Protein AF-A0A497AD49-F1 (afdb_monomer_lite)

pLDDT: mean 82.99, std 18.21, range [31.16, 98.62]

Structure (mmCIF, N/CA/C/O backbone):
data_AF-A0A497AD49-F1
#
_entry.id   AF-A0A497AD49-F1
#
loop_
_atom_site.group_PDB
_atom_site.id
_atom_site.type_symbol
_atom_site.label_atom_id
_atom_site.label_alt_id
_atom_site.label_comp_id
_atom_site.label_asym_id
_atom_site.label_entity_id
_atom_site.label_seq_id
_atom_site.pdbx_PDB_ins_code
_atom_site.Cartn_x
_atom_site.Cartn_y
_atom_site.Cartn_z
_atom_site.occupancy
_atom_site.B_iso_or_equiv
_atom_site.auth_seq_id
_atom_site.auth_comp_id
_atom_site.auth_asym_id
_atom_site.auth_atom_id
_atom_site.pdbx_PDB_model_num
ATOM 1 N N . MET A 1 1 ? 6.099 -42.516 8.772 1.00 52.72 1 MET A N 1
ATOM 2 C CA . MET A 1 1 ? 4.777 -43.048 9.152 1.00 52.72 1 MET A CA 1
ATOM 3 C C . MET A 1 1 ? 3.964 -41.864 9.626 1.00 52.72 1 MET A C 1
ATOM 5 O O . MET A 1 1 ? 4.409 -41.208 10.561 1.00 52.72 1 MET A O 1
ATOM 9 N N . GLU A 1 2 ? 2.880 -41.533 8.925 1.00 66.44 2 GLU A N 1
ATOM 10 C CA . GLU A 1 2 ? 1.899 -40.548 9.405 1.00 66.44 2 GLU A CA 1
ATOM 11 C C . GLU A 1 2 ? 1.293 -41.042 10.723 1.00 66.44 2 GLU A C 1
ATOM 13 O O . GLU A 1 2 ? 1.191 -42.255 10.942 1.00 66.44 2 GLU A O 1
ATOM 18 N N . LYS A 1 3 ? 0.963 -40.120 11.631 1.00 85.94 3 LYS A N 1
ATOM 19 C CA . LYS A 1 3 ? 0.328 -40.481 12.899 1.00 85.94 3 LYS A CA 1
ATOM 20 C C . LYS A 1 3 ? -1.145 -40.805 12.657 1.00 85.94 3 LYS A C 1
ATOM 22 O O . LYS A 1 3 ? -1.763 -40.257 11.749 1.00 85.94 3 LYS A O 1
ATOM 27 N N . PHE A 1 4 ? -1.708 -41.696 13.470 1.00 87.12 4 PHE A N 1
ATOM 28 C CA . PHE A 1 4 ? -3.099 -42.138 13.329 1.00 87.12 4 PHE A CA 1
ATOM 29 C C . PHE A 1 4 ? -4.093 -40.970 13.426 1.00 87.12 4 PHE A C 1
ATOM 31 O O . PHE A 1 4 ? -5.078 -40.939 12.695 1.00 87.12 4 PHE A O 1
ATOM 38 N N . GLU A 1 5 ? -3.810 -39.989 14.285 1.00 86.81 5 GLU A N 1
ATOM 39 C CA . GLU A 1 5 ? -4.638 -38.796 14.463 1.00 86.81 5 GLU A CA 1
ATOM 40 C C . GLU A 1 5 ? -4.696 -37.937 13.192 1.00 86.81 5 GLU A C 1
ATOM 42 O O . GLU A 1 5 ? -5.771 -37.468 12.826 1.00 86.81 5 GLU A O 1
ATOM 47 N N . ASP A 1 6 ? -3.568 -37.789 12.490 1.00 87.31 6 ASP A N 1
ATOM 48 C CA . ASP A 1 6 ? -3.489 -37.011 11.248 1.00 87.31 6 ASP A CA 1
ATOM 49 C C . ASP A 1 6 ? -4.282 -37.705 10.126 1.00 87.31 6 ASP A C 1
ATOM 51 O O . ASP A 1 6 ? -5.016 -37.056 9.384 1.00 87.31 6 ASP A O 1
ATOM 55 N N . ILE A 1 7 ? -4.211 -39.042 10.064 1.00 89.50 7 ILE A N 1
ATOM 56 C CA . ILE A 1 7 ? -4.980 -39.867 9.118 1.00 89.50 7 ILE A CA 1
ATOM 57 C C . ILE A 1 7 ? -6.488 -39.740 9.377 1.00 89.50 7 ILE A C 1
ATOM 59 O O . ILE A 1 7 ? -7.271 -39.610 8.434 1.00 89.50 7 ILE A O 1
ATOM 63 N N . LEU A 1 8 ? -6.906 -39.763 10.647 1.00 89.12 8 LEU A N 1
ATOM 64 C CA . LEU A 1 8 ? -8.312 -39.625 11.031 1.00 89.12 8 LEU A CA 1
ATOM 65 C C . LEU A 1 8 ? -8.868 -38.245 10.656 1.00 89.12 8 LEU A C 1
ATOM 67 O O . LEU A 1 8 ? -9.938 -38.176 10.056 1.00 89.12 8 LEU A O 1
ATOM 71 N N . VAL A 1 9 ? -8.150 -37.163 10.980 1.00 88.56 9 VAL A N 1
ATOM 72 C CA . VAL A 1 9 ? -8.574 -35.789 10.654 1.00 88.56 9 VAL A CA 1
ATOM 73 C C . VAL A 1 9 ? -8.663 -35.597 9.143 1.00 88.56 9 VAL A C 1
ATOM 75 O O . VAL A 1 9 ? -9.689 -35.132 8.653 1.00 88.56 9 VAL A O 1
ATOM 78 N N . GLN A 1 10 ? -7.648 -36.048 8.402 1.00 89.75 10 GLN A N 1
ATOM 79 C CA . GLN A 1 10 ? -7.632 -35.957 6.945 1.00 89.75 10 GLN A CA 1
ATOM 80 C C . GLN A 1 10 ? -8.836 -36.677 6.319 1.00 89.75 10 GLN A C 1
ATOM 82 O O . GLN A 1 10 ? -9.519 -36.103 5.477 1.00 89.75 10 GLN A O 1
ATOM 87 N N . CYS A 1 11 ? -9.153 -37.898 6.769 1.00 91.25 11 CYS A N 1
ATOM 88 C CA . CYS A 1 11 ? -10.316 -38.634 6.267 1.00 91.25 11 CYS A CA 1
ATOM 89 C C . CYS A 1 11 ? -11.648 -37.947 6.617 1.00 91.25 11 CYS A C 1
ATOM 91 O O . CYS A 1 11 ? -12.572 -37.971 5.808 1.00 91.25 11 CYS A O 1
ATOM 93 N N . ILE A 1 12 ? -11.770 -37.329 7.799 1.00 89.00 12 ILE A N 1
ATOM 94 C CA . ILE A 1 12 ? -12.982 -36.586 8.185 1.00 89.00 12 ILE A CA 1
ATOM 95 C C . ILE A 1 12 ? -13.191 -35.384 7.260 1.00 89.00 12 ILE A C 1
ATOM 97 O O . ILE A 1 12 ? -14.302 -35.191 6.763 1.00 89.00 12 ILE A O 1
ATOM 101 N N . ASP A 1 13 ? -12.143 -34.597 7.022 1.00 89.06 13 ASP A N 1
ATOM 102 C CA . ASP A 1 13 ? -12.217 -33.391 6.195 1.00 89.06 13 ASP A CA 1
ATOM 103 C C . ASP A 1 13 ? -12.491 -33.736 4.727 1.00 89.06 13 ASP A C 1
ATOM 105 O O . ASP A 1 13 ? -13.356 -33.126 4.097 1.00 89.06 13 ASP A O 1
ATOM 109 N N . ASP A 1 14 ? -11.833 -34.771 4.208 1.00 90.19 14 ASP A N 1
ATOM 110 C CA . ASP A 1 14 ? -12.009 -35.260 2.842 1.00 90.19 14 ASP A CA 1
ATOM 111 C C . ASP A 1 14 ? -13.429 -35.792 2.583 1.00 90.19 14 ASP A C 1
ATOM 113 O O . ASP A 1 14 ? -14.013 -35.507 1.530 1.00 90.19 14 ASP A O 1
ATOM 117 N N . VAL A 1 15 ? -14.021 -36.510 3.549 1.00 88.69 15 VAL A N 1
ATOM 118 C CA . VAL A 1 15 ? -15.410 -36.986 3.442 1.00 88.69 15 VAL A CA 1
ATOM 119 C C . VAL A 1 15 ? -16.413 -35.843 3.627 1.00 88.69 15 VAL A C 1
ATOM 121 O O . VAL A 1 15 ? -17.387 -35.764 2.876 1.00 88.69 15 VAL A O 1
ATOM 124 N N . LYS A 1 16 ? -16.180 -34.906 4.559 1.00 82.44 16 LYS A N 1
ATOM 125 C CA . LYS A 1 16 ? -17.035 -33.714 4.734 1.00 82.44 16 LYS A CA 1
ATOM 126 C C . LYS A 1 16 ? -17.014 -32.788 3.514 1.00 82.44 16 LYS A C 1
ATOM 128 O O . LYS A 1 16 ? -18.043 -32.203 3.184 1.00 82.44 16 LYS A O 1
ATOM 133 N N . ALA A 1 17 ? -15.869 -32.668 2.844 1.00 84.38 17 ALA A N 1
ATOM 134 C CA . ALA A 1 17 ? -15.712 -31.899 1.611 1.00 84.38 17 ALA A CA 1
ATOM 135 C C . ALA A 1 17 ? -16.310 -32.599 0.375 1.00 84.38 17 ALA A C 1
ATOM 137 O O . ALA A 1 17 ? -16.408 -31.982 -0.685 1.00 84.38 17 ALA A O 1
ATOM 138 N N . GLY A 1 18 ? -16.717 -33.870 0.498 1.00 84.69 18 GLY A N 1
ATOM 139 C CA . GLY A 1 18 ? -17.241 -34.680 -0.605 1.00 84.69 18 GLY A CA 1
ATOM 140 C C . GLY A 1 18 ? -16.171 -35.162 -1.590 1.00 84.69 18 GLY A C 1
ATOM 141 O O . GLY A 1 18 ? -16.514 -35.612 -2.681 1.00 84.69 18 GLY A O 1
ATOM 142 N N . SER A 1 19 ? -14.890 -35.057 -1.224 1.00 87.06 19 SER A N 1
ATOM 143 C CA . SER A 1 19 ? -13.748 -35.449 -2.057 1.00 87.06 19 SER A CA 1
ATOM 144 C C . SER A 1 19 ? -13.521 -36.963 -2.077 1.00 87.06 19 SER A C 1
ATOM 146 O O . SER A 1 19 ? -12.987 -37.475 -3.057 1.00 87.06 19 SER A O 1
ATOM 148 N N . TYR A 1 20 ? -13.919 -37.669 -1.012 1.00 89.06 20 TYR A N 1
ATOM 149 C CA . TYR A 1 20 ? -13.824 -39.126 -0.880 1.00 89.06 20 TYR A CA 1
ATOM 150 C C . TYR A 1 20 ? -15.018 -39.690 -0.098 1.00 89.06 20 TYR A C 1
ATOM 152 O O . TYR A 1 20 ? -15.615 -39.013 0.740 1.00 89.06 20 TYR A O 1
ATOM 160 N N . SER A 1 21 ? -15.360 -40.950 -0.350 1.00 91.06 21 SER A N 1
ATOM 161 C CA . SER A 1 21 ? -16.282 -41.741 0.472 1.00 91.06 21 SER A CA 1
ATOM 162 C C . SER A 1 21 ? -15.573 -42.384 1.671 1.00 91.06 21 SER A C 1
ATOM 164 O O . SER A 1 21 ? -14.348 -42.517 1.700 1.00 91.06 21 SER A O 1
ATOM 166 N N . ILE A 1 22 ? -16.351 -42.813 2.672 1.00 88.56 22 ILE A N 1
ATOM 167 C CA . ILE A 1 22 ? -15.826 -43.490 3.871 1.00 88.56 22 ILE A CA 1
ATOM 168 C C . ILE A 1 22 ? -15.013 -44.726 3.464 1.00 88.56 22 ILE A C 1
ATOM 170 O O . ILE A 1 22 ? -13.897 -44.921 3.938 1.00 88.56 22 ILE A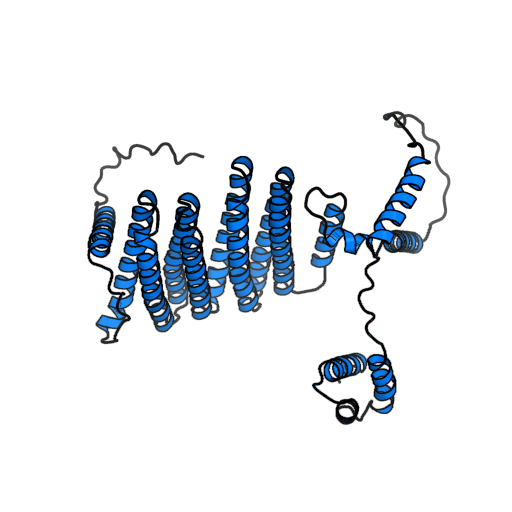 O 1
ATOM 174 N N . GLU A 1 23 ? -15.543 -45.537 2.551 1.00 92.00 23 GLU A N 1
ATOM 175 C CA . GLU A 1 23 ? -14.889 -46.745 2.058 1.00 92.00 23 GLU A CA 1
ATOM 176 C C . GLU A 1 23 ? -13.584 -46.442 1.295 1.00 92.00 23 GLU A C 1
ATOM 178 O O . GLU A 1 23 ? -12.590 -47.135 1.511 1.00 92.00 23 GLU A O 1
ATOM 183 N N . GLU A 1 24 ? -13.527 -45.367 0.499 1.00 92.56 24 GLU A N 1
ATOM 184 C CA . GLU A 1 24 ? -12.297 -44.941 -0.194 1.00 92.56 24 GLU A CA 1
ATOM 185 C C . GLU A 1 24 ? -11.202 -44.483 0.783 1.00 92.56 24 GLU A C 1
ATOM 187 O O . GLU A 1 24 ? -10.024 -44.802 0.596 1.00 92.56 24 GLU A O 1
ATOM 192 N N . CYS A 1 25 ? -11.571 -43.794 1.866 1.00 90.06 25 CYS A N 1
ATOM 193 C CA . CYS A 1 25 ? -10.642 -43.450 2.944 1.00 90.06 25 CYS A CA 1
ATOM 194 C C . CYS A 1 25 ? -10.102 -44.701 3.660 1.00 90.06 25 CYS A C 1
ATOM 196 O O . CYS A 1 25 ? -8.908 -44.786 3.956 1.00 90.06 25 CYS A O 1
ATOM 198 N N . LEU A 1 26 ? -10.950 -45.705 3.901 1.00 91.06 26 LEU A N 1
ATOM 199 C CA . LEU A 1 26 ? -10.554 -46.955 4.556 1.00 91.06 26 LEU A CA 1
ATOM 200 C C . LEU A 1 26 ? -9.668 -47.845 3.672 1.00 91.06 26 LEU A C 1
ATOM 202 O O . LEU A 1 26 ? -8.813 -48.569 4.192 1.00 91.06 26 LEU A O 1
ATOM 206 N N . ASP A 1 27 ? -9.857 -47.809 2.354 1.00 93.19 27 ASP A N 1
ATOM 207 C CA . ASP A 1 27 ? -9.027 -48.539 1.386 1.00 93.19 27 ASP A CA 1
ATOM 208 C C . ASP A 1 27 ? -7.638 -47.905 1.230 1.00 93.19 27 ASP A C 1
ATOM 210 O O . ASP A 1 27 ? -6.654 -48.606 0.986 1.00 93.19 27 ASP A O 1
ATOM 214 N N . ARG A 1 28 ? -7.531 -46.587 1.443 1.00 91.06 28 ARG A N 1
ATOM 215 C CA . ARG A 1 28 ? -6.262 -45.847 1.414 1.00 91.06 28 ARG A CA 1
ATOM 216 C C . ARG A 1 28 ? -5.346 -46.176 2.595 1.00 91.06 28 ARG A C 1
ATOM 218 O O . ARG A 1 28 ? -4.125 -46.106 2.457 1.00 91.06 28 ARG A O 1
ATOM 225 N N . TYR A 1 29 ? -5.921 -46.570 3.732 1.00 91.06 29 TYR A N 1
ATOM 226 C CA . TYR A 1 29 ? -5.195 -46.842 4.975 1.00 91.06 29 TYR A CA 1
ATOM 227 C C . TYR A 1 29 ? -5.509 -48.241 5.553 1.00 91.06 29 TYR A C 1
ATOM 229 O O . TYR A 1 29 ? -6.028 -48.362 6.668 1.00 91.06 29 TYR A O 1
ATOM 237 N N . PRO A 1 30 ? -5.151 -49.333 4.844 1.00 88.06 30 PRO A N 1
ATOM 238 C CA . PRO A 1 30 ? -5.543 -50.695 5.218 1.00 88.06 30 PRO A CA 1
ATOM 239 C C . PRO A 1 30 ? -4.922 -51.175 6.539 1.00 88.06 30 PRO A C 1
ATOM 241 O O . PRO A 1 30 ? -5.503 -52.016 7.219 1.00 88.06 30 PRO A O 1
ATOM 244 N N . SER A 1 31 ? -3.767 -50.631 6.940 1.00 89.25 31 SER A N 1
ATOM 245 C CA . SER A 1 31 ? -3.067 -51.005 8.178 1.00 89.25 31 SER A CA 1
ATOM 246 C C . SER A 1 31 ? -3.758 -50.530 9.459 1.00 89.25 31 SER A C 1
ATOM 248 O O . SER A 1 31 ? -3.501 -51.087 10.523 1.00 89.25 31 SER A O 1
ATOM 250 N N . VAL A 1 32 ? -4.617 -49.509 9.372 1.00 91.12 32 VAL A N 1
ATOM 251 C CA . VAL A 1 32 ? -5.330 -48.917 10.519 1.00 91.12 32 VAL A CA 1
ATOM 252 C C . VAL A 1 32 ? -6.850 -48.992 10.371 1.00 91.12 32 VAL A C 1
ATOM 254 O O . VAL A 1 32 ? -7.574 -48.450 11.202 1.00 91.12 32 VAL A O 1
ATOM 257 N N . ARG A 1 33 ? -7.340 -49.696 9.344 1.00 91.88 33 ARG A N 1
ATOM 258 C CA . ARG A 1 33 ? -8.756 -49.773 8.963 1.00 91.88 33 ARG A CA 1
ATOM 259 C C . ARG A 1 33 ? -9.687 -50.103 10.129 1.00 91.88 33 ARG A C 1
ATOM 261 O O . ARG A 1 33 ? -10.660 -49.387 10.340 1.00 91.88 33 ARG A O 1
ATOM 268 N N . GLU A 1 34 ? -9.365 -51.143 10.900 1.00 90.06 34 GLU A N 1
ATOM 269 C CA . GLU A 1 34 ? -10.199 -51.599 12.025 1.00 90.06 34 GLU A CA 1
ATOM 270 C C . GLU A 1 34 ? -10.348 -50.543 13.132 1.00 90.06 34 GLU A C 1
ATOM 272 O O . GLU A 1 34 ? -11.375 -50.495 13.804 1.00 90.06 34 GLU A O 1
ATOM 277 N N . GLN A 1 35 ? -9.343 -49.681 13.317 1.00 89.25 35 GLN A N 1
ATOM 278 C CA . GLN A 1 35 ? -9.387 -48.592 14.301 1.00 89.25 35 GLN A CA 1
ATOM 279 C C . GLN A 1 35 ? -9.994 -47.311 13.714 1.00 89.25 35 GLN A C 1
ATOM 281 O O . GLN A 1 35 ? -10.651 -46.554 14.428 1.00 89.25 35 GLN A O 1
ATOM 286 N N . LEU A 1 36 ? -9.787 -47.069 12.418 1.00 90.50 36 LEU A N 1
ATOM 287 C CA . LEU A 1 36 ? -10.219 -45.864 11.715 1.00 90.50 36 LEU A CA 1
ATOM 288 C C . LEU A 1 36 ? -11.732 -45.854 11.451 1.00 90.50 36 LEU A C 1
ATOM 290 O O . LEU A 1 36 ? -12.379 -44.831 11.664 1.00 90.50 36 LEU A O 1
ATOM 294 N N . GLU A 1 37 ? -12.307 -46.986 11.038 1.00 92.81 37 GLU A N 1
ATOM 295 C CA . GLU A 1 37 ? -13.723 -47.087 10.660 1.00 92.81 37 GLU A CA 1
ATOM 296 C C . GLU A 1 37 ? -14.713 -46.616 11.746 1.00 92.81 37 GLU A C 1
ATOM 298 O O . GLU A 1 37 ? -15.540 -45.748 11.444 1.00 92.81 37 GLU A O 1
ATOM 303 N N . PRO A 1 38 ? -14.666 -47.112 13.000 1.00 91.06 38 PRO A N 1
ATOM 304 C CA . PRO A 1 38 ? -15.642 -46.707 14.009 1.00 91.06 38 PRO A CA 1
ATOM 305 C C . PRO A 1 38 ? -15.523 -45.222 14.378 1.00 91.06 38 PRO A C 1
ATOM 307 O O . PRO A 1 38 ? -16.539 -44.559 14.583 1.00 91.06 38 PRO A O 1
ATOM 310 N N . LEU A 1 39 ? -14.303 -44.677 14.427 1.00 90.00 39 LEU A N 1
ATOM 311 C CA . LEU A 1 39 ? -14.075 -43.270 14.764 1.00 90.00 39 LEU A CA 1
ATOM 312 C C . LEU A 1 39 ? -14.522 -42.332 13.642 1.00 90.00 39 LEU A C 1
ATOM 314 O O . LEU A 1 39 ? -15.138 -41.305 13.921 1.00 90.00 39 LEU A O 1
ATOM 318 N N . LEU A 1 40 ? -14.266 -42.705 12.385 1.00 88.38 40 LEU A N 1
ATOM 319 C CA . LEU A 1 40 ? -14.682 -41.934 11.217 1.00 88.38 40 LEU A CA 1
ATOM 320 C C . LEU A 1 40 ? -16.213 -41.879 11.107 1.00 88.38 40 LEU A C 1
ATOM 322 O O . LEU A 1 40 ? -16.771 -40.802 10.905 1.00 88.38 40 LEU A O 1
ATOM 326 N N . ARG A 1 41 ? -16.909 -43.005 11.325 1.00 90.44 41 ARG A N 1
ATOM 327 C CA . ARG A 1 41 ? -18.384 -43.048 11.325 1.00 90.44 41 ARG A CA 1
ATOM 328 C C . ARG A 1 41 ? -18.983 -42.167 12.427 1.00 90.44 41 ARG A C 1
ATOM 330 O O . ARG A 1 41 ? -19.863 -41.363 12.137 1.00 90.44 41 ARG A O 1
ATOM 337 N N . ILE A 1 42 ? -18.464 -42.243 13.657 1.00 87.00 42 ILE A N 1
ATOM 338 C CA . ILE A 1 42 ? -18.927 -41.393 14.770 1.00 87.00 42 ILE A CA 1
ATOM 339 C C . ILE A 1 42 ? -18.684 -39.912 14.461 1.00 87.00 42 ILE A C 1
ATOM 341 O O . ILE A 1 42 ? -19.579 -39.091 14.645 1.00 87.00 42 ILE A O 1
ATOM 345 N N . ALA A 1 43 ? -17.492 -39.559 13.977 1.00 84.62 43 ALA A N 1
ATOM 346 C CA . ALA A 1 43 ? -17.140 -38.172 13.689 1.00 84.62 43 ALA A CA 1
ATOM 347 C C . ALA A 1 43 ? -18.032 -37.541 12.606 1.00 84.62 43 ALA A C 1
ATOM 349 O O . ALA A 1 43 ? -18.361 -36.359 12.700 1.00 84.62 43 ALA A O 1
ATOM 350 N N . LEU A 1 44 ? -18.455 -38.327 11.611 1.00 84.00 44 LEU A N 1
ATOM 351 C CA . LEU A 1 44 ? -19.358 -37.881 10.547 1.00 84.00 44 LEU A CA 1
ATOM 352 C C . LEU A 1 44 ? -20.834 -37.833 10.982 1.00 84.00 44 LEU A C 1
ATOM 354 O O . LEU A 1 44 ? -21.616 -37.080 10.406 1.00 84.00 44 LEU A O 1
ATOM 358 N N . GLU A 1 45 ? -21.221 -38.585 12.015 1.00 84.44 45 GLU A N 1
ATOM 359 C CA . GLU A 1 45 ? -22.564 -38.520 12.613 1.00 84.44 45 GLU A CA 1
ATOM 360 C C . GLU A 1 45 ? -22.754 -37.325 13.561 1.00 84.44 45 GLU A C 1
ATOM 362 O O . GLU A 1 45 ? -23.892 -36.913 13.823 1.00 84.44 45 GLU A O 1
ATOM 367 N N . ILE A 1 46 ? -21.667 -36.724 14.060 1.00 79.31 46 ILE A N 1
ATOM 368 C CA . ILE A 1 46 ? -21.738 -35.510 14.878 1.00 79.31 46 ILE A CA 1
ATOM 369 C C . ILE A 1 46 ? -22.197 -34.349 13.989 1.00 79.31 46 ILE A C 1
ATOM 371 O O . ILE A 1 46 ? -21.422 -33.736 13.257 1.00 79.31 46 ILE A O 1
ATOM 375 N N . ARG A 1 47 ? -23.489 -34.014 14.083 1.00 57.72 47 ARG A N 1
ATOM 376 C CA . ARG A 1 47 ? -24.039 -32.789 13.497 1.00 57.72 47 ARG A CA 1
ATOM 377 C C . ARG A 1 47 ? -23.342 -31.580 14.114 1.00 57.72 47 ARG A C 1
ATOM 379 O O . ARG A 1 47 ? -23.447 -31.359 15.320 1.00 57.72 47 ARG A O 1
ATOM 386 N N . GLU A 1 48 ? -22.708 -30.762 13.277 1.00 58.91 48 GLU A N 1
ATOM 387 C CA . GLU A 1 48 ? -22.379 -29.384 13.636 1.00 58.91 48 GLU A CA 1
ATOM 388 C C . GLU A 1 48 ? -23.679 -28.685 14.034 1.00 58.91 48 GLU A C 1
ATOM 390 O O . GLU A 1 48 ? -24.605 -28.510 13.238 1.00 58.91 48 GLU A O 1
ATOM 395 N N . THR A 1 49 ? -23.800 -28.367 15.320 1.00 50.03 49 THR A N 1
ATOM 396 C CA . THR A 1 49 ? -24.946 -27.624 15.830 1.00 50.03 49 THR A CA 1
ATOM 397 C C . THR A 1 49 ? -24.974 -26.260 15.154 1.00 50.03 49 THR A C 1
ATOM 399 O O . THR A 1 49 ? -23.976 -25.540 15.187 1.00 50.03 49 THR A O 1
ATOM 402 N N . SER A 1 50 ? -26.121 -25.887 14.582 1.00 46.56 50 SER A N 1
ATOM 403 C CA . SER A 1 50 ? -26.389 -24.516 14.144 1.00 46.56 50 SER A CA 1
ATOM 404 C C . SER A 1 50 ? -26.037 -23.538 15.266 1.00 46.56 50 SER A C 1
ATOM 406 O O . SER A 1 50 ? -26.462 -23.766 16.396 1.00 46.56 50 SER A O 1
ATOM 408 N N . ASP A 1 51 ? -25.314 -22.466 14.959 1.00 49.88 51 ASP A N 1
ATOM 409 C CA . ASP A 1 51 ? -24.968 -21.373 15.875 1.00 49.88 51 ASP A CA 1
ATOM 410 C C . ASP A 1 51 ? -26.234 -20.821 16.578 1.00 49.88 51 ASP A C 1
ATOM 412 O O . ASP A 1 51 ? -26.978 -20.004 16.025 1.00 49.88 51 ASP A O 1
ATOM 416 N N . ILE A 1 52 ? -26.557 -21.336 17.777 1.00 54.84 52 ILE A N 1
ATOM 417 C CA . ILE A 1 52 ? -27.773 -20.978 18.525 1.00 54.84 52 ILE A CA 1
ATOM 418 C C . ILE A 1 52 ? -27.562 -19.593 19.139 1.00 54.84 52 ILE A C 1
ATOM 420 O O . ILE A 1 52 ? -27.158 -19.443 20.293 1.00 54.84 52 ILE A O 1
ATOM 424 N N . LYS A 1 53 ? -27.875 -18.548 18.372 1.00 64.00 53 LYS A N 1
ATOM 425 C CA . LYS A 1 53 ? -27.918 -17.178 18.889 1.00 64.00 53 LYS A CA 1
ATOM 426 C C . LYS A 1 53 ? -29.197 -16.985 19.716 1.00 64.00 53 LYS A C 1
ATOM 428 O O . LYS A 1 53 ? -30.294 -17.212 19.201 1.00 64.00 53 LYS A O 1
ATOM 433 N N . PRO A 1 54 ? -29.113 -16.534 20.983 1.00 65.00 54 PRO A N 1
ATOM 434 C CA . PRO A 1 54 ? -30.305 -16.290 21.787 1.00 65.00 54 PRO A CA 1
ATOM 435 C C . PRO A 1 54 ? -31.173 -15.191 21.160 1.00 65.00 54 PRO A C 1
ATOM 437 O O . PRO A 1 54 ? -30.656 -14.173 20.687 1.00 65.00 54 PRO A O 1
ATOM 440 N N . SER A 1 55 ? -32.496 -15.386 21.189 1.00 79.06 55 SER A N 1
ATOM 441 C CA . SER A 1 55 ? -33.468 -14.428 20.646 1.00 79.06 55 SER A CA 1
ATOM 442 C C . SER A 1 55 ? -33.335 -13.046 21.296 1.00 79.06 55 SER A C 1
ATOM 444 O O . SER A 1 55 ? -32.960 -12.913 22.465 1.00 79.06 55 SER A O 1
ATOM 446 N N . LEU A 1 56 ? -33.684 -11.991 20.553 1.00 66.31 56 LEU A N 1
ATOM 447 C CA . LEU A 1 56 ? -33.617 -10.609 21.040 1.00 66.31 56 LEU A CA 1
ATOM 448 C C . LEU A 1 56 ? -34.435 -10.410 22.330 1.00 66.31 56 LEU A C 1
ATOM 450 O O . LEU A 1 56 ? -33.977 -9.771 23.274 1.00 66.31 56 LEU A O 1
ATOM 454 N N . SER A 1 57 ? -35.603 -11.048 22.420 1.00 76.44 57 SER A N 1
ATOM 455 C CA . SER A 1 57 ? -36.454 -11.060 23.614 1.00 76.44 57 SER A CA 1
ATOM 456 C C . SER A 1 57 ? -35.791 -11.713 24.828 1.00 76.44 57 SER A C 1
ATOM 458 O O . SER A 1 57 ? -35.979 -11.247 25.953 1.00 76.44 57 SER A O 1
ATOM 460 N N . PHE A 1 58 ? -34.997 -12.768 24.620 1.00 80.31 58 PHE A N 1
ATOM 461 C CA . PHE A 1 58 ? -34.229 -13.391 25.695 1.00 80.31 58 PHE A CA 1
ATOM 462 C C . PHE A 1 58 ? -33.102 -12.468 26.166 1.00 80.31 58 PHE A C 1
ATOM 464 O O . PHE A 1 58 ? -32.953 -12.263 27.367 1.00 80.31 58 PHE A O 1
ATOM 471 N N . LYS A 1 59 ? -32.368 -11.835 25.239 1.00 81.00 59 LYS A N 1
ATOM 472 C CA . LYS A 1 59 ? -31.297 -10.875 25.566 1.00 81.00 59 LYS A CA 1
ATOM 473 C C . LYS A 1 59 ? -31.813 -9.692 26.388 1.00 81.00 59 LYS A C 1
ATOM 475 O O . LYS A 1 59 ? -31.183 -9.315 27.372 1.00 81.00 59 LYS A O 1
ATOM 480 N N . ILE A 1 60 ? -32.972 -9.142 26.020 1.00 78.88 60 ILE A N 1
ATOM 481 C CA . ILE A 1 60 ? -33.597 -8.022 26.739 1.00 78.88 60 ILE A CA 1
ATOM 482 C C . ILE A 1 60 ? -34.005 -8.448 28.157 1.00 78.88 60 ILE A C 1
ATOM 484 O O . ILE A 1 60 ? -33.664 -7.760 29.118 1.00 78.88 60 ILE A O 1
ATOM 488 N N . LYS A 1 61 ? -34.671 -9.603 28.310 1.00 82.75 61 LYS A N 1
ATOM 489 C CA . LYS A 1 61 ? -35.074 -10.119 29.631 1.00 82.75 61 LYS A CA 1
ATOM 490 C C . LYS A 1 61 ? -33.877 -10.458 30.518 1.00 82.75 61 LYS A C 1
ATOM 492 O O . LYS A 1 61 ? -33.873 -10.087 31.686 1.00 82.75 61 LYS A O 1
ATOM 497 N N . ALA A 1 62 ? -32.854 -11.108 29.966 1.00 76.00 62 ALA A N 1
ATOM 498 C CA . ALA A 1 62 ? -31.637 -11.453 30.695 1.00 76.00 62 ALA A CA 1
ATOM 499 C C . ALA A 1 62 ? -30.878 -10.199 31.154 1.00 76.00 62 ALA A C 1
ATOM 501 O O . ALA A 1 62 ? -30.405 -10.145 32.286 1.00 76.00 62 ALA A O 1
ATOM 502 N N . ARG A 1 63 ? -30.818 -9.160 30.307 1.00 83.56 63 ARG A N 1
ATOM 503 C CA . ARG A 1 63 ? -30.212 -7.870 30.659 1.00 83.56 63 ARG A CA 1
ATOM 504 C C . ARG A 1 63 ? -30.980 -7.169 31.775 1.00 83.56 63 ARG A C 1
ATOM 506 O O . ARG A 1 63 ? -30.352 -6.672 32.701 1.00 83.56 63 ARG A O 1
ATOM 513 N N . ALA A 1 64 ? -32.310 -7.136 31.700 1.00 79.19 64 ALA A N 1
ATOM 514 C CA . ALA A 1 64 ? -33.138 -6.531 32.741 1.00 79.19 64 ALA A CA 1
ATOM 515 C C . ALA A 1 64 ? -32.971 -7.260 34.085 1.00 79.19 64 ALA A C 1
ATOM 517 O O . ALA A 1 64 ? -32.703 -6.617 35.094 1.00 79.19 64 ALA A O 1
ATOM 518 N N . TRP A 1 65 ? -33.029 -8.596 34.074 1.00 85.69 65 TRP A N 1
ATOM 519 C CA . TRP A 1 65 ? -32.817 -9.428 35.262 1.00 85.69 65 TRP A CA 1
ATOM 520 C C . TRP A 1 65 ? -31.425 -9.230 35.884 1.00 85.69 65 TRP A C 1
ATOM 522 O O . TRP A 1 65 ? -31.293 -9.099 37.098 1.00 85.69 65 TRP A O 1
ATOM 532 N N . LEU A 1 66 ? -30.382 -9.147 35.054 1.00 80.44 66 LEU A N 1
ATOM 533 C CA . LEU A 1 66 ? -29.017 -8.898 35.517 1.00 80.44 66 LEU A CA 1
ATOM 534 C C . LEU A 1 66 ? -28.864 -7.504 36.141 1.00 80.44 66 LEU A C 1
ATOM 536 O O . LEU A 1 66 ? -28.195 -7.355 37.159 1.00 80.44 66 LEU A O 1
ATOM 540 N N . MET A 1 67 ? -29.467 -6.478 35.539 1.00 77.94 67 MET A N 1
ATOM 541 C CA . MET A 1 67 ? -29.378 -5.108 36.052 1.00 77.94 67 MET A CA 1
ATOM 542 C C . MET A 1 67 ? -30.125 -4.932 37.375 1.00 77.94 67 MET A C 1
ATOM 544 O O . MET A 1 67 ? -29.652 -4.180 38.225 1.00 77.94 67 MET A O 1
ATOM 548 N N . ASP A 1 68 ? -31.227 -5.654 37.571 1.00 76.69 68 ASP A N 1
ATOM 549 C CA . ASP A 1 68 ? -31.965 -5.711 38.838 1.00 76.69 68 ASP A CA 1
ATOM 550 C C . ASP A 1 68 ? -31.092 -6.302 39.965 1.00 76.69 68 ASP A C 1
ATOM 552 O O . ASP A 1 68 ? -30.910 -5.690 41.016 1.00 76.69 68 ASP A O 1
ATOM 556 N N . GLN A 1 69 ? -30.393 -7.409 39.682 1.00 74.06 69 GLN A N 1
ATOM 557 C CA . GLN A 1 69 ? -29.424 -8.036 40.598 1.00 74.06 69 GLN A CA 1
ATOM 558 C C . GLN A 1 69 ? -28.216 -7.140 40.937 1.00 74.06 69 GLN A C 1
ATOM 560 O O . GLN A 1 69 ? -27.614 -7.278 42.005 1.00 74.06 69 GLN A O 1
ATOM 565 N N . ILE A 1 70 ? -27.828 -6.234 40.032 1.00 69.81 70 ILE A N 1
ATOM 566 C CA . ILE A 1 70 ? -26.720 -5.292 40.248 1.00 69.81 70 ILE A CA 1
ATOM 567 C C . ILE A 1 70 ? -27.161 -4.115 41.134 1.00 69.81 70 ILE A C 1
ATOM 569 O O . ILE A 1 70 ? -26.369 -3.660 41.960 1.00 69.81 70 ILE A O 1
ATOM 573 N N . HIS A 1 71 ? -28.410 -3.648 41.020 1.00 58.38 71 HIS A N 1
ATOM 574 C CA . HIS A 1 71 ? -28.901 -2.483 41.769 1.00 58.38 71 HIS A CA 1
ATOM 575 C C . HIS A 1 71 ? -29.216 -2.767 43.247 1.00 58.38 71 HIS A C 1
ATOM 577 O O . HIS A 1 71 ? -29.196 -1.835 44.050 1.00 58.38 71 HIS A O 1
ATOM 583 N N . GLU A 1 72 ? -29.424 -4.026 43.647 1.00 46.88 72 GLU A N 1
ATOM 584 C CA . GLU A 1 72 ? -29.568 -4.386 45.070 1.00 46.88 72 GLU A CA 1
ATOM 585 C C . GLU A 1 72 ? -28.242 -4.355 45.853 1.00 46.88 72 GLU A C 1
ATOM 587 O O . GLU A 1 72 ? -28.240 -4.351 47.087 1.00 46.88 72 GLU A O 1
ATOM 592 N N . ARG A 1 73 ? -27.088 -4.288 45.177 1.00 46.91 73 ARG A N 1
ATOM 593 C CA . ARG A 1 73 ? -25.784 -4.212 45.847 1.00 46.91 73 ARG A CA 1
ATOM 594 C C . ARG A 1 73 ? -25.344 -2.761 45.984 1.00 46.91 73 ARG A C 1
ATOM 596 O O . ARG A 1 73 ? -24.805 -2.167 45.055 1.00 46.91 73 ARG A O 1
ATOM 603 N N . GLN A 1 74 ? -25.533 -2.196 47.179 1.00 42.12 74 GLN A N 1
ATOM 604 C CA . GLN A 1 74 ? -24.924 -0.909 47.515 1.00 42.12 74 GLN A CA 1
ATOM 605 C C . GLN A 1 74 ? -23.398 -0.953 47.301 1.00 42.12 74 GLN A C 1
ATOM 607 O O . GLN A 1 74 ? -22.756 -1.952 47.644 1.00 42.12 74 GLN A O 1
ATOM 612 N N . PRO A 1 75 ? -22.792 0.128 46.779 1.00 43.44 75 PRO A N 1
ATOM 613 C CA . PRO A 1 75 ? -21.354 0.194 46.571 1.00 43.44 75 PRO A CA 1
ATOM 614 C C . PRO A 1 75 ? -20.621 0.129 47.915 1.00 43.44 75 PRO A C 1
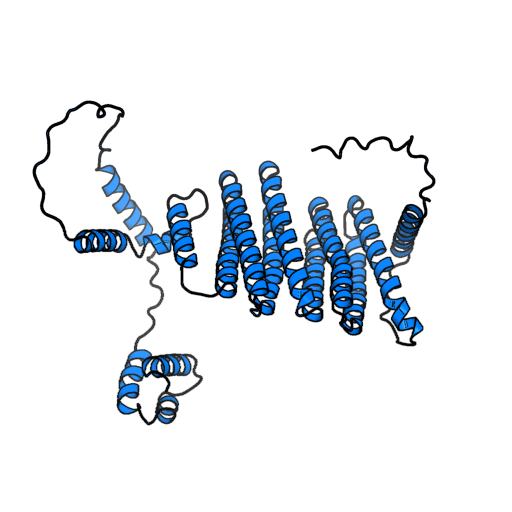ATOM 616 O O . PRO A 1 75 ? -20.749 1.016 48.763 1.00 43.44 75 PRO A O 1
ATOM 619 N N . VAL A 1 76 ? -19.809 -0.912 48.103 1.00 40.31 76 VAL A N 1
ATOM 620 C CA . VAL A 1 76 ? -18.872 -0.985 49.224 1.00 40.31 76 VAL A CA 1
ATOM 621 C C . VAL A 1 76 ? -17.720 -0.014 48.979 1.00 40.31 76 VAL A C 1
ATOM 623 O O . VAL A 1 76 ? -16.788 -0.287 48.230 1.00 40.31 76 VAL A O 1
ATOM 626 N N . THR A 1 77 ? -17.801 1.091 49.720 1.00 37.34 77 THR A N 1
ATOM 627 C CA . THR A 1 77 ? -16.757 2.049 50.117 1.00 37.34 77 THR A CA 1
ATOM 628 C C . THR A 1 77 ? -16.545 3.295 49.252 1.00 37.34 77 THR A C 1
ATOM 630 O O . THR A 1 77 ? -16.165 3.262 48.087 1.00 37.34 77 THR A O 1
ATOM 633 N N . LYS A 1 78 ? -16.754 4.437 49.918 1.00 39.78 78 LYS A N 1
ATOM 634 C CA . LYS A 1 78 ? -16.231 5.757 49.583 1.00 39.78 78 LYS A CA 1
ATOM 635 C C . LYS A 1 78 ? -15.029 6.000 50.506 1.00 39.78 78 LYS A C 1
ATOM 637 O O . LYS A 1 78 ? -15.164 5.813 51.712 1.00 39.78 78 LYS A O 1
ATOM 642 N N . TRP A 1 79 ? -13.937 6.498 49.929 1.00 31.16 79 TRP A N 1
ATOM 643 C CA . TRP A 1 79 ? -12.856 7.291 50.541 1.00 31.16 79 TRP A CA 1
ATOM 644 C C . TRP A 1 79 ? -11.469 6.654 50.819 1.00 31.16 79 TRP A C 1
ATOM 646 O O . TRP A 1 79 ? -11.399 5.520 51.292 1.00 31.16 79 TRP A O 1
ATOM 656 N N . PRO A 1 80 ? -10.359 7.384 50.532 1.00 48.66 80 PRO A N 1
ATOM 657 C CA . PRO A 1 80 ? -9.006 6.834 50.412 1.00 48.66 80 PRO A CA 1
ATOM 658 C C . PRO A 1 80 ? -8.035 7.382 51.505 1.00 48.66 80 PRO A C 1
ATOM 660 O O . PRO A 1 80 ? -8.372 8.296 52.248 1.00 48.66 80 PRO A O 1
ATOM 663 N N . TRP A 1 81 ? -6.818 6.818 51.597 1.00 39.41 81 TRP A N 1
ATOM 664 C CA . TRP A 1 81 ? -5.625 7.273 52.374 1.00 39.41 81 TRP A CA 1
ATOM 665 C C . TRP A 1 81 ? -5.383 6.834 53.840 1.00 39.41 81 TRP A C 1
ATOM 667 O O . TRP A 1 81 ? -4.395 7.278 54.423 1.00 39.41 81 TRP A O 1
ATOM 677 N N . SER A 1 82 ? -6.136 5.915 54.453 1.00 39.78 82 SER A N 1
ATOM 678 C CA . SER A 1 82 ? -5.858 5.478 55.843 1.00 39.78 82 SER A CA 1
ATOM 679 C C . SER A 1 82 ? -5.342 4.040 55.972 1.00 39.78 82 SER A C 1
ATOM 681 O O . SER A 1 82 ? -5.991 3.192 56.580 1.00 39.78 82 SER A O 1
ATOM 683 N N . ARG A 1 83 ? -4.139 3.736 55.452 1.00 42.78 83 ARG A N 1
ATOM 684 C CA . ARG A 1 83 ? -3.398 2.550 55.944 1.00 42.78 83 ARG A CA 1
ATOM 685 C C . ARG A 1 83 ? -1.886 2.486 55.674 1.00 42.78 83 ARG A C 1
ATOM 687 O O . ARG A 1 83 ? -1.359 1.402 55.460 1.00 42.78 83 ARG A O 1
ATOM 694 N N . TYR A 1 84 ? -1.164 3.607 55.756 1.00 43.75 84 TYR A N 1
ATOM 695 C CA . TYR A 1 84 ? 0.311 3.565 55.857 1.00 43.75 84 TYR A CA 1
ATOM 696 C C . TYR A 1 84 ? 0.833 3.546 57.310 1.00 43.75 84 TYR A C 1
ATOM 698 O O . TYR A 1 84 ? 2.027 3.428 57.549 1.00 43.75 84 TYR A O 1
ATOM 706 N N . TYR A 1 85 ? -0.045 3.598 58.311 1.00 40.34 85 TYR A N 1
ATOM 707 C CA . TYR A 1 85 ? 0.347 3.582 59.721 1.00 40.34 85 TYR A CA 1
ATOM 708 C C . TYR A 1 85 ? -0.523 2.588 60.489 1.00 40.34 85 TYR A C 1
ATOM 710 O O . TYR A 1 85 ? -1.610 2.924 60.939 1.00 40.34 85 TYR A O 1
ATOM 718 N N . ASN A 1 86 ? -0.077 1.332 60.525 1.00 37.09 86 ASN A N 1
ATOM 719 C CA . ASN A 1 86 ? -0.221 0.394 61.644 1.00 37.09 86 ASN A CA 1
ATOM 720 C C . ASN A 1 86 ? 0.555 -0.877 61.260 1.00 37.09 86 ASN A C 1
ATOM 722 O O . ASN A 1 86 ? 0.078 -1.717 60.507 1.00 37.09 86 ASN A O 1
ATOM 726 N N . GLN A 1 87 ? 1.861 -0.898 61.509 1.00 38.97 87 GLN A N 1
ATOM 727 C CA . GLN A 1 87 ? 2.460 -1.289 62.790 1.00 38.97 87 GLN A CA 1
ATOM 728 C C . GLN A 1 87 ? 2.699 -2.801 62.865 1.00 38.97 87 GLN A C 1
ATOM 730 O O . GLN A 1 87 ? 1.894 -3.584 63.356 1.00 38.97 87 GLN A O 1
ATOM 735 N N . VAL A 1 88 ? 3.866 -3.165 62.335 1.00 46.78 88 VAL A N 1
ATOM 736 C CA . VAL A 1 88 ? 4.872 -4.048 62.936 1.00 46.78 88 VAL A CA 1
ATOM 737 C C . VAL A 1 88 ? 4.364 -4.928 64.092 1.00 46.78 88 VAL A C 1
ATOM 739 O O . VAL A 1 88 ? 4.400 -4.546 65.261 1.00 46.78 88 VAL A O 1
ATOM 742 N N . ARG A 1 89 ? 3.987 -6.163 63.754 1.00 35.91 89 ARG A N 1
ATOM 743 C CA . ARG A 1 89 ? 4.243 -7.361 64.565 1.00 35.91 89 ARG A CA 1
ATOM 744 C C . ARG A 1 89 ? 4.697 -8.490 63.634 1.00 35.91 89 ARG A C 1
ATOM 746 O O . ARG A 1 89 ? 4.196 -8.570 62.513 1.00 35.91 89 ARG A O 1
ATOM 753 N N . PRO A 1 90 ? 5.648 -9.338 64.057 1.00 43.19 90 PRO A N 1
ATOM 754 C CA . PRO A 1 90 ? 6.208 -10.372 63.202 1.00 43.19 90 PRO A CA 1
ATOM 755 C C . PRO A 1 90 ? 5.198 -11.515 63.067 1.00 43.19 90 PRO A C 1
ATOM 757 O O . PRO A 1 90 ? 4.741 -12.077 64.062 1.00 43.19 90 PRO A O 1
ATOM 760 N N . THR A 1 91 ? 4.826 -11.859 61.838 1.00 40.22 91 THR A N 1
ATOM 761 C CA . THR A 1 91 ? 4.017 -13.051 61.560 1.00 40.22 91 THR A CA 1
ATOM 762 C C . THR A 1 91 ? 4.865 -14.312 61.755 1.00 40.22 91 THR A C 1
ATOM 764 O O . THR A 1 91 ? 5.954 -14.388 61.178 1.00 40.22 91 THR A O 1
ATOM 767 N N . PRO A 1 92 ? 4.401 -15.321 62.514 1.00 40.81 92 PRO A N 1
ATOM 768 C CA . PRO A 1 92 ? 5.095 -16.593 62.620 1.00 40.81 92 PRO A CA 1
ATOM 769 C C . PRO A 1 92 ? 4.870 -17.428 61.351 1.00 40.81 92 PRO A C 1
ATOM 771 O O . PRO A 1 92 ? 3.790 -17.414 60.770 1.00 40.81 92 PRO A O 1
ATOM 774 N N . SER A 1 93 ? 5.920 -18.150 60.949 1.00 51.41 93 SER A N 1
ATOM 775 C CA . SER A 1 93 ? 5.952 -19.314 60.048 1.00 51.41 93 SER A CA 1
ATOM 776 C C . SER A 1 93 ? 4.577 -19.831 59.574 1.00 51.41 93 SER A C 1
ATOM 778 O O . SER A 1 93 ? 3.956 -20.670 60.234 1.00 51.41 93 SER A O 1
ATOM 780 N N . ILE A 1 94 ? 4.152 -19.414 58.376 1.00 39.84 94 ILE A N 1
ATOM 781 C CA . ILE A 1 94 ? 3.063 -20.064 57.637 1.00 39.84 94 ILE A CA 1
ATOM 782 C C . ILE A 1 94 ? 3.693 -21.009 56.613 1.00 39.84 94 ILE A C 1
ATOM 784 O O . ILE A 1 94 ? 4.584 -20.643 55.847 1.00 39.84 94 ILE A O 1
ATOM 788 N N . ARG A 1 95 ? 3.242 -22.261 56.679 1.00 42.91 95 ARG A N 1
ATOM 789 C CA . ARG A 1 95 ? 3.656 -23.412 55.875 1.00 42.91 95 ARG A CA 1
ATOM 790 C C . ARG A 1 95 ? 3.802 -23.056 54.392 1.00 42.91 95 ARG A C 1
ATOM 792 O O . ARG A 1 95 ? 2.920 -22.426 53.817 1.00 42.91 95 ARG A O 1
ATOM 799 N N . ARG A 1 96 ? 4.895 -23.532 53.781 1.00 39.22 96 ARG A N 1
ATOM 800 C CA . ARG A 1 96 ? 5.129 -23.526 52.330 1.00 39.22 96 ARG A CA 1
ATOM 801 C C . ARG A 1 96 ? 3.913 -24.129 51.620 1.00 39.22 96 ARG A C 1
ATOM 803 O O . ARG A 1 96 ? 3.783 -25.349 51.554 1.00 39.22 96 ARG A O 1
ATOM 810 N N . PHE A 1 97 ? 3.033 -23.292 51.079 1.00 45.66 97 PHE A N 1
ATOM 811 C CA . PHE A 1 97 ? 2.181 -23.729 49.985 1.00 45.66 97 PHE A CA 1
ATOM 812 C C . PHE A 1 97 ? 3.122 -24.066 48.828 1.00 45.66 97 PHE A C 1
ATOM 814 O O . PHE A 1 97 ? 3.948 -23.242 48.439 1.00 45.66 97 PHE A O 1
ATOM 821 N N . SER A 1 98 ? 3.063 -25.307 48.342 1.00 52.94 98 SER A N 1
ATOM 822 C CA . SER A 1 98 ? 3.778 -25.700 47.127 1.00 52.94 98 SER A CA 1
ATOM 823 C C . SER A 1 98 ? 3.435 -24.693 46.029 1.00 52.94 98 SER A C 1
ATOM 825 O O . SER A 1 98 ? 2.253 -24.428 45.809 1.00 52.94 98 SER A O 1
ATOM 827 N N . MET A 1 99 ? 4.441 -24.138 45.346 1.00 52.84 99 MET A N 1
ATOM 828 C CA . MET A 1 99 ? 4.263 -23.222 44.206 1.00 52.84 99 MET A CA 1
ATOM 829 C C . MET A 1 99 ? 3.249 -23.759 43.180 1.00 52.84 99 MET A C 1
ATOM 831 O O . MET A 1 99 ? 2.541 -22.981 42.548 1.00 52.84 99 MET A O 1
ATOM 835 N N . ALA A 1 100 ? 3.107 -25.086 43.085 1.00 55.25 100 ALA A N 1
ATOM 836 C CA . ALA A 1 100 ? 2.110 -25.754 42.255 1.00 55.25 100 ALA A CA 1
ATOM 837 C C . ALA A 1 100 ? 0.661 -25.362 42.602 1.00 55.25 100 ALA A C 1
ATOM 839 O O . ALA A 1 100 ? -0.141 -25.142 41.702 1.00 55.25 100 ALA A O 1
ATOM 840 N N . ASN A 1 101 ? 0.323 -25.197 43.883 1.00 55.38 101 ASN A N 1
ATOM 841 C CA . ASN A 1 101 ? -1.040 -24.851 44.298 1.00 55.38 101 ASN A CA 1
ATOM 842 C C . ASN A 1 101 ? -1.386 -23.390 43.979 1.00 55.38 101 ASN A C 1
ATOM 844 O O . ASN A 1 101 ? -2.540 -23.083 43.703 1.00 55.38 101 ASN A O 1
ATOM 848 N N . ILE A 1 102 ? -0.392 -22.497 43.966 1.00 66.75 102 ILE A N 1
ATOM 849 C CA . ILE A 1 102 ? -0.576 -21.095 43.561 1.00 66.75 102 ILE A CA 1
ATOM 850 C C . ILE A 1 102 ? -0.815 -21.017 42.049 1.00 66.75 102 ILE A C 1
ATOM 852 O O . ILE A 1 102 ? -1.733 -20.332 41.606 1.00 66.75 102 ILE A O 1
ATOM 856 N N . VAL A 1 103 ? -0.046 -21.776 41.263 1.00 68.94 103 VAL A N 1
ATOM 857 C CA . VAL A 1 103 ? -0.216 -21.866 39.804 1.00 68.94 103 VAL A CA 1
ATOM 858 C C . VAL A 1 103 ? -1.577 -22.466 39.441 1.00 68.94 103 VAL A C 1
ATOM 860 O O . VAL A 1 103 ? -2.264 -21.926 38.581 1.00 68.94 103 VAL A O 1
ATOM 863 N N . ILE A 1 104 ? -2.020 -23.515 40.140 1.00 72.56 104 ILE A N 1
ATOM 864 C CA . ILE A 1 104 ? -3.340 -24.129 39.925 1.00 72.56 104 ILE A CA 1
ATOM 865 C C . ILE A 1 104 ? -4.469 -23.144 40.241 1.00 72.56 104 ILE A C 1
ATOM 867 O O . ILE A 1 104 ? -5.429 -23.071 39.485 1.00 72.56 104 ILE A O 1
ATOM 871 N N . VAL A 1 105 ? -4.355 -22.346 41.305 1.00 68.94 105 VAL A N 1
ATOM 872 C CA . VAL A 1 105 ? -5.369 -21.334 41.636 1.00 68.94 105 VAL A CA 1
ATOM 873 C C . VAL A 1 105 ? -5.388 -20.202 40.608 1.00 68.94 105 VAL A C 1
ATOM 875 O O . VAL A 1 105 ? -6.473 -19.791 40.228 1.00 68.94 105 VAL A O 1
ATOM 878 N N . ILE A 1 106 ? -4.237 -19.745 40.103 1.00 70.12 106 ILE A N 1
ATOM 879 C CA . ILE A 1 106 ? -4.162 -18.727 39.035 1.00 70.12 106 ILE A CA 1
ATOM 880 C C . ILE A 1 106 ? -4.760 -19.251 37.724 1.00 70.12 106 ILE A C 1
ATOM 882 O O . ILE A 1 106 ? -5.494 -18.537 37.048 1.00 70.12 106 ILE A O 1
ATOM 886 N N . ILE A 1 107 ? -4.486 -20.510 37.376 1.00 67.94 107 ILE A N 1
ATOM 887 C CA . ILE A 1 107 ? -5.077 -21.159 36.203 1.00 67.94 107 ILE A CA 1
ATOM 888 C C . ILE A 1 107 ? -6.584 -21.326 36.403 1.00 67.94 107 ILE A C 1
ATOM 890 O O . ILE A 1 107 ? -7.346 -21.007 35.506 1.00 67.94 107 ILE A O 1
ATOM 894 N N . LEU A 1 108 ? -7.044 -21.762 37.577 1.00 63.34 108 LEU A N 1
ATOM 895 C CA . LEU A 1 108 ? -8.471 -21.922 37.863 1.00 63.34 108 LEU A CA 1
ATOM 896 C C . LEU A 1 108 ? -9.215 -20.584 37.919 1.00 63.34 108 LEU A C 1
ATOM 898 O O . LEU A 1 108 ? -10.359 -20.531 37.482 1.00 63.34 108 LEU A O 1
ATOM 902 N N . THR A 1 109 ? -8.597 -19.501 38.398 1.00 57.75 109 THR A N 1
ATOM 903 C CA . THR A 1 109 ? -9.208 -18.163 38.368 1.00 57.75 109 THR A CA 1
ATOM 904 C C . THR A 1 109 ? -9.221 -17.578 36.957 1.00 57.75 109 THR A C 1
ATOM 906 O O . THR A 1 109 ? -10.233 -17.001 36.566 1.00 57.75 109 THR A O 1
ATOM 909 N N . LEU A 1 110 ? -8.169 -17.786 36.158 1.00 55.19 110 LEU A N 1
ATOM 910 C CA . LEU A 1 110 ? -8.149 -17.423 34.735 1.00 55.19 110 LEU A CA 1
ATOM 911 C C . LEU A 1 110 ? -9.153 -18.242 33.917 1.00 55.19 110 LEU A C 1
ATOM 913 O O . LEU A 1 110 ? -9.798 -17.677 33.044 1.00 55.19 110 LEU A O 1
ATOM 917 N N . SER A 1 111 ? -9.345 -19.527 34.226 1.00 53.00 111 SER A N 1
ATOM 918 C CA . SER A 1 111 ? -10.298 -20.420 33.550 1.00 53.00 111 SER A CA 1
ATOM 919 C C . SER A 1 111 ? -11.745 -20.217 34.005 1.00 53.00 111 SER A C 1
ATOM 921 O O . SER A 1 111 ? -12.656 -20.323 33.195 1.00 53.00 111 SER A O 1
ATOM 923 N N . ALA A 1 112 ? -11.990 -19.858 35.270 1.00 49.19 112 ALA A N 1
ATOM 924 C CA . ALA A 1 112 ? -13.332 -19.518 35.759 1.00 49.19 112 ALA A CA 1
ATOM 925 C C . ALA A 1 112 ? -13.848 -18.176 35.197 1.00 49.19 112 ALA A C 1
ATOM 927 O O . ALA A 1 112 ? -15.051 -17.931 35.182 1.00 49.19 112 ALA A O 1
ATOM 928 N N . ILE A 1 113 ? -12.940 -17.326 34.704 1.00 50.62 113 ILE A N 1
ATOM 929 C CA . ILE A 1 113 ? -13.232 -16.105 33.934 1.00 50.62 113 ILE A CA 1
ATOM 930 C C . ILE A 1 113 ? -13.115 -16.373 32.410 1.00 50.62 113 ILE A C 1
ATOM 932 O O . ILE A 1 113 ? -13.604 -15.596 31.585 1.00 50.62 113 ILE A O 1
ATOM 936 N N . GLY A 1 114 ? -12.467 -17.477 32.025 1.00 52.56 114 GLY A N 1
ATOM 937 C CA . GLY A 1 114 ? -11.799 -17.686 30.742 1.00 52.56 114 GLY A CA 1
ATOM 938 C C . GLY A 1 114 ? -12.569 -18.573 29.778 1.00 52.56 114 GLY A C 1
ATOM 939 O O . GLY A 1 114 ? -12.579 -19.794 29.875 1.00 52.56 114 GLY A O 1
ATOM 940 N N . GLY A 1 115 ? -13.173 -17.912 28.803 1.00 46.47 115 GLY A N 1
ATOM 941 C CA . GLY A 1 115 ? -13.785 -18.493 27.614 1.00 46.47 115 GLY A CA 1
ATOM 942 C C . GLY A 1 115 ? -14.606 -17.407 26.933 1.00 46.47 115 GLY A C 1
ATOM 943 O O . GLY A 1 115 ? -14.243 -16.912 25.870 1.00 46.47 115 GLY A O 1
ATOM 944 N N . GLY A 1 116 ? -15.630 -16.918 27.637 1.00 51.09 116 GLY A N 1
ATOM 945 C CA . GLY A 1 116 ? -16.474 -15.814 27.169 1.00 51.09 116 GLY A CA 1
ATOM 946 C C . GLY A 1 116 ? -15.785 -14.444 27.161 1.00 51.09 116 GLY A C 1
ATOM 947 O O . GLY A 1 116 ? -16.051 -13.647 26.271 1.00 51.09 116 GLY A O 1
ATOM 948 N N . THR A 1 117 ? -14.877 -14.161 28.103 1.00 53.34 117 THR A N 1
ATOM 949 C CA . THR A 1 117 ? -14.189 -12.854 28.186 1.00 53.34 117 THR A CA 1
ATOM 950 C C . THR A 1 117 ? -13.104 -12.672 27.129 1.00 53.34 117 THR A C 1
ATOM 952 O O . THR A 1 117 ? -12.976 -11.580 26.594 1.00 53.34 117 THR A O 1
ATOM 955 N N . VAL A 1 118 ? -12.357 -13.729 26.785 1.00 56.59 118 VAL A N 1
ATOM 956 C CA . VAL A 1 118 ? -11.357 -13.695 25.701 1.00 56.59 118 VAL A CA 1
ATOM 957 C C . VAL A 1 118 ? -12.043 -13.524 24.351 1.00 56.59 118 VAL A C 1
ATOM 959 O O . VAL A 1 118 ? -11.578 -12.732 23.537 1.00 56.59 118 VAL A O 1
ATOM 962 N N . TYR A 1 119 ? -13.165 -14.222 24.142 1.00 59.84 119 TYR A N 1
ATOM 963 C CA . TYR A 1 119 ? -13.981 -14.069 22.940 1.00 59.84 119 TYR A CA 1
ATOM 964 C C . TYR A 1 119 ? -14.586 -12.660 22.856 1.00 59.84 119 TYR A C 1
ATOM 966 O O . TYR A 1 119 ? -14.400 -11.978 21.857 1.00 59.84 119 TYR A O 1
ATOM 974 N N . ALA A 1 120 ? -15.195 -12.164 23.940 1.00 64.31 120 ALA A N 1
ATOM 975 C CA . ALA A 1 120 ? -15.728 -10.800 23.997 1.00 64.31 120 ALA A CA 1
ATOM 976 C C . ALA A 1 120 ? -14.644 -9.709 23.891 1.00 64.31 120 ALA A C 1
ATOM 978 O O . ALA A 1 120 ? -14.931 -8.600 23.453 1.00 64.31 120 ALA A O 1
ATOM 979 N N . ALA A 1 121 ? -13.398 -10.001 24.278 1.00 74.19 121 ALA A N 1
ATOM 980 C CA . ALA A 1 121 ? -12.280 -9.078 24.116 1.00 74.19 121 ALA A CA 1
ATOM 981 C C . ALA A 1 121 ? -11.804 -8.973 22.658 1.00 74.19 121 ALA A C 1
ATOM 983 O O . ALA A 1 121 ? -11.210 -7.956 22.309 1.00 74.19 121 ALA A O 1
ATOM 984 N N . GLN A 1 122 ? -12.056 -9.961 21.788 1.00 76.62 122 GLN A N 1
ATOM 985 C CA . GLN A 1 122 ? -11.653 -9.855 20.377 1.00 76.62 122 GLN A CA 1
ATOM 986 C C . GLN A 1 122 ? -12.388 -8.725 19.649 1.00 76.62 122 GLN A C 1
ATOM 988 O O . GLN A 1 122 ? -11.770 -8.043 18.835 1.00 76.62 122 GLN A O 1
ATOM 993 N N . ASP A 1 123 ? -13.642 -8.465 20.018 1.00 85.50 123 ASP A N 1
ATOM 994 C CA . ASP A 1 123 ? -14.456 -7.383 19.448 1.00 85.50 123 ASP A CA 1
ATOM 995 C C . ASP A 1 123 ? -14.231 -6.031 20.149 1.00 85.50 123 ASP A C 1
ATOM 997 O O . ASP A 1 123 ? -14.833 -5.029 19.773 1.00 85.50 123 ASP A O 1
ATOM 1001 N N . SER A 1 124 ? -13.375 -5.980 21.179 1.00 91.31 124 SER A N 1
ATOM 1002 C CA . SER A 1 124 ? -13.089 -4.726 21.884 1.00 91.31 124 SER A CA 1
ATOM 1003 C C . SER A 1 124 ? -12.230 -3.784 21.035 1.00 91.31 124 SER A C 1
ATOM 1005 O O . SER A 1 124 ? -11.260 -4.214 20.394 1.00 91.31 124 SER A O 1
ATOM 1007 N N . LEU A 1 125 ? -12.596 -2.503 21.056 1.00 95.69 125 LEU A N 1
ATOM 1008 C CA . LEU A 1 125 ? -11.922 -1.394 20.384 1.00 95.69 125 LEU A CA 1
ATOM 1009 C C . LEU A 1 125 ? -11.011 -0.630 21.358 1.00 95.69 125 LEU A C 1
ATOM 1011 O O . LEU A 1 125 ? -11.209 -0.713 22.576 1.00 95.69 125 LEU A O 1
ATOM 1015 N N . PRO A 1 126 ? -10.035 0.150 20.857 1.00 94.62 126 PRO A N 1
ATOM 1016 C CA . PRO A 1 126 ? -9.292 1.087 21.691 1.00 94.62 126 PRO A CA 1
ATOM 1017 C C . PRO A 1 126 ? -10.240 1.940 22.549 1.00 94.62 126 PRO A C 1
ATOM 1019 O O . PRO A 1 126 ? -11.269 2.407 22.072 1.00 94.62 126 PRO A O 1
ATOM 1022 N N . GLY A 1 127 ? -9.923 2.077 23.838 1.00 91.44 127 GLY A N 1
ATOM 1023 C CA . GLY A 1 127 ? -10.777 2.740 24.835 1.00 91.44 127 GLY A CA 1
ATOM 1024 C C . GLY A 1 127 ? -11.775 1.819 25.558 1.00 91.44 127 GLY A C 1
ATOM 1025 O O . GLY A 1 127 ? -12.275 2.183 26.623 1.00 91.44 127 GLY A O 1
ATOM 1026 N N . ASP A 1 128 ? -12.028 0.603 25.062 1.00 91.31 128 ASP A N 1
ATOM 1027 C CA . ASP A 1 128 ? -12.920 -0.351 25.731 1.00 91.31 128 ASP A CA 1
ATOM 1028 C C . ASP A 1 128 ? -12.270 -1.018 26.949 1.00 91.31 128 ASP A C 1
ATOM 1030 O O . ASP A 1 128 ? -11.069 -1.294 26.991 1.00 91.31 128 ASP A O 1
ATOM 1034 N N . THR A 1 129 ? -13.093 -1.397 27.932 1.00 89.81 129 THR A N 1
ATOM 1035 C CA . THR A 1 129 ? -12.629 -2.014 29.188 1.00 89.81 129 THR A CA 1
ATOM 1036 C C . THR A 1 129 ? -11.855 -3.319 28.988 1.00 89.81 129 THR A C 1
ATOM 1038 O O . THR A 1 129 ? -10.988 -3.644 29.795 1.00 89.81 129 THR A O 1
ATOM 1041 N N . LEU A 1 130 ? -12.178 -4.088 27.940 1.00 90.31 130 LEU A N 1
ATOM 1042 C CA . LEU A 1 130 ? -11.529 -5.370 27.631 1.00 90.31 130 LEU A CA 1
ATOM 1043 C C . LEU A 1 130 ? -10.382 -5.248 26.613 1.00 90.31 130 LEU A C 1
ATOM 1045 O O . LEU A 1 130 ? -9.704 -6.241 26.352 1.00 90.31 130 LEU A O 1
ATOM 1049 N N . TYR A 1 131 ? -10.098 -4.050 26.099 1.00 89.88 131 TYR A N 1
ATOM 1050 C CA . TYR A 1 131 ? -9.028 -3.839 25.122 1.00 89.88 131 TYR A CA 1
ATOM 1051 C C . TYR A 1 131 ? -7.626 -4.208 25.641 1.00 89.88 131 TYR A C 1
ATOM 1053 O O . TYR A 1 131 ? -6.883 -4.884 24.927 1.00 89.88 131 TYR A O 1
ATOM 1061 N N . PRO A 1 132 ? -7.251 -3.918 26.905 1.00 91.00 132 PRO A N 1
ATOM 1062 C CA . PRO A 1 132 ? -5.982 -4.404 27.451 1.00 91.00 132 PRO A CA 1
ATOM 1063 C C . PRO A 1 132 ? -5.885 -5.936 27.488 1.00 91.00 132 PRO A C 1
ATOM 1065 O O . PRO A 1 132 ? -4.798 -6.490 27.329 1.00 91.00 132 PRO A O 1
ATOM 1068 N N . VAL A 1 133 ? -7.015 -6.633 27.662 1.00 87.00 133 VAL A N 1
ATOM 1069 C CA . VAL A 1 133 ? -7.060 -8.102 27.606 1.00 87.00 133 VAL A CA 1
ATOM 1070 C C . VAL A 1 133 ? -6.787 -8.574 26.179 1.00 87.00 133 VAL A C 1
ATOM 1072 O O . VAL A 1 133 ? -5.978 -9.484 26.005 1.00 87.00 133 VAL A O 1
ATOM 1075 N N . LYS A 1 134 ? -7.376 -7.922 25.164 1.00 90.12 134 LYS A N 1
ATOM 1076 C CA . LYS A 1 134 ? -7.081 -8.177 23.744 1.00 90.12 134 LYS A CA 1
ATOM 1077 C C . LYS A 1 134 ? -5.582 -8.078 23.483 1.00 90.12 134 LYS A C 1
ATOM 1079 O O . LYS A 1 134 ? -4.986 -9.081 23.096 1.00 90.12 134 LYS A O 1
ATOM 1084 N N . LEU A 1 135 ? -4.963 -6.941 23.806 1.00 91.81 135 LEU A N 1
ATOM 1085 C CA . LEU A 1 135 ? -3.520 -6.730 23.631 1.00 91.81 135 LEU A CA 1
ATOM 1086 C C . LEU A 1 135 ? -2.683 -7.783 24.378 1.00 91.81 135 LEU A C 1
ATOM 1088 O O . LEU A 1 135 ? -1.733 -8.326 23.821 1.00 91.81 135 LEU A O 1
ATOM 1092 N N . GLY A 1 136 ? -3.073 -8.154 25.603 1.00 88.56 136 GLY A N 1
ATOM 1093 C CA . GLY A 1 136 ? -2.417 -9.228 26.354 1.00 88.56 136 GLY A CA 1
ATOM 1094 C C . GLY A 1 136 ? -2.480 -10.592 25.652 1.00 88.56 136 GLY A C 1
ATOM 1095 O O . GLY A 1 136 ? -1.492 -11.326 25.636 1.00 88.56 136 GLY A O 1
ATOM 1096 N N . THR A 1 137 ? -3.611 -10.934 25.022 1.00 87.31 137 THR A N 1
ATOM 1097 C CA . THR A 1 137 ? -3.718 -12.175 24.232 1.00 87.31 137 THR A CA 1
ATOM 1098 C C . THR A 1 137 ? -2.869 -12.145 22.961 1.00 87.31 137 THR A C 1
ATOM 1100 O O . THR A 1 137 ? -2.330 -13.177 22.556 1.00 87.31 137 THR A O 1
ATOM 1103 N N . GLU A 1 138 ? -2.705 -10.972 22.349 1.00 92.38 138 GLU A N 1
ATOM 1104 C CA . GLU A 1 138 ? -1.852 -10.773 21.175 1.00 92.38 138 GLU A CA 1
ATOM 1105 C C . GLU A 1 138 ? -0.367 -10.917 21.525 1.00 92.38 138 GLU A C 1
ATOM 1107 O O . GLU A 1 138 ? 0.371 -11.594 20.806 1.00 92.38 138 GLU A O 1
ATOM 1112 N N . GLU A 1 139 ? 0.047 -10.386 22.675 1.00 91.19 139 GLU A N 1
ATOM 1113 C CA . GLU A 1 139 ? 1.408 -10.524 23.195 1.00 91.19 139 GLU A CA 1
ATOM 1114 C C . GLU A 1 139 ? 1.759 -11.999 23.464 1.00 91.19 139 GLU A C 1
ATOM 1116 O O . GLU A 1 139 ? 2.794 -12.498 23.017 1.00 91.19 139 GLU A O 1
ATOM 1121 N N . ILE A 1 140 ? 0.850 -12.758 24.090 1.00 89.88 140 ILE A N 1
ATOM 1122 C CA . ILE A 1 140 ? 1.017 -14.213 24.264 1.00 89.88 140 ILE A CA 1
ATOM 1123 C C . ILE A 1 140 ? 1.103 -14.909 22.899 1.00 89.88 140 ILE A C 1
ATOM 1125 O O . ILE A 1 140 ? 1.958 -15.776 22.690 1.00 89.88 140 ILE A O 1
ATOM 1129 N N . ARG A 1 141 ? 0.262 -14.510 21.933 1.00 89.44 141 ARG A N 1
ATOM 1130 C CA . ARG A 1 141 ? 0.312 -15.046 20.567 1.00 89.44 141 ARG A CA 1
ATOM 1131 C C . ARG A 1 141 ? 1.650 -14.741 19.889 1.00 89.44 141 ARG A C 1
ATOM 1133 O O . ARG A 1 141 ? 2.096 -15.571 19.101 1.00 89.44 141 ARG A O 1
ATOM 1140 N N . MET A 1 142 ? 2.334 -13.637 20.200 1.00 92.62 142 MET A N 1
ATOM 1141 C CA . MET A 1 142 ? 3.695 -13.355 19.711 1.00 92.62 142 MET A CA 1
ATOM 1142 C C . MET A 1 142 ? 4.779 -14.237 20.332 1.00 92.62 142 MET A C 1
ATOM 1144 O O . MET A 1 142 ? 5.786 -14.520 19.674 1.00 92.62 142 MET A O 1
ATOM 1148 N N . MET A 1 143 ? 4.572 -14.725 21.554 1.00 90.75 143 MET A N 1
ATOM 1149 C CA . MET A 1 143 ? 5.511 -15.620 22.238 1.00 90.75 143 MET A CA 1
ATOM 1150 C C . MET A 1 143 ? 5.469 -17.060 21.718 1.00 90.75 143 MET A C 1
ATOM 1152 O O . MET A 1 143 ? 6.406 -17.819 21.971 1.00 90.75 143 MET A O 1
ATOM 1156 N N . LEU A 1 144 ? 4.430 -17.439 20.960 1.00 91.31 144 LEU A N 1
ATOM 1157 C CA . LEU A 1 144 ? 4.340 -18.782 20.385 1.00 91.31 144 LEU A CA 1
ATOM 1158 C C . LEU A 1 144 ? 5.582 -19.115 19.532 1.00 91.31 144 LEU A C 1
ATOM 1160 O O . LEU A 1 144 ? 6.074 -18.233 18.802 1.00 91.31 144 LEU A O 1
ATOM 1164 N N . PRO A 1 145 ? 6.079 -20.371 19.596 1.00 88.75 145 PRO A N 1
ATOM 1165 C CA . PRO A 1 145 ? 7.209 -20.827 18.795 1.00 88.75 145 PRO A CA 1
ATOM 1166 C C . PRO A 1 145 ? 7.024 -20.530 17.304 1.00 88.75 145 PRO A C 1
ATOM 1168 O O . PRO A 1 145 ? 5.908 -20.486 16.792 1.00 88.75 145 PRO A O 1
ATOM 1171 N N . GLY A 1 146 ? 8.131 -20.287 16.612 1.00 93.19 146 GLY A N 1
ATOM 1172 C CA . GLY A 1 146 ? 8.143 -19.952 15.192 1.00 93.19 146 GLY A CA 1
ATOM 1173 C C . GLY A 1 146 ? 9.382 -19.149 14.822 1.00 93.19 146 GLY A C 1
ATOM 1174 O O . GLY A 1 146 ? 10.003 -18.508 15.684 1.00 93.19 146 GLY A O 1
ATOM 1175 N N . ASP A 1 147 ? 9.735 -19.201 13.544 1.00 95.44 147 ASP A N 1
ATOM 1176 C CA . ASP A 1 147 ? 10.816 -18.408 12.973 1.00 95.44 147 ASP A CA 1
ATOM 1177 C C . ASP A 1 147 ? 10.420 -16.924 12.829 1.00 95.44 147 ASP A C 1
ATOM 1179 O O . ASP A 1 147 ? 9.346 -16.487 13.261 1.00 95.44 147 ASP A O 1
ATOM 1183 N N . ASP A 1 148 ? 11.327 -16.105 12.293 1.00 96.88 148 ASP A N 1
ATOM 1184 C CA . ASP A 1 148 ? 11.057 -14.675 12.131 1.00 96.88 148 ASP A CA 1
ATOM 1185 C C . ASP A 1 148 ? 10.020 -14.393 11.027 1.00 96.88 148 ASP A C 1
ATOM 1187 O O . ASP A 1 148 ? 9.297 -13.407 11.146 1.00 96.88 148 ASP A O 1
ATOM 1191 N N . VAL A 1 149 ? 9.845 -15.284 10.041 1.00 96.88 149 VAL A N 1
ATOM 1192 C CA . VAL A 1 149 ? 8.780 -15.175 9.025 1.00 96.88 149 VAL A CA 1
ATOM 1193 C C . VAL A 1 149 ? 7.408 -15.358 9.675 1.00 96.88 149 VAL A C 1
ATOM 1195 O O . VAL A 1 149 ? 6.561 -14.472 9.584 1.00 96.88 149 VAL A O 1
ATOM 1198 N N . ALA A 1 150 ? 7.209 -16.429 10.447 1.00 97.31 150 ALA A N 1
ATOM 1199 C CA . ALA A 1 150 ? 5.963 -16.674 11.172 1.00 97.31 150 ALA A CA 1
ATOM 1200 C C . ALA A 1 150 ? 5.644 -15.569 12.198 1.00 97.31 150 ALA A C 1
ATOM 1202 O O . ALA A 1 150 ? 4.484 -15.330 12.543 1.00 97.31 150 ALA A O 1
ATOM 1203 N N . LYS A 1 151 ? 6.667 -14.894 12.737 1.00 97.19 151 LYS A N 1
ATOM 1204 C CA . LYS A 1 151 ? 6.486 -13.729 13.621 1.00 97.19 151 LYS A CA 1
ATOM 1205 C C . LYS A 1 151 ? 6.127 -12.464 12.847 1.00 97.19 151 LYS A C 1
ATOM 1207 O O . LYS A 1 151 ? 5.296 -11.705 13.338 1.00 97.19 151 LYS A O 1
ATOM 1212 N N . ALA A 1 152 ? 6.703 -12.251 11.665 1.00 97.88 152 ALA A N 1
ATOM 1213 C CA . ALA A 1 152 ? 6.309 -11.165 10.772 1.00 97.88 152 ALA A CA 1
ATOM 1214 C C . ALA A 1 152 ? 4.841 -11.305 10.351 1.00 97.88 152 ALA A C 1
ATOM 1216 O O . ALA A 1 152 ? 4.085 -10.348 10.453 1.00 97.88 152 ALA A O 1
ATOM 1217 N N . GLU A 1 153 ? 4.401 -12.505 9.970 1.00 97.94 153 GLU A N 1
ATOM 1218 C CA . GLU A 1 153 ? 3.008 -12.748 9.575 1.00 97.94 153 GLU A CA 1
ATOM 1219 C C . GLU A 1 153 ? 2.017 -12.508 10.721 1.00 97.94 153 GLU A C 1
ATOM 1221 O O . GLU A 1 153 ? 0.962 -11.900 10.524 1.00 97.94 153 GLU A O 1
ATOM 1226 N N . ARG A 1 154 ? 2.367 -12.928 11.945 1.00 98.00 154 ARG A N 1
ATOM 1227 C CA . ARG A 1 154 ? 1.568 -12.620 13.139 1.00 98.00 154 ARG A CA 1
ATOM 1228 C C . ARG A 1 154 ? 1.484 -11.116 13.383 1.00 98.00 154 ARG A C 1
ATOM 1230 O O . ARG A 1 154 ? 0.380 -10.616 13.590 1.00 98.00 154 ARG A O 1
ATOM 1237 N N . ALA A 1 155 ? 2.607 -10.403 13.312 1.00 98.06 155 ALA A N 1
ATOM 1238 C CA . ALA A 1 155 ? 2.639 -8.951 13.465 1.00 98.06 155 ALA A CA 1
ATOM 1239 C C . ALA A 1 155 ? 1.803 -8.236 12.387 1.00 98.06 155 ALA A C 1
ATOM 1241 O O . ALA A 1 155 ? 0.997 -7.366 12.722 1.00 98.06 155 ALA A O 1
ATOM 1242 N N . LEU A 1 156 ? 1.881 -8.683 11.130 1.00 98.62 156 LEU A N 1
ATOM 1243 C CA . LEU A 1 156 ? 1.076 -8.153 10.029 1.00 98.62 156 LEU A CA 1
ATOM 1244 C C . LEU A 1 156 ? -0.424 -8.351 10.287 1.00 98.62 156 LEU A C 1
ATOM 1246 O O . LEU A 1 156 ? -1.222 -7.457 10.021 1.00 98.62 156 LEU A O 1
ATOM 1250 N N . SER A 1 157 ? -0.813 -9.488 10.877 1.00 98.00 157 SER A N 1
ATOM 1251 C CA . SER A 1 157 ? -2.208 -9.738 11.266 1.00 98.00 157 SER A CA 1
ATOM 1252 C C . SER A 1 157 ? -2.711 -8.807 12.376 1.00 98.00 157 SER A C 1
ATOM 1254 O O . SER A 1 157 ? -3.911 -8.551 12.460 1.00 98.00 157 SER A O 1
ATOM 1256 N N . PHE A 1 158 ? -1.828 -8.322 13.258 1.00 97.62 158 PHE A N 1
ATOM 1257 C CA . PHE A 1 158 ? -2.203 -7.310 14.247 1.00 97.62 158 PHE A CA 1
ATOM 1258 C C . PHE A 1 158 ? -2.363 -5.950 13.586 1.00 97.62 158 PHE A C 1
ATOM 1260 O O . PHE A 1 158 ? -3.326 -5.260 13.898 1.00 97.62 158 PHE A O 1
ATOM 1267 N N . ALA A 1 159 ? -1.481 -5.599 12.644 1.00 98.19 159 ALA A N 1
ATOM 1268 C CA . ALA A 1 159 ? -1.602 -4.370 11.867 1.00 98.19 159 ALA A CA 1
ATOM 1269 C C . ALA A 1 159 ? -2.945 -4.323 11.114 1.00 98.19 159 ALA A C 1
ATOM 1271 O O . ALA A 1 159 ? -3.651 -3.326 11.218 1.00 98.19 159 ALA A O 1
ATOM 1272 N N . GLY A 1 160 ? -3.348 -5.422 10.464 1.00 98.00 160 GLY A N 1
ATOM 1273 C CA . GLY A 1 160 ? -4.672 -5.533 9.833 1.00 98.00 160 GLY A CA 1
ATOM 1274 C C . GLY A 1 160 ? -5.828 -5.326 10.809 1.00 98.00 160 GLY A C 1
ATOM 1275 O O . GLY A 1 160 ? -6.693 -4.491 10.568 1.00 98.00 160 GLY A O 1
ATOM 1276 N N . ARG A 1 161 ? -5.780 -5.982 11.975 1.00 97.19 161 ARG A N 1
ATOM 1277 C CA . ARG A 1 161 ? -6.785 -5.779 13.030 1.00 97.19 161 ARG A CA 1
ATOM 1278 C C . ARG A 1 161 ? -6.855 -4.342 13.532 1.00 97.19 161 ARG A C 1
ATOM 1280 O O . ARG A 1 161 ? -7.944 -3.863 13.814 1.00 97.19 161 ARG A O 1
ATOM 1287 N N . ARG A 1 162 ? -5.724 -3.635 13.642 1.00 97.88 162 ARG A N 1
ATOM 1288 C CA . ARG A 1 162 ? -5.762 -2.218 14.023 1.00 97.88 162 ARG A CA 1
ATOM 1289 C C . ARG A 1 162 ? -6.496 -1.393 12.974 1.00 97.88 162 ARG A C 1
ATOM 1291 O O . ARG A 1 162 ? -7.299 -0.557 13.358 1.00 97.88 162 ARG A O 1
ATOM 1298 N N . ILE A 1 163 ? -6.270 -1.638 11.680 1.00 98.25 163 ILE A N 1
ATOM 1299 C CA . ILE A 1 163 ? -6.976 -0.929 10.598 1.00 98.25 163 ILE A CA 1
ATOM 1300 C C . ILE A 1 163 ? -8.491 -1.154 10.663 1.00 98.25 163 ILE A C 1
ATOM 1302 O O . ILE A 1 163 ? -9.237 -0.185 10.560 1.00 98.25 163 ILE A O 1
ATOM 1306 N N . GLU A 1 164 ? -8.936 -2.385 10.918 1.00 97.12 164 GLU A N 1
ATOM 1307 C CA . GLU A 1 164 ? -10.360 -2.701 11.126 1.00 97.12 164 GLU A CA 1
ATOM 1308 C C . GLU A 1 164 ? -10.942 -1.954 12.340 1.00 97.12 164 GLU A C 1
ATOM 1310 O O . GLU A 1 164 ? -12.051 -1.428 12.296 1.00 97.12 164 GLU A O 1
ATOM 1315 N N . GLU A 1 165 ? -10.184 -1.852 13.433 1.00 96.81 165 GLU A N 1
ATOM 1316 C CA . GLU A 1 165 ? -10.613 -1.086 14.606 1.00 96.81 165 GLU A CA 1
ATOM 1317 C C . GLU A 1 165 ? -10.678 0.413 14.341 1.00 96.81 165 GLU A C 1
ATOM 1319 O O . GLU A 1 165 ? -11.588 1.074 14.825 1.00 96.81 165 GLU A O 1
ATOM 1324 N N . ILE A 1 166 ? -9.722 0.959 13.592 1.00 97.00 166 ILE A N 1
ATOM 1325 C CA . ILE A 1 166 ? -9.690 2.372 13.207 1.00 97.00 166 ILE A CA 1
ATOM 1326 C C . ILE A 1 166 ? -10.925 2.713 12.371 1.00 97.00 166 ILE A C 1
ATOM 1328 O O . ILE A 1 166 ? -11.564 3.737 12.615 1.00 97.00 166 ILE A O 1
ATOM 1332 N N . GLU A 1 167 ? -11.273 1.849 11.419 1.00 96.44 167 GLU A N 1
ATOM 1333 C CA . GLU A 1 167 ? -12.489 1.974 10.619 1.00 96.44 167 GLU A CA 1
ATOM 1334 C C . GLU A 1 167 ? -13.734 1.946 11.513 1.00 96.44 167 GLU A C 1
ATOM 1336 O O . GLU A 1 167 ? -14.515 2.898 11.505 1.00 96.44 167 GLU A O 1
ATOM 1341 N N . ALA A 1 168 ? -13.856 0.944 12.388 1.00 95.75 168 ALA A N 1
ATOM 1342 C CA . ALA A 1 168 ? -14.969 0.847 13.330 1.00 95.75 168 ALA A CA 1
ATOM 1343 C C . ALA A 1 168 ? -15.055 2.051 14.288 1.00 95.75 168 ALA A C 1
ATOM 1345 O O . ALA A 1 168 ? -16.148 2.500 14.638 1.00 95.75 168 ALA A O 1
ATOM 1346 N N . LEU A 1 169 ? -13.927 2.602 14.743 1.00 94.81 169 LEU A N 1
ATOM 1347 C CA . LEU A 1 169 ? -13.905 3.801 15.585 1.00 94.81 169 LEU A CA 1
ATOM 1348 C C . LEU A 1 169 ? -14.402 5.034 14.826 1.00 94.81 169 LEU A C 1
ATOM 1350 O O . LEU A 1 169 ? -15.164 5.822 15.393 1.00 94.81 169 LEU A O 1
ATOM 1354 N N . ALA A 1 170 ? -14.010 5.186 13.560 1.00 94.12 170 ALA A N 1
ATOM 1355 C CA . ALA A 1 170 ? -14.474 6.269 12.702 1.00 94.12 170 ALA A CA 1
ATOM 1356 C C . ALA A 1 170 ? -15.982 6.166 12.424 1.00 94.12 170 ALA A C 1
ATOM 1358 O O . ALA A 1 170 ? -16.697 7.152 12.598 1.00 94.12 170 ALA A O 1
ATOM 1359 N N . GLU A 1 171 ? -16.481 4.972 12.094 1.00 94.56 171 GLU A N 1
ATOM 1360 C CA . GLU A 1 171 ? -17.912 4.714 11.873 1.00 94.56 171 GLU A CA 1
ATOM 1361 C C . GLU A 1 171 ? -18.761 4.998 13.120 1.00 94.56 171 GLU A C 1
ATOM 1363 O O . GLU A 1 171 ? -19.858 5.549 13.028 1.00 94.56 171 GLU A O 1
ATOM 1368 N N . ASN A 1 172 ? -18.239 4.668 14.305 1.00 93.06 172 ASN A N 1
ATOM 1369 C CA . ASN A 1 172 ? -18.918 4.904 15.579 1.00 93.06 172 ASN A CA 1
ATOM 1370 C C . ASN A 1 172 ? -18.716 6.327 16.133 1.00 93.06 172 ASN A C 1
ATOM 1372 O O . ASN A 1 172 ? -19.191 6.625 17.232 1.00 93.06 172 ASN A O 1
ATOM 1376 N N . GLY A 1 173 ? -17.992 7.202 15.425 1.00 91.69 173 GLY A N 1
ATOM 1377 C CA . GLY A 1 173 ? -17.706 8.572 15.864 1.00 91.69 173 GLY A CA 1
ATOM 1378 C C . GLY A 1 173 ? -16.835 8.668 17.125 1.00 91.69 173 GLY A C 1
ATOM 1379 O O . GLY A 1 173 ? -16.844 9.693 17.806 1.00 91.69 173 GLY A O 1
ATOM 1380 N N . ARG A 1 174 ? -16.081 7.615 17.463 1.00 93.44 174 ARG A N 1
ATOM 1381 C CA . ARG A 1 174 ? -15.201 7.541 18.644 1.00 93.44 174 ARG A CA 1
ATOM 1382 C C . ARG A 1 174 ? -13.812 8.101 18.342 1.00 93.44 174 ARG A C 1
ATOM 1384 O O . ARG A 1 174 ? -12.797 7.418 18.457 1.00 93.44 174 ARG A O 1
ATOM 1391 N N . LEU A 1 175 ? -13.774 9.367 17.941 1.00 91.38 175 LEU A N 1
ATOM 1392 C CA . LEU A 1 175 ? -12.567 10.005 17.412 1.00 91.38 175 LEU A CA 1
ATOM 1393 C C . LEU A 1 175 ? -11.424 10.076 18.433 1.00 91.38 175 LEU A C 1
ATOM 1395 O O . LEU A 1 175 ? -10.265 9.948 18.057 1.00 91.38 175 LEU A O 1
ATOM 1399 N N . GLN A 1 176 ? -11.743 10.209 19.723 1.00 91.12 176 GLN A N 1
ATOM 1400 C CA . GLN A 1 176 ? -10.753 10.259 20.804 1.00 91.12 176 GLN A CA 1
ATOM 1401 C C . GLN A 1 176 ? -9.924 8.973 20.962 1.00 91.12 176 GLN A C 1
ATOM 1403 O O . GLN A 1 176 ? -8.865 9.003 21.583 1.00 91.12 176 GLN A O 1
ATOM 1408 N N . ASP A 1 177 ? -10.406 7.851 20.422 1.00 93.25 177 ASP A N 1
ATOM 1409 C CA . ASP A 1 177 ? -9.759 6.544 20.543 1.00 93.25 177 ASP A CA 1
ATOM 1410 C C . ASP A 1 177 ? -8.916 6.193 19.294 1.00 93.25 177 ASP A C 1
ATOM 1412 O O . ASP A 1 177 ? -8.122 5.247 19.329 1.00 93.25 177 ASP A O 1
ATOM 1416 N N . ILE A 1 178 ? -9.050 6.960 18.197 1.00 90.94 178 ILE A N 1
ATOM 1417 C CA . ILE A 1 178 ? -8.380 6.697 16.909 1.00 90.94 178 ILE A CA 1
ATOM 1418 C C . ILE A 1 178 ? -6.859 6.695 17.070 1.00 90.94 178 ILE A C 1
ATOM 1420 O O . ILE A 1 178 ? -6.208 5.762 16.602 1.00 90.94 178 ILE A O 1
ATOM 1424 N N . ASP A 1 179 ? -6.291 7.667 17.788 1.00 90.38 179 ASP A N 1
ATOM 1425 C CA . ASP A 1 179 ? -4.839 7.784 17.989 1.00 90.38 179 ASP A CA 1
ATOM 1426 C C . ASP A 1 179 ? -4.222 6.532 18.623 1.00 90.38 179 ASP A C 1
ATOM 1428 O O . ASP A 1 179 ? -3.120 6.115 18.261 1.00 90.38 179 ASP A O 1
ATOM 1432 N N . SER A 1 180 ? -4.938 5.883 19.547 1.00 91.25 180 SER A N 1
ATOM 1433 C CA . SER A 1 180 ? -4.467 4.636 20.154 1.00 91.25 180 SER A CA 1
ATOM 1434 C C . SER A 1 180 ? -4.444 3.490 19.137 1.00 91.25 180 SER A C 1
ATOM 1436 O O . SER A 1 180 ? -3.483 2.715 19.105 1.00 91.25 180 SER A O 1
ATOM 1438 N N . GLY A 1 181 ? -5.456 3.416 18.264 1.00 92.19 181 GLY A N 1
ATOM 1439 C CA . GLY A 1 181 ? -5.474 2.498 17.124 1.00 92.19 181 GLY A CA 1
ATOM 1440 C C . GLY A 1 181 ? -4.315 2.755 16.153 1.00 92.19 181 GLY A C 1
ATOM 1441 O O . GLY A 1 181 ? -3.624 1.811 15.766 1.00 92.19 181 GLY A O 1
ATOM 1442 N N . MET A 1 182 ? -4.038 4.027 15.831 1.00 92.69 182 MET A N 1
ATOM 1443 C CA . MET A 1 182 ? -2.923 4.452 14.965 1.00 92.69 182 MET A CA 1
ATOM 1444 C C . MET A 1 182 ? -1.565 4.005 15.514 1.00 92.69 182 MET A C 1
ATOM 1446 O O . MET A 1 182 ? -0.771 3.397 14.798 1.00 92.69 182 MET A O 1
ATOM 1450 N N . GLN A 1 183 ? -1.303 4.261 16.798 1.00 92.06 183 GLN A N 1
ATOM 1451 C CA . GLN A 1 183 ? -0.049 3.861 17.443 1.00 92.06 183 GLN A CA 1
ATOM 1452 C C . GLN A 1 183 ? 0.112 2.339 17.450 1.00 92.06 183 GLN A C 1
ATOM 1454 O O . GLN A 1 183 ? 1.198 1.816 17.199 1.00 92.06 183 GLN A O 1
ATOM 1459 N N . GLY A 1 184 ? -0.976 1.606 17.707 1.00 94.31 184 GLY A N 1
ATOM 1460 C CA . GLY A 1 184 ? -0.987 0.151 17.590 1.00 94.31 184 GLY A CA 1
ATOM 1461 C C . GLY A 1 184 ? -0.639 -0.316 16.175 1.00 94.31 184 GLY A C 1
ATOM 1462 O O . GLY A 1 184 ? 0.138 -1.260 16.020 1.00 94.31 184 GLY A O 1
ATOM 1463 N N . TYR A 1 185 ? -1.195 0.344 15.152 1.00 97.56 185 TYR A N 1
ATOM 1464 C CA . TYR A 1 185 ? -0.955 0.015 13.748 1.00 97.56 185 TYR A CA 1
ATOM 1465 C C . TYR A 1 185 ? 0.519 0.197 13.382 1.00 97.56 185 TYR A C 1
ATOM 1467 O O . TYR A 1 185 ? 1.148 -0.729 12.866 1.00 97.56 185 TYR A O 1
ATOM 1475 N N . GLU A 1 186 ? 1.085 1.355 13.724 1.00 96.12 186 GLU A N 1
ATOM 1476 C CA . GLU A 1 186 ? 2.491 1.675 13.487 1.00 96.12 186 GLU A CA 1
ATOM 1477 C C . GLU A 1 186 ? 3.426 0.683 14.190 1.00 96.12 186 GLU A C 1
ATOM 1479 O O . GLU A 1 186 ? 4.326 0.123 13.562 1.00 96.12 186 GLU A O 1
ATOM 1484 N N . ASN A 1 187 ? 3.172 0.379 15.465 1.00 96.31 187 ASN A N 1
ATOM 1485 C CA . ASN A 1 187 ? 3.962 -0.593 16.219 1.00 96.31 187 ASN A CA 1
ATOM 1486 C C . ASN A 1 187 ? 3.927 -1.991 15.584 1.00 96.31 187 ASN A C 1
ATOM 1488 O O . ASN A 1 187 ? 4.966 -2.647 15.453 1.00 96.31 187 ASN A O 1
ATOM 1492 N N . ALA A 1 188 ? 2.746 -2.452 15.169 1.00 97.50 188 ALA A N 1
ATOM 1493 C CA . ALA A 1 188 ? 2.581 -3.757 14.542 1.00 97.50 188 ALA A CA 1
ATOM 1494 C C . ALA A 1 188 ? 3.265 -3.831 13.165 1.00 97.50 188 ALA A C 1
ATOM 1496 O O . ALA A 1 188 ? 3.915 -4.836 12.849 1.00 97.50 188 ALA A O 1
ATOM 1497 N N . LEU A 1 189 ? 3.182 -2.769 12.359 1.00 97.81 189 LEU A N 1
ATOM 1498 C CA . LEU A 1 189 ? 3.842 -2.717 11.055 1.00 97.81 189 LEU A CA 1
ATOM 1499 C C . LEU A 1 189 ? 5.368 -2.634 11.200 1.00 97.81 189 LEU A C 1
ATOM 1501 O O . LEU A 1 189 ? 6.080 -3.404 10.556 1.00 97.81 189 LEU A O 1
ATOM 1505 N N . ASN A 1 190 ? 5.880 -1.809 12.114 1.00 96.75 190 ASN A N 1
ATOM 1506 C CA . ASN A 1 190 ? 7.313 -1.727 12.410 1.00 96.75 190 ASN A CA 1
ATOM 1507 C C . ASN A 1 190 ? 7.871 -3.069 12.904 1.00 96.75 190 ASN A C 1
ATOM 1509 O O . ASN A 1 190 ? 8.931 -3.512 12.458 1.00 96.75 190 ASN A O 1
ATOM 1513 N N . MET A 1 191 ? 7.130 -3.773 13.769 1.00 97.38 191 MET A N 1
ATOM 1514 C CA . MET A 1 191 ? 7.484 -5.132 14.186 1.00 97.38 191 MET A CA 1
ATOM 1515 C C . MET A 1 191 ? 7.511 -6.096 12.994 1.00 97.38 191 MET A C 1
ATOM 1517 O O . MET A 1 191 ? 8.418 -6.920 12.899 1.00 97.38 191 MET A O 1
ATOM 1521 N N . THR A 1 192 ? 6.547 -5.995 12.075 1.00 98.25 192 THR A N 1
ATOM 1522 C CA . THR A 1 192 ? 6.500 -6.819 10.857 1.00 98.25 192 THR A CA 1
ATOM 1523 C C . THR A 1 192 ? 7.761 -6.633 10.018 1.00 98.25 192 THR A C 1
ATOM 1525 O O . THR A 1 192 ? 8.438 -7.613 9.706 1.00 98.25 192 THR A O 1
ATOM 1528 N N . LEU A 1 193 ? 8.119 -5.384 9.708 1.00 95.69 193 LEU A N 1
ATOM 1529 C CA . LEU A 1 193 ? 9.283 -5.057 8.880 1.00 95.69 193 LEU A CA 1
ATOM 1530 C C . LEU A 1 193 ? 10.593 -5.502 9.545 1.00 95.69 193 LEU A C 1
ATOM 1532 O O . LEU A 1 193 ? 11.401 -6.182 8.915 1.00 95.69 193 LEU A O 1
ATOM 1536 N N . ALA A 1 194 ? 10.759 -5.244 10.846 1.00 96.38 194 ALA A N 1
ATOM 1537 C CA . ALA A 1 194 ? 11.942 -5.673 11.597 1.00 96.38 194 ALA A CA 1
ATOM 1538 C C . ALA A 1 194 ? 12.109 -7.205 11.627 1.00 96.38 194 ALA A C 1
ATOM 1540 O O . ALA A 1 194 ? 13.226 -7.732 11.655 1.00 96.38 194 ALA A O 1
ATOM 1541 N N . ARG A 1 195 ? 10.998 -7.954 11.637 1.00 97.31 195 ARG A N 1
ATOM 1542 C CA . ARG A 1 195 ? 11.018 -9.422 11.574 1.00 97.31 195 ARG A CA 1
ATOM 1543 C C . ARG A 1 195 ? 11.382 -9.929 10.182 1.00 97.31 195 ARG A C 1
ATOM 1545 O O . ARG A 1 195 ? 12.174 -10.865 10.098 1.00 97.31 195 ARG A O 1
ATOM 1552 N N . ILE A 1 196 ? 10.882 -9.296 9.121 1.00 95.88 196 ILE A N 1
ATOM 1553 C CA . ILE A 1 196 ? 11.275 -9.605 7.737 1.00 95.88 196 ILE A CA 1
ATOM 1554 C C . ILE A 1 196 ? 12.769 -9.352 7.531 1.00 95.88 196 ILE A C 1
ATOM 1556 O O . ILE A 1 196 ? 13.465 -10.228 7.024 1.00 95.88 196 ILE A O 1
ATOM 1560 N N . GLU A 1 197 ? 13.285 -8.209 7.987 1.00 93.75 197 GLU A N 1
ATOM 1561 C CA . GLU A 1 197 ? 14.712 -7.882 7.890 1.00 93.75 197 GLU A CA 1
ATOM 1562 C C . GLU A 1 197 ? 15.571 -8.930 8.611 1.00 93.75 197 GLU A C 1
ATOM 1564 O O . GLU A 1 197 ? 16.520 -9.482 8.051 1.00 93.75 197 GLU A O 1
ATOM 1569 N N . ARG A 1 198 ? 15.195 -9.290 9.844 1.00 95.75 198 ARG A N 1
ATOM 1570 C CA . ARG A 1 198 ? 15.892 -10.335 10.602 1.00 95.75 198 ARG A CA 1
ATOM 1571 C C . ARG A 1 198 ? 15.824 -11.701 9.917 1.00 95.75 198 ARG A C 1
ATOM 1573 O O . ARG A 1 198 ? 16.811 -12.434 9.959 1.00 95.75 198 ARG A O 1
ATOM 1580 N N . ALA A 1 199 ? 14.686 -12.055 9.322 1.00 95.25 199 ALA A N 1
ATOM 1581 C CA . ALA A 1 199 ? 14.532 -13.291 8.563 1.00 95.25 199 ALA A CA 1
ATOM 1582 C C . ALA A 1 199 ? 15.458 -13.308 7.335 1.00 95.25 199 ALA A C 1
ATOM 1584 O O . ALA A 1 199 ? 16.169 -14.292 7.129 1.00 95.25 199 ALA A O 1
ATOM 1585 N N . GLY A 1 200 ? 15.526 -12.198 6.593 1.00 91.88 200 GLY A N 1
ATOM 1586 C CA . GLY A 1 200 ? 16.441 -12.024 5.462 1.00 91.88 200 GLY A CA 1
ATOM 1587 C C . GLY A 1 200 ? 17.910 -12.152 5.872 1.00 91.88 200 GLY A C 1
ATOM 1588 O O . GLY A 1 200 ? 18.652 -12.917 5.263 1.00 91.88 200 GLY A O 1
ATOM 1589 N N . ASN A 1 201 ? 18.310 -11.519 6.979 1.00 93.94 201 ASN A N 1
ATOM 1590 C CA . ASN A 1 201 ? 19.673 -11.618 7.525 1.00 93.94 201 ASN A CA 1
ATOM 1591 C C . ASN A 1 201 ? 20.059 -13.043 7.961 1.00 93.94 201 ASN A C 1
ATOM 1593 O O . ASN A 1 201 ? 21.241 -13.368 8.051 1.00 93.94 201 ASN A O 1
ATOM 1597 N N . LYS A 1 202 ? 19.074 -13.905 8.235 1.00 95.94 202 LYS A N 1
ATOM 1598 C CA . LYS A 1 202 ? 19.272 -15.329 8.544 1.00 95.94 202 LYS A CA 1
ATOM 1599 C C . LYS A 1 202 ? 19.233 -16.231 7.307 1.00 95.94 202 LYS A C 1
ATOM 1601 O O . LYS A 1 202 ? 19.325 -17.446 7.458 1.00 95.94 202 LYS A O 1
ATOM 1606 N N . GLY A 1 203 ? 19.069 -15.666 6.110 1.00 92.75 203 GLY A N 1
ATOM 1607 C CA . GLY A 1 203 ? 18.945 -16.421 4.864 1.00 92.75 203 GLY A CA 1
ATOM 1608 C C . GLY A 1 203 ? 17.616 -17.168 4.718 1.00 92.75 203 GLY A C 1
ATOM 1609 O O . GLY A 1 203 ? 17.542 -18.124 3.950 1.00 92.75 203 GLY A O 1
ATOM 1610 N N . LEU A 1 204 ? 16.571 -16.778 5.459 1.00 93.69 204 LEU A N 1
ATOM 1611 C CA . LEU A 1 204 ? 15.237 -17.359 5.289 1.00 93.69 204 LEU A CA 1
ATOM 1612 C C . LEU A 1 204 ? 14.575 -16.820 4.015 1.00 93.69 204 LEU A C 1
ATOM 1614 O O . LEU A 1 204 ? 14.812 -15.683 3.605 1.00 93.69 204 LEU A O 1
ATOM 1618 N N . SER A 1 205 ? 13.689 -17.617 3.414 1.00 92.88 205 SER A N 1
ATOM 1619 C CA . SER A 1 205 ? 12.883 -17.160 2.280 1.00 92.88 205 SER A CA 1
ATOM 1620 C C . SER A 1 205 ? 11.839 -16.148 2.748 1.00 92.88 205 SER A C 1
ATOM 1622 O O . SER A 1 205 ? 10.890 -16.500 3.448 1.00 92.88 205 SER A O 1
ATOM 1624 N N . ILE A 1 206 ? 12.017 -14.886 2.358 1.00 93.88 206 ILE A N 1
ATOM 1625 C CA . ILE A 1 206 ? 11.116 -13.787 2.734 1.00 93.88 206 ILE A CA 1
ATOM 1626 C C . ILE A 1 206 ? 10.162 -13.357 1.614 1.00 93.88 206 ILE A C 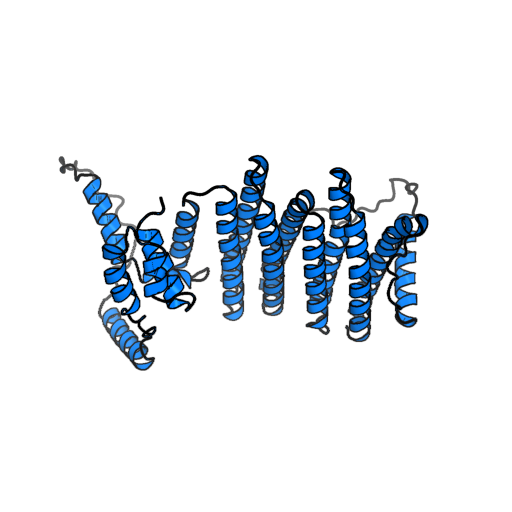1
ATOM 1628 O O . ILE A 1 206 ? 9.244 -12.589 1.871 1.00 93.88 206 ILE A O 1
ATOM 1632 N N . GLY A 1 207 ? 10.330 -13.854 0.383 1.00 90.88 207 GLY A N 1
ATOM 1633 C CA . GLY A 1 207 ? 9.597 -13.352 -0.791 1.00 90.88 207 GLY A CA 1
ATOM 1634 C C . GLY A 1 207 ? 8.075 -13.350 -0.613 1.00 90.88 207 GLY A C 1
ATOM 1635 O O . GLY A 1 207 ? 7.429 -12.332 -0.851 1.00 90.88 207 GLY A O 1
ATOM 1636 N N . ASN A 1 208 ? 7.513 -14.450 -0.099 1.00 93.38 208 ASN A N 1
ATOM 1637 C CA . ASN A 1 208 ? 6.069 -14.575 0.123 1.00 93.38 208 ASN A CA 1
ATOM 1638 C C . ASN A 1 208 ? 5.554 -13.612 1.199 1.00 93.38 208 ASN A C 1
ATOM 1640 O O . ASN A 1 208 ? 4.553 -12.932 0.984 1.00 93.38 208 ASN A O 1
ATOM 1644 N N . VAL A 1 209 ? 6.227 -13.531 2.354 1.00 94.94 209 VAL A N 1
ATOM 1645 C CA . VAL A 1 209 ? 5.789 -12.634 3.436 1.00 94.94 209 VAL A CA 1
ATOM 1646 C C . VAL A 1 209 ? 5.946 -11.172 3.031 1.00 94.94 209 VAL A C 1
ATOM 1648 O O . VAL A 1 209 ? 5.061 -10.368 3.304 1.00 94.94 209 VAL A O 1
ATOM 1651 N N . THR A 1 210 ? 7.005 -10.830 2.301 1.00 96.00 210 THR A N 1
ATOM 1652 C CA . THR A 1 210 ? 7.209 -9.481 1.782 1.00 96.00 210 THR A CA 1
ATOM 1653 C C . THR A 1 210 ? 6.125 -9.104 0.770 1.00 96.00 210 THR A C 1
ATOM 1655 O O . THR A 1 210 ? 5.525 -8.041 0.913 1.00 96.00 210 THR A O 1
ATOM 1658 N N . ALA A 1 211 ? 5.787 -9.983 -0.182 1.00 96.19 211 ALA A N 1
ATOM 1659 C CA . ALA A 1 211 ? 4.670 -9.757 -1.105 1.00 96.19 211 ALA A CA 1
ATOM 1660 C C . ALA A 1 211 ? 3.339 -9.559 -0.361 1.00 96.19 211 ALA A C 1
ATOM 1662 O O . ALA A 1 211 ? 2.602 -8.617 -0.652 1.00 96.19 211 ALA A O 1
ATOM 1663 N N . ARG A 1 212 ? 3.071 -10.370 0.674 1.00 97.31 212 ARG A N 1
ATOM 1664 C CA . ARG A 1 212 ? 1.892 -10.196 1.537 1.00 97.31 212 ARG A CA 1
ATOM 1665 C C . ARG A 1 212 ? 1.876 -8.836 2.233 1.00 97.31 212 ARG A C 1
ATOM 1667 O O . ARG A 1 212 ? 0.801 -8.252 2.334 1.00 97.31 212 ARG A O 1
ATOM 1674 N N . VAL A 1 213 ? 3.014 -8.320 2.709 1.00 98.12 213 VAL A N 1
ATOM 1675 C CA . VAL A 1 213 ? 3.081 -6.975 3.315 1.00 98.12 213 VAL A CA 1
ATOM 1676 C C . VAL A 1 213 ? 2.740 -5.899 2.293 1.00 98.12 213 VAL A C 1
ATOM 1678 O O . VAL A 1 213 ? 1.935 -5.026 2.612 1.00 98.12 213 VAL A O 1
ATOM 1681 N N . VAL A 1 214 ? 3.285 -5.974 1.075 1.00 98.00 214 VAL A N 1
ATOM 1682 C CA . VAL A 1 214 ? 2.974 -5.009 0.007 1.00 98.00 214 VAL A CA 1
ATOM 1683 C C . VAL A 1 214 ? 1.468 -5.002 -0.266 1.00 98.00 214 VAL A C 1
ATOM 1685 O O . VAL A 1 214 ? 0.818 -3.974 -0.116 1.00 98.00 214 VAL A O 1
ATOM 1688 N N . GLU A 1 215 ? 0.873 -6.165 -0.540 1.00 96.69 215 GLU A N 1
ATOM 1689 C CA . GLU A 1 215 ? -0.563 -6.265 -0.829 1.00 96.69 215 GLU A CA 1
ATOM 1690 C C . GLU A 1 215 ? -1.439 -5.816 0.355 1.00 96.69 215 GLU A C 1
ATOM 1692 O O . GLU A 1 215 ? -2.481 -5.181 0.179 1.00 96.69 215 GLU A O 1
ATOM 1697 N N . THR A 1 216 ? -1.038 -6.150 1.583 1.00 98.31 216 THR A N 1
ATOM 1698 C CA . THR A 1 216 ? -1.789 -5.810 2.799 1.00 98.31 216 THR A CA 1
ATOM 1699 C C . THR A 1 216 ? -1.729 -4.311 3.089 1.00 98.31 216 THR A C 1
ATOM 1701 O O . THR A 1 216 ? -2.762 -3.701 3.349 1.00 98.31 216 THR A O 1
ATOM 1704 N N . THR A 1 217 ? -0.561 -3.682 2.955 1.00 98.44 217 THR A N 1
ATOM 1705 C CA . THR A 1 217 ? -0.399 -2.229 3.144 1.00 98.44 217 THR A CA 1
ATOM 1706 C C . THR A 1 217 ? -1.092 -1.412 2.049 1.00 98.44 217 THR A C 1
ATOM 1708 O O . THR A 1 217 ? -1.596 -0.326 2.340 1.00 98.44 217 THR A O 1
ATOM 1711 N N . THR A 1 218 ? -1.235 -1.936 0.823 1.00 97.31 218 THR A N 1
ATOM 1712 C CA . THR A 1 218 ? -2.103 -1.328 -0.204 1.00 97.31 218 THR A CA 1
ATOM 1713 C C . THR A 1 218 ? -3.579 -1.370 0.198 1.00 97.31 218 THR A C 1
ATOM 1715 O O . THR A 1 218 ? -4.284 -0.373 0.037 1.00 97.31 218 THR A O 1
ATOM 1718 N N . ARG A 1 219 ? -4.062 -2.493 0.755 1.00 97.50 219 ARG A N 1
ATOM 1719 C CA . ARG A 1 219 ? -5.439 -2.590 1.277 1.00 97.50 219 ARG A CA 1
ATOM 1720 C C . ARG A 1 219 ? -5.655 -1.634 2.448 1.00 97.50 219 ARG A C 1
ATOM 1722 O O . ARG A 1 219 ? -6.642 -0.905 2.453 1.00 97.50 219 ARG A O 1
ATOM 1729 N N . HIS A 1 220 ? -4.708 -1.581 3.385 1.00 98.06 220 HIS A N 1
ATOM 1730 C CA . HIS A 1 220 ? -4.752 -0.649 4.510 1.00 98.06 220 HIS A CA 1
ATOM 1731 C C . HIS A 1 220 ? -4.812 0.804 4.045 1.00 98.06 220 HIS A C 1
ATOM 1733 O O . HIS A 1 220 ? -5.607 1.571 4.572 1.00 98.06 220 HIS A O 1
ATOM 1739 N N . LEU A 1 221 ? -4.027 1.176 3.027 1.00 97.44 221 LEU A N 1
ATOM 1740 C CA . LEU A 1 221 ? -4.057 2.523 2.464 1.00 97.44 221 LEU A CA 1
ATOM 1741 C C . LEU A 1 221 ? -5.454 2.883 1.931 1.00 97.44 221 LEU A C 1
ATOM 1743 O O . LEU A 1 221 ? -5.945 3.968 2.218 1.00 97.44 221 LEU A O 1
ATOM 1747 N N . SER A 1 222 ? -6.125 1.964 1.226 1.00 96.62 222 SER A N 1
ATOM 1748 C CA . SER A 1 222 ? -7.505 2.171 0.755 1.00 96.62 222 SER A CA 1
ATOM 1749 C C . SER A 1 222 ? -8.520 2.347 1.892 1.00 96.62 222 SER A C 1
ATOM 1751 O O . SER A 1 222 ? -9.396 3.208 1.794 1.00 96.62 222 SER A O 1
ATOM 1753 N N . VAL A 1 223 ? -8.412 1.559 2.969 1.00 97.56 223 VAL A N 1
ATOM 1754 C CA . VAL A 1 223 ? -9.273 1.725 4.155 1.00 97.56 223 VAL A CA 1
ATOM 1755 C C . VAL A 1 223 ? -8.997 3.075 4.812 1.00 97.56 223 VAL A C 1
ATOM 1757 O O . VAL A 1 223 ? -9.921 3.838 5.060 1.00 97.56 223 VAL A O 1
ATOM 1760 N N . LEU A 1 224 ? -7.726 3.430 5.008 1.00 97.75 224 LEU A N 1
ATOM 1761 C CA . LEU A 1 224 ? -7.338 4.704 5.610 1.00 97.75 224 LEU A CA 1
ATOM 1762 C C . LEU A 1 224 ? -7.765 5.914 4.770 1.00 97.75 224 LEU A C 1
ATOM 1764 O O . LEU A 1 224 ? -8.110 6.941 5.343 1.00 97.75 224 LEU A O 1
ATOM 1768 N N . ASP A 1 225 ? -7.794 5.818 3.438 1.00 97.31 225 ASP A N 1
ATOM 1769 C CA . ASP A 1 225 ? -8.377 6.869 2.595 1.00 97.31 225 ASP A CA 1
ATOM 1770 C C . ASP A 1 225 ? -9.883 7.006 2.822 1.00 97.31 225 ASP A C 1
ATOM 1772 O O . ASP A 1 225 ? -10.390 8.121 2.900 1.00 97.31 225 ASP A O 1
ATOM 1776 N N . THR A 1 226 ? -10.592 5.884 2.963 1.00 96.00 226 THR A N 1
ATOM 1777 C CA . THR A 1 226 ? -12.030 5.884 3.269 1.00 96.00 226 THR A CA 1
ATOM 1778 C C . THR A 1 226 ? -12.277 6.506 4.641 1.00 96.00 226 THR A C 1
ATOM 1780 O O . THR A 1 226 ? -13.115 7.391 4.777 1.00 96.00 226 THR A O 1
ATOM 1783 N N . VAL A 1 227 ? -11.492 6.125 5.650 1.00 96.81 227 VAL A N 1
ATOM 1784 C CA . VAL A 1 227 ? -11.564 6.713 6.991 1.00 96.81 227 VAL A CA 1
ATOM 1785 C C . VAL A 1 227 ? -11.254 8.209 6.954 1.00 96.81 227 VAL A C 1
ATOM 1787 O O . VAL A 1 227 ? -11.994 8.995 7.540 1.00 96.81 227 VAL A O 1
ATOM 1790 N N . TYR A 1 228 ? -10.223 8.629 6.216 1.00 96.19 228 TYR A N 1
ATOM 1791 C CA . TYR A 1 228 ? -9.853 10.039 6.067 1.00 96.19 228 TYR A CA 1
ATOM 1792 C C . TYR A 1 228 ? -10.995 10.890 5.499 1.00 96.19 228 TYR A C 1
ATOM 1794 O O . TYR A 1 228 ? -11.172 12.043 5.891 1.00 96.19 228 TYR A O 1
ATOM 1802 N N . ASP A 1 229 ? -11.773 10.315 4.583 1.00 94.12 229 ASP A N 1
ATOM 1803 C CA . ASP A 1 229 ? -12.922 10.975 3.977 1.00 94.12 229 ASP A CA 1
ATOM 1804 C C . ASP A 1 229 ? -14.113 11.137 4.937 1.00 94.12 229 ASP A C 1
ATOM 1806 O O . ASP A 1 229 ? -14.950 12.013 4.716 1.00 94.12 229 ASP A O 1
ATOM 1810 N N . MET A 1 230 ? -14.228 10.265 5.944 1.00 92.56 230 MET A N 1
ATOM 1811 C CA . MET A 1 230 ? -15.349 10.227 6.891 1.00 92.56 230 MET A CA 1
ATOM 1812 C C . MET A 1 230 ? -15.114 11.100 8.123 1.00 92.56 230 MET A C 1
ATOM 1814 O O . MET A 1 230 ? -16.059 11.672 8.668 1.00 92.56 230 MET A O 1
ATOM 1818 N N . VAL A 1 231 ? -13.868 11.175 8.592 1.00 93.25 231 VAL A N 1
ATOM 1819 C CA . VAL A 1 231 ? -13.537 11.856 9.846 1.00 93.25 231 VAL A CA 1
ATOM 1820 C C . VAL A 1 231 ? -13.510 13.384 9.687 1.00 93.25 231 VAL A C 1
ATOM 1822 O O . VAL A 1 231 ? -13.166 13.901 8.618 1.00 93.25 231 VAL A O 1
ATOM 1825 N N . PRO A 1 232 ? -13.849 14.146 10.744 1.00 94.19 232 PRO A N 1
ATOM 1826 C CA . PRO A 1 232 ? -13.756 15.599 10.708 1.00 94.19 232 PRO A CA 1
ATOM 1827 C C . PRO A 1 232 ? -12.293 16.066 10.754 1.00 94.19 232 PRO A C 1
ATOM 1829 O O . PRO A 1 232 ? -11.368 15.279 10.976 1.00 94.19 232 PRO A O 1
ATOM 1832 N N . LEU A 1 233 ? -12.082 17.366 10.524 1.00 90.12 233 LEU A N 1
ATOM 1833 C CA . LEU A 1 233 ? -10.756 17.960 10.332 1.00 90.12 233 LEU A CA 1
ATOM 1834 C C . LEU A 1 233 ? -9.794 17.668 11.493 1.00 90.12 233 LEU A C 1
ATOM 1836 O O . LEU A 1 233 ? -8.610 17.448 11.259 1.00 90.12 233 LEU A O 1
ATOM 1840 N N . GLU A 1 234 ? -10.306 17.604 12.719 1.00 88.19 234 GLU A N 1
ATOM 1841 C CA . GLU A 1 234 ? -9.537 17.358 13.940 1.00 88.19 234 GLU A CA 1
ATOM 1842 C C . GLU A 1 234 ? -8.883 15.968 13.959 1.00 88.19 234 GLU A C 1
ATOM 1844 O O . GLU A 1 234 ? -7.825 15.801 14.554 1.00 88.19 234 GLU A O 1
ATOM 1849 N N . ALA A 1 235 ? -9.486 14.977 13.295 1.00 89.38 235 ALA A N 1
ATOM 1850 C CA . ALA A 1 235 ? -8.981 13.603 13.239 1.00 89.38 235 ALA A CA 1
ATOM 1851 C C . ALA A 1 235 ? -8.236 13.288 11.928 1.00 89.38 235 ALA A C 1
ATOM 1853 O O . ALA A 1 235 ? -7.589 12.245 11.816 1.00 89.38 235 ALA A O 1
ATOM 1854 N N . LYS A 1 236 ? -8.278 14.185 10.932 1.00 91.62 236 LYS A N 1
ATOM 1855 C CA . LYS A 1 236 ? -7.617 13.982 9.633 1.00 91.62 236 LYS A CA 1
ATOM 1856 C C . LYS A 1 236 ? -6.099 13.834 9.753 1.00 91.62 236 LYS A C 1
ATOM 1858 O O . LYS A 1 236 ? -5.519 13.048 9.008 1.00 91.62 236 LYS A O 1
ATOM 1863 N N . GLU A 1 237 ? -5.453 14.552 10.670 1.00 91.50 237 GLU A N 1
ATOM 1864 C CA . GLU A 1 237 ? -3.994 14.491 10.850 1.00 91.50 237 GLU A CA 1
ATOM 1865 C C . GLU A 1 237 ? -3.527 13.094 11.283 1.00 91.50 237 GLU A C 1
ATOM 1867 O O . GLU A 1 237 ? -2.626 12.525 10.667 1.00 91.50 237 GLU A O 1
ATOM 1872 N N . ALA A 1 238 ? -4.205 12.494 12.265 1.00 89.25 238 ALA A N 1
ATOM 1873 C CA . ALA A 1 238 ? -3.910 11.145 12.742 1.00 89.25 238 ALA A CA 1
ATOM 1874 C C . ALA A 1 238 ? -4.024 10.106 11.615 1.00 89.25 238 ALA A C 1
ATOM 1876 O O . ALA A 1 238 ? -3.119 9.297 11.396 1.00 89.25 238 ALA A O 1
ATOM 1877 N N . ILE A 1 239 ? -5.100 10.182 10.825 1.00 94.44 239 ILE A N 1
ATOM 1878 C CA . ILE A 1 239 ? -5.299 9.285 9.683 1.00 94.44 239 ILE A CA 1
ATOM 1879 C C . ILE A 1 239 ? -4.261 9.545 8.581 1.00 94.44 239 ILE A C 1
ATOM 1881 O O . ILE A 1 239 ? -3.767 8.603 7.959 1.00 94.44 239 ILE A O 1
ATOM 1885 N N . ALA A 1 240 ? -3.876 10.803 8.345 1.00 93.62 240 ALA A N 1
ATOM 1886 C CA . ALA A 1 240 ? -2.805 11.137 7.409 1.00 93.62 240 ALA A CA 1
ATOM 1887 C C . ALA A 1 240 ? -1.463 10.519 7.828 1.00 93.62 240 ALA A C 1
ATOM 1889 O O . ALA A 1 240 ? -0.772 9.960 6.973 1.00 93.62 240 ALA A O 1
ATOM 1890 N N . HIS A 1 241 ? -1.138 10.532 9.124 1.00 91.31 241 HIS A N 1
ATOM 1891 C CA . HIS A 1 241 ? 0.045 9.854 9.657 1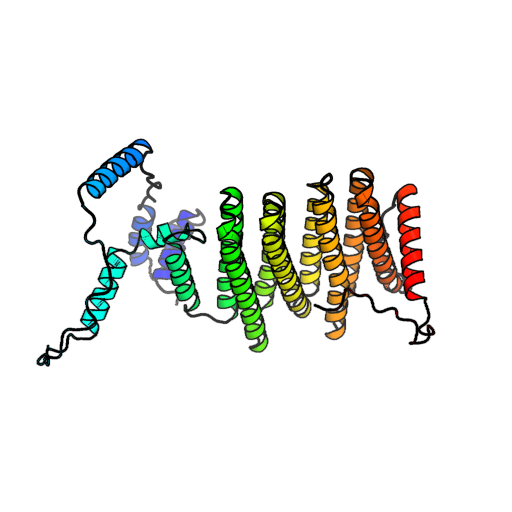.00 91.31 241 HIS A CA 1
ATOM 1892 C C . HIS A 1 241 ? 0.008 8.346 9.389 1.00 91.31 241 HIS A C 1
ATOM 1894 O O . HIS A 1 241 ? 0.955 7.806 8.817 1.00 91.31 241 HIS A O 1
ATOM 1900 N N . ALA A 1 242 ? -1.098 7.654 9.683 1.00 94.25 242 ALA A N 1
ATOM 1901 C CA . ALA A 1 242 ? -1.187 6.219 9.393 1.00 94.25 242 ALA A CA 1
ATOM 1902 C C . ALA A 1 242 ? -1.117 5.887 7.900 1.00 94.25 242 ALA A C 1
ATOM 1904 O O . ALA A 1 242 ? -0.546 4.855 7.537 1.00 94.25 242 ALA A O 1
ATOM 1905 N N . ARG A 1 243 ? -1.643 6.746 7.017 1.00 96.31 243 ARG A N 1
ATOM 1906 C CA . ARG A 1 243 ? -1.444 6.579 5.568 1.00 96.31 243 ARG A CA 1
ATOM 1907 C C . ARG A 1 243 ? 0.034 6.639 5.215 1.00 96.31 243 ARG A C 1
ATOM 1909 O O . ARG A 1 243 ? 0.510 5.745 4.521 1.00 96.31 243 ARG A O 1
ATOM 1916 N N . ASN A 1 244 ? 0.766 7.610 5.757 1.00 94.25 244 ASN A N 1
ATOM 1917 C CA . ASN A 1 244 ? 2.206 7.728 5.547 1.00 94.25 244 ASN A CA 1
ATOM 1918 C C . ASN A 1 244 ? 2.982 6.516 6.096 1.00 94.25 244 ASN A C 1
ATOM 1920 O O . ASN A 1 244 ? 3.865 5.988 5.420 1.00 94.25 244 ASN A O 1
ATOM 1924 N N . VAL A 1 245 ? 2.612 6.012 7.277 1.00 94.69 245 VAL A N 1
ATOM 1925 C CA . VAL A 1 245 ? 3.161 4.766 7.843 1.00 94.69 245 VAL A CA 1
ATOM 1926 C C . VAL A 1 245 ? 2.887 3.579 6.911 1.00 94.69 245 VAL A C 1
ATOM 1928 O O . VAL A 1 245 ? 3.799 2.812 6.601 1.00 94.69 245 VAL A O 1
ATOM 1931 N N . SER A 1 246 ? 1.659 3.456 6.396 1.00 97.06 246 SER A N 1
ATOM 1932 C CA . SER A 1 246 ? 1.279 2.400 5.451 1.00 97.06 246 SER A CA 1
ATOM 1933 C C . SER A 1 246 ? 2.065 2.487 4.142 1.00 97.06 246 SER A C 1
ATOM 1935 O O . SER A 1 246 ? 2.568 1.475 3.664 1.00 97.06 246 SER A O 1
ATOM 1937 N N . GLN A 1 247 ? 2.217 3.690 3.582 1.00 96.44 247 GLN A N 1
ATOM 1938 C CA . GLN A 1 247 ? 3.000 3.937 2.367 1.00 96.44 247 GLN A CA 1
ATOM 1939 C C . GLN A 1 247 ? 4.489 3.647 2.574 1.00 96.44 247 GLN A C 1
ATOM 1941 O O . GLN A 1 247 ? 5.125 3.030 1.724 1.00 96.44 247 GLN A O 1
ATOM 1946 N N . THR A 1 248 ? 5.047 4.035 3.718 1.00 94.00 248 THR A N 1
ATOM 1947 C CA . THR A 1 248 ? 6.447 3.747 4.052 1.00 94.00 248 THR A CA 1
ATOM 1948 C C . THR A 1 248 ? 6.679 2.241 4.164 1.00 94.00 248 THR A C 1
ATOM 1950 O O . THR A 1 248 ? 7.628 1.713 3.584 1.00 94.00 248 THR A O 1
ATOM 1953 N N . GLY A 1 249 ? 5.784 1.521 4.851 1.00 94.50 249 GLY A N 1
ATOM 1954 C CA . GLY A 1 249 ? 5.851 0.063 4.939 1.00 94.50 249 GLY A CA 1
ATOM 1955 C C . GLY A 1 249 ? 5.657 -0.630 3.590 1.00 94.50 249 GLY A C 1
ATOM 1956 O O . GLY A 1 249 ? 6.359 -1.601 3.304 1.00 94.50 249 GLY A O 1
ATOM 1957 N N . TYR A 1 250 ? 4.776 -0.095 2.741 1.00 98.19 250 TYR A N 1
ATOM 1958 C CA . TYR A 1 250 ? 4.591 -0.531 1.360 1.00 98.19 250 TYR A CA 1
ATOM 1959 C C . TYR A 1 250 ? 5.899 -0.443 0.564 1.00 98.19 250 TYR A C 1
ATOM 1961 O O . TYR A 1 250 ? 6.356 -1.462 0.049 1.00 98.19 250 TYR A O 1
ATOM 1969 N N . PHE A 1 251 ? 6.550 0.727 0.515 1.00 97.38 251 PHE A N 1
ATOM 1970 C CA . PHE A 1 251 ? 7.786 0.908 -0.256 1.00 97.38 251 PHE A CA 1
ATOM 1971 C C . PHE A 1 251 ? 8.964 0.114 0.315 1.00 97.38 251 PHE A C 1
ATOM 1973 O O . PHE A 1 251 ? 9.743 -0.458 -0.446 1.00 97.38 251 PHE A O 1
ATOM 1980 N N . HIS A 1 252 ? 9.071 -0.001 1.643 1.00 94.81 252 HIS A N 1
ATOM 1981 C CA . HIS A 1 252 ? 10.098 -0.832 2.273 1.00 94.81 252 HIS A CA 1
ATOM 1982 C C . HIS A 1 252 ? 9.945 -2.306 1.870 1.00 94.81 252 HIS A C 1
ATOM 1984 O O . HIS A 1 252 ? 10.913 -2.954 1.461 1.00 94.81 252 HIS A O 1
ATOM 1990 N N . ALA A 1 253 ? 8.728 -2.846 1.966 1.00 96.19 253 ALA A N 1
ATOM 1991 C CA . ALA A 1 253 ? 8.459 -4.217 1.560 1.00 96.19 253 ALA A CA 1
ATOM 1992 C C . ALA A 1 253 ? 8.658 -4.393 0.047 1.00 96.19 253 ALA A C 1
ATOM 1994 O O . ALA A 1 253 ? 9.274 -5.363 -0.382 1.00 96.19 253 ALA A O 1
ATOM 1995 N N . LEU A 1 254 ? 8.228 -3.434 -0.768 1.00 96.81 254 LEU A N 1
ATOM 1996 C CA . LEU A 1 254 ? 8.387 -3.495 -2.215 1.00 96.81 254 LEU A CA 1
ATOM 1997 C C . LEU A 1 254 ? 9.867 -3.498 -2.636 1.00 96.81 254 LEU A C 1
ATOM 1999 O O . LEU A 1 254 ? 10.246 -4.298 -3.488 1.00 96.81 254 LEU A O 1
ATOM 2003 N N . ALA A 1 255 ? 10.723 -2.706 -1.977 1.00 94.50 255 ALA A N 1
ATOM 2004 C CA . ALA A 1 255 ? 12.177 -2.737 -2.170 1.00 94.50 255 ALA A CA 1
ATOM 2005 C C . ALA A 1 255 ? 12.770 -4.119 -1.851 1.00 94.50 255 ALA A C 1
ATOM 2007 O O . ALA A 1 255 ? 13.587 -4.655 -2.602 1.00 94.50 255 ALA A O 1
ATOM 2008 N N . ALA A 1 256 ? 12.360 -4.711 -0.724 1.00 91.69 256 ALA A N 1
ATOM 2009 C CA . ALA A 1 256 ? 12.813 -6.039 -0.324 1.00 91.69 256 ALA A CA 1
ATOM 2010 C C . ALA A 1 256 ? 12.321 -7.129 -1.293 1.00 91.69 256 ALA A C 1
ATOM 2012 O O . ALA A 1 256 ? 13.058 -8.072 -1.581 1.00 91.69 256 ALA A O 1
ATOM 2013 N N . LEU A 1 257 ? 11.103 -6.989 -1.828 1.00 92.81 257 LEU A N 1
ATOM 2014 C CA . LEU A 1 257 ? 10.550 -7.903 -2.823 1.00 92.81 257 LEU A CA 1
ATOM 2015 C C . LEU A 1 257 ? 11.293 -7.782 -4.150 1.00 92.81 257 LEU A C 1
ATOM 2017 O O . LEU A 1 257 ? 11.640 -8.808 -4.721 1.00 92.81 257 LEU A O 1
ATOM 2021 N N . ALA A 1 258 ? 11.603 -6.565 -4.600 1.00 92.81 258 ALA A N 1
ATOM 2022 C CA . ALA A 1 258 ? 12.308 -6.317 -5.856 1.00 92.81 258 ALA A CA 1
ATOM 2023 C C . ALA A 1 258 ? 13.670 -7.026 -5.933 1.00 92.81 258 ALA A C 1
ATOM 2025 O O . ALA A 1 258 ? 14.053 -7.489 -7.005 1.00 92.81 258 ALA A O 1
ATOM 2026 N N . LYS A 1 259 ? 14.361 -7.177 -4.793 1.00 89.25 259 LYS A N 1
ATOM 2027 C CA . LYS A 1 259 ? 15.632 -7.916 -4.686 1.00 89.25 259 LYS A CA 1
ATOM 2028 C C . LYS A 1 259 ? 15.489 -9.433 -4.846 1.00 89.25 259 LYS A C 1
ATOM 2030 O O . LYS A 1 259 ? 16.465 -10.097 -5.172 1.00 89.25 259 LYS A O 1
ATOM 2035 N N . ASN A 1 260 ? 14.311 -9.987 -4.563 1.00 85.69 260 ASN A N 1
ATOM 2036 C CA . ASN A 1 260 ? 14.052 -11.431 -4.587 1.00 85.69 260 ASN A CA 1
ATOM 2037 C C . ASN A 1 260 ? 13.248 -11.851 -5.831 1.00 85.69 260 ASN A C 1
ATOM 2039 O O . ASN A 1 260 ? 13.485 -12.902 -6.414 1.00 85.69 260 ASN A O 1
ATOM 2043 N N . ASN A 1 261 ? 12.292 -11.020 -6.245 1.00 90.25 261 ASN A N 1
ATOM 2044 C CA . ASN A 1 261 ? 11.445 -11.232 -7.409 1.00 90.25 261 ASN A CA 1
ATOM 2045 C C . ASN A 1 261 ? 11.005 -9.878 -7.994 1.00 90.25 261 ASN A C 1
ATOM 2047 O O . ASN A 1 261 ? 9.965 -9.325 -7.627 1.00 90.25 261 ASN A O 1
ATOM 2051 N N . THR A 1 262 ? 11.825 -9.339 -8.897 1.00 93.12 262 THR A N 1
ATOM 2052 C CA . THR A 1 262 ? 11.622 -8.022 -9.517 1.00 93.12 262 THR A CA 1
ATOM 2053 C C . THR A 1 262 ? 10.331 -7.945 -10.327 1.00 93.12 262 THR A C 1
ATOM 2055 O O . THR A 1 262 ? 9.579 -6.987 -10.166 1.00 93.12 262 THR A O 1
ATOM 2058 N N . VAL A 1 263 ? 10.035 -8.967 -11.139 1.00 92.00 263 VAL A N 1
ATOM 2059 C CA . VAL A 1 263 ? 8.805 -9.019 -11.949 1.00 92.00 263 VAL A CA 1
ATOM 2060 C C . VAL A 1 263 ? 7.580 -8.948 -11.040 1.00 92.00 263 VAL A C 1
ATOM 2062 O O . VAL A 1 263 ? 6.720 -8.091 -11.224 1.00 92.00 263 VAL A O 1
ATOM 2065 N N . ARG A 1 264 ? 7.548 -9.754 -9.971 1.00 93.75 264 ARG A N 1
ATOM 2066 C CA . ARG A 1 264 ? 6.436 -9.730 -9.013 1.00 93.75 264 ARG A CA 1
ATOM 2067 C C . ARG A 1 264 ? 6.303 -8.391 -8.285 1.00 93.75 264 ARG A C 1
ATOM 2069 O O . ARG A 1 264 ? 5.183 -7.966 -8.007 1.00 93.75 264 ARG A O 1
ATOM 2076 N N . ALA A 1 265 ? 7.414 -7.730 -7.955 1.00 94.88 265 ALA A N 1
ATOM 2077 C CA . ALA A 1 265 ? 7.379 -6.394 -7.361 1.00 94.88 265 ALA A CA 1
ATOM 2078 C C . ALA A 1 265 ? 6.708 -5.386 -8.306 1.00 94.88 265 ALA A C 1
ATOM 2080 O O . ALA A 1 265 ? 5.814 -4.652 -7.889 1.00 94.88 265 ALA A O 1
ATOM 2081 N N . VAL A 1 266 ? 7.081 -5.406 -9.586 1.00 96.69 266 VAL A N 1
ATOM 2082 C CA . VAL A 1 266 ? 6.505 -4.537 -10.621 1.00 96.69 266 VAL A CA 1
ATOM 2083 C C . VAL A 1 266 ? 5.017 -4.820 -10.796 1.00 96.69 266 VAL A C 1
ATOM 2085 O O . VAL A 1 266 ? 4.221 -3.895 -10.686 1.00 96.69 266 VAL A O 1
ATOM 2088 N N . GLU A 1 267 ? 4.612 -6.082 -10.960 1.00 95.69 267 GLU A N 1
ATOM 2089 C CA . GLU A 1 267 ? 3.196 -6.464 -11.079 1.00 95.69 267 GLU A CA 1
ATOM 2090 C C . GLU A 1 267 ? 2.339 -5.915 -9.929 1.00 95.69 267 GLU A C 1
ATOM 2092 O O . GLU A 1 267 ? 1.290 -5.306 -10.157 1.00 95.69 267 GLU A O 1
ATOM 2097 N N . ILE A 1 268 ? 2.785 -6.113 -8.681 1.00 95.88 268 ILE A N 1
ATOM 2098 C CA . ILE A 1 268 ? 2.050 -5.635 -7.506 1.00 95.88 268 ILE A CA 1
ATOM 2099 C C . ILE A 1 268 ? 2.019 -4.101 -7.480 1.00 95.88 268 ILE A C 1
ATOM 2101 O O . ILE A 1 268 ? 0.973 -3.525 -7.170 1.00 95.88 268 ILE A O 1
ATOM 2105 N N . ASN A 1 269 ? 3.121 -3.429 -7.830 1.00 98.25 269 ASN A N 1
ATOM 2106 C CA . ASN A 1 269 ? 3.170 -1.968 -7.836 1.00 98.25 269 ASN A CA 1
ATOM 2107 C C . ASN A 1 269 ? 2.247 -1.359 -8.893 1.00 98.25 269 ASN A C 1
ATOM 2109 O O . ASN A 1 269 ? 1.496 -0.430 -8.599 1.00 98.25 269 ASN A O 1
ATOM 2113 N N . LEU A 1 270 ? 2.222 -1.933 -10.095 1.00 97.38 270 LEU A N 1
ATOM 2114 C CA . LEU A 1 270 ? 1.320 -1.517 -11.167 1.00 97.38 270 LEU A CA 1
ATOM 2115 C C . LEU A 1 270 ? -0.155 -1.732 -10.782 1.00 97.38 270 LEU A C 1
ATOM 2117 O O . LEU A 1 270 ? -0.992 -0.865 -11.042 1.00 97.38 270 LEU A O 1
ATOM 2121 N N . ALA A 1 271 ? -0.479 -2.824 -10.083 1.00 96.81 271 ALA A N 1
ATOM 2122 C CA . ALA A 1 271 ? -1.822 -3.045 -9.542 1.00 96.81 271 ALA A CA 1
ATOM 2123 C C . ALA A 1 271 ? -2.197 -2.026 -8.443 1.00 96.81 271 ALA A C 1
ATOM 2125 O O . ALA A 1 271 ? -3.342 -1.567 -8.377 1.00 96.81 271 ALA A O 1
ATOM 2126 N N . ALA A 1 272 ? -1.248 -1.627 -7.590 1.00 97.81 272 ALA A N 1
ATOM 2127 C CA . ALA A 1 272 ? -1.469 -0.585 -6.587 1.00 97.81 272 ALA A CA 1
ATOM 2128 C C . ALA A 1 272 ? -1.722 0.789 -7.236 1.00 97.81 272 ALA A C 1
ATOM 2130 O O . ALA A 1 272 ? -2.639 1.508 -6.819 1.00 97.81 272 ALA A O 1
ATOM 2131 N N . MET A 1 273 ? -0.978 1.110 -8.301 1.00 98.19 273 MET A N 1
ATOM 2132 C CA . MET A 1 273 ? -1.168 2.305 -9.129 1.00 98.19 273 MET A CA 1
ATOM 2133 C C . MET A 1 273 ? -2.559 2.335 -9.780 1.00 98.19 273 MET A C 1
ATOM 2135 O O . MET A 1 273 ? -3.253 3.350 -9.685 1.00 98.19 273 MET A O 1
ATOM 2139 N N . ASP A 1 274 ? -3.023 1.214 -10.346 1.00 96.50 274 ASP A N 1
ATOM 2140 C CA . ASP A 1 274 ? -4.401 1.072 -10.846 1.00 96.50 274 ASP A CA 1
ATOM 2141 C C . ASP A 1 274 ? -5.426 1.384 -9.740 1.00 96.50 274 ASP A C 1
ATOM 2143 O O . ASP A 1 274 ? -6.415 2.089 -9.962 1.00 96.50 274 ASP A O 1
ATOM 2147 N N . GLY A 1 275 ? -5.166 0.918 -8.515 1.00 96.56 275 GLY A N 1
ATOM 2148 C CA . GLY A 1 275 ? -5.973 1.231 -7.337 1.00 96.56 275 GLY A CA 1
ATOM 2149 C C . GLY A 1 275 ? -6.064 2.733 -7.042 1.00 96.56 275 GLY A C 1
ATOM 2150 O O . GLY A 1 275 ? -7.145 3.225 -6.712 1.00 96.56 275 GLY A O 1
ATOM 2151 N N . ARG A 1 276 ? -4.965 3.484 -7.199 1.00 98.00 276 ARG A N 1
ATOM 2152 C CA . ARG A 1 276 ? -4.954 4.946 -7.003 1.00 98.00 276 ARG A CA 1
ATOM 2153 C C . ARG A 1 276 ? -5.753 5.676 -8.083 1.00 98.00 276 ARG A C 1
ATOM 2155 O O . ARG A 1 276 ? -6.552 6.554 -7.760 1.00 98.00 276 ARG A O 1
ATOM 2162 N N . LEU A 1 277 ? -5.638 5.266 -9.347 1.00 97.12 277 LEU A N 1
ATOM 2163 C CA . LEU A 1 277 ? -6.446 5.832 -10.437 1.00 97.12 277 LEU A CA 1
ATOM 2164 C C . LEU A 1 277 ? -7.941 5.527 -10.263 1.00 97.12 277 LEU A C 1
ATOM 2166 O O . LEU A 1 277 ? -8.790 6.397 -10.471 1.00 97.12 277 LEU A O 1
ATOM 2170 N N . ASN A 1 278 ? -8.283 4.325 -9.790 1.00 96.62 278 ASN A N 1
ATOM 2171 C CA . ASN A 1 278 ? -9.658 3.989 -9.420 1.00 96.62 278 ASN A CA 1
ATOM 2172 C C . ASN A 1 278 ? -10.173 4.866 -8.270 1.00 96.62 278 ASN A C 1
ATOM 2174 O O . ASN A 1 278 ? -11.331 5.285 -8.294 1.00 96.62 278 ASN A O 1
ATOM 2178 N N . ARG A 1 279 ? -9.317 5.207 -7.300 1.00 96.69 279 ARG A N 1
ATOM 2179 C CA . ARG A 1 279 ? -9.655 6.119 -6.200 1.00 96.69 279 ARG A CA 1
ATOM 2180 C C . ARG A 1 279 ? -9.893 7.557 -6.678 1.00 96.69 279 ARG A C 1
ATOM 2182 O O . ARG A 1 279 ? -10.822 8.193 -6.177 1.00 96.69 279 ARG A O 1
ATOM 2189 N N . ILE A 1 280 ? -9.135 8.041 -7.667 1.00 97.25 280 ILE A N 1
ATOM 2190 C CA . ILE A 1 280 ? -9.400 9.321 -8.355 1.00 97.25 280 ILE A CA 1
ATOM 2191 C C . ILE A 1 280 ? -10.772 9.273 -9.036 1.00 97.25 280 ILE A C 1
ATOM 2193 O O . ILE A 1 280 ? -11.590 10.168 -8.840 1.00 97.25 280 ILE A O 1
ATOM 2197 N N . ARG A 1 281 ? -11.067 8.199 -9.782 1.00 96.25 281 ARG A N 1
ATOM 2198 C CA . ARG A 1 281 ? -12.361 8.023 -10.464 1.00 96.25 281 ARG A CA 1
ATOM 2199 C C . ARG A 1 281 ? -13.535 7.984 -9.478 1.00 96.25 281 ARG A C 1
ATOM 2201 O O . ARG A 1 281 ? -14.562 8.604 -9.736 1.00 96.25 281 ARG A O 1
ATOM 2208 N N . ALA A 1 282 ? -13.387 7.286 -8.353 1.00 95.94 282 ALA A N 1
ATOM 2209 C CA . ALA A 1 282 ? -14.432 7.154 -7.337 1.00 95.94 282 ALA A CA 1
ATOM 2210 C C . ALA A 1 282 ? -14.739 8.476 -6.616 1.00 95.94 282 ALA A C 1
ATOM 2212 O O . ALA A 1 282 ? -15.861 8.695 -6.166 1.00 95.94 282 ALA A O 1
ATOM 2213 N N . ARG A 1 283 ? -13.751 9.370 -6.508 1.00 96.25 283 ARG A N 1
ATOM 2214 C CA . ARG A 1 283 ? -13.856 10.636 -5.768 1.00 96.25 283 ARG A CA 1
ATOM 2215 C C . ARG A 1 283 ? -13.561 11.832 -6.654 1.00 96.25 283 ARG A C 1
ATOM 2217 O O . ARG A 1 283 ? -12.993 12.822 -6.220 1.00 96.25 283 ARG A O 1
ATOM 2224 N N . ILE A 1 284 ? -14.016 11.746 -7.897 1.00 95.62 284 ILE A N 1
ATOM 2225 C CA . ILE A 1 284 ? -13.656 12.660 -8.981 1.00 95.62 284 ILE A CA 1
ATOM 2226 C C . ILE A 1 284 ? -14.024 14.125 -8.723 1.00 95.62 284 ILE A C 1
ATOM 2228 O O . ILE A 1 284 ? -13.404 15.010 -9.296 1.00 95.62 284 ILE A O 1
ATOM 2232 N N . GLN A 1 285 ? -15.010 14.381 -7.858 1.00 94.75 285 GLN A N 1
ATOM 2233 C CA . GLN A 1 285 ? -15.445 15.725 -7.455 1.00 94.75 285 GLN A CA 1
ATOM 2234 C C . GLN A 1 285 ? -14.741 16.243 -6.190 1.00 94.75 285 GLN A C 1
ATOM 2236 O O . GLN A 1 285 ? -14.830 17.426 -5.872 1.00 94.75 285 GLN A O 1
ATOM 2241 N N . ASP A 1 286 ? -14.045 15.375 -5.460 1.00 94.44 286 ASP A N 1
ATOM 2242 C CA . ASP A 1 286 ? -13.355 15.715 -4.222 1.00 94.44 286 ASP A CA 1
ATOM 2243 C C . ASP A 1 286 ? -11.901 16.080 -4.525 1.00 94.44 286 ASP A C 1
ATOM 2245 O O . ASP A 1 286 ? -11.042 15.220 -4.725 1.00 94.44 286 ASP A O 1
ATOM 2249 N N . ARG A 1 287 ? -11.628 17.385 -4.577 1.00 92.94 287 ARG A N 1
ATOM 2250 C CA . ARG A 1 287 ? -10.310 17.915 -4.941 1.00 92.94 287 ARG A CA 1
ATOM 2251 C C . ARG A 1 287 ? -9.195 17.403 -4.028 1.00 92.94 287 ARG A C 1
ATOM 2253 O O . ARG A 1 287 ? -8.123 17.075 -4.529 1.00 92.94 287 ARG A O 1
ATOM 2260 N N . GLU A 1 288 ? -9.420 17.380 -2.715 1.00 93.00 288 GLU A N 1
ATOM 2261 C CA . GLU A 1 288 ? -8.406 16.942 -1.750 1.00 93.00 288 GLU A CA 1
ATOM 2262 C C . GLU A 1 288 ? -8.102 15.459 -1.959 1.00 93.00 288 GLU A C 1
ATOM 2264 O O . GLU A 1 288 ? -6.944 15.063 -2.082 1.00 93.00 288 GLU A O 1
ATOM 2269 N N . ALA A 1 289 ? -9.147 14.649 -2.106 1.00 94.38 289 ALA A N 1
ATOM 2270 C CA . ALA A 1 289 ? -8.986 13.222 -2.299 1.00 94.38 289 ALA A CA 1
ATOM 2271 C C . ALA A 1 289 ? -8.343 12.861 -3.652 1.00 94.38 289 ALA A C 1
ATOM 2273 O O . ALA A 1 289 ? -7.551 11.920 -3.718 1.00 94.38 289 ALA A O 1
ATOM 2274 N N . VAL A 1 290 ? -8.646 13.608 -4.723 1.00 95.62 290 VAL A N 1
ATOM 2275 C CA . VAL A 1 290 ? -7.971 13.475 -6.026 1.00 95.62 290 VAL A CA 1
ATOM 2276 C C . VAL A 1 290 ? -6.488 13.814 -5.900 1.00 95.62 290 VAL A C 1
ATOM 2278 O O . VAL A 1 290 ? -5.658 13.044 -6.376 1.00 95.62 290 VAL A O 1
ATOM 2281 N N . GLN A 1 291 ? -6.149 14.921 -5.231 1.00 94.25 291 GLN A N 1
ATOM 2282 C CA . GLN A 1 291 ? -4.759 15.340 -5.044 1.00 94.25 291 GLN A CA 1
ATOM 2283 C C . GLN A 1 291 ? -3.952 14.279 -4.288 1.00 94.25 291 GLN A C 1
ATOM 2285 O O . GLN A 1 291 ? -2.864 13.912 -4.724 1.00 94.25 291 GLN A O 1
ATOM 2290 N N . ILE A 1 292 ? -4.494 13.758 -3.185 1.00 94.56 292 ILE A N 1
ATOM 2291 C CA . ILE A 1 292 ? -3.821 12.737 -2.374 1.00 94.56 292 ILE A CA 1
ATOM 2292 C C . ILE A 1 292 ? -3.616 11.451 -3.182 1.00 94.56 292 ILE A C 1
ATOM 2294 O O . ILE A 1 292 ? -2.512 10.910 -3.211 1.00 94.56 292 ILE A O 1
ATOM 2298 N N . ALA A 1 293 ? -4.653 10.967 -3.872 1.00 97.25 293 ALA A N 1
ATOM 2299 C CA . ALA A 1 293 ? -4.549 9.748 -4.670 1.00 97.25 293 ALA A CA 1
ATOM 2300 C C . ALA A 1 293 ? -3.546 9.898 -5.826 1.00 97.25 293 ALA A C 1
ATOM 2302 O O . ALA A 1 293 ? -2.834 8.947 -6.147 1.00 97.25 293 ALA A O 1
ATOM 2303 N N . LEU A 1 294 ? -3.451 11.090 -6.418 1.00 96.69 294 LEU A N 1
ATOM 2304 C CA . LEU A 1 294 ? -2.483 11.377 -7.468 1.00 96.69 294 LEU A CA 1
ATOM 2305 C C . LEU A 1 294 ? -1.046 11.421 -6.934 1.00 96.69 294 LEU A C 1
ATOM 2307 O O . LEU A 1 294 ? -0.177 10.789 -7.520 1.00 96.69 294 LEU A O 1
ATOM 2311 N N . GLN A 1 295 ? -0.806 12.055 -5.783 1.00 95.62 295 GLN A N 1
ATOM 2312 C CA . GLN A 1 295 ? 0.509 12.034 -5.125 1.00 95.62 295 GLN A CA 1
ATOM 2313 C C . GLN A 1 295 ? 0.960 10.603 -4.800 1.00 95.62 295 GLN A C 1
ATOM 2315 O O . GLN A 1 295 ? 2.113 10.234 -5.014 1.00 95.62 295 GLN A O 1
ATOM 2320 N N . GLN A 1 296 ? 0.041 9.765 -4.313 1.00 97.06 296 GLN A N 1
ATOM 2321 C CA . GLN A 1 296 ? 0.315 8.350 -4.058 1.00 97.06 296 GLN A CA 1
ATOM 2322 C C . GLN A 1 296 ? 0.636 7.591 -5.354 1.00 97.06 296 GLN A C 1
ATOM 2324 O O . GLN A 1 296 ? 1.555 6.773 -5.368 1.00 97.06 296 GLN A O 1
ATOM 2329 N N . PHE A 1 297 ? -0.108 7.860 -6.432 1.00 98.00 297 PHE A N 1
ATOM 2330 C CA . PHE A 1 297 ? 0.153 7.287 -7.751 1.00 98.00 297 PHE A CA 1
ATOM 2331 C C . PHE A 1 297 ? 1.548 7.672 -8.259 1.00 98.00 297 PHE A C 1
ATOM 2333 O O . PHE A 1 297 ? 2.296 6.803 -8.699 1.00 98.00 297 PHE A O 1
ATOM 2340 N N . GLU A 1 298 ? 1.919 8.950 -8.173 1.00 96.50 298 GLU A N 1
ATOM 2341 C CA . GLU A 1 298 ? 3.215 9.446 -8.640 1.00 96.50 298 GLU A CA 1
ATOM 2342 C C . GLU A 1 298 ? 4.379 8.850 -7.851 1.00 96.50 298 GLU A C 1
ATOM 2344 O O . GLU A 1 298 ? 5.362 8.433 -8.463 1.00 96.50 298 GLU A O 1
ATOM 2349 N N . ALA A 1 299 ? 4.243 8.726 -6.527 1.00 96.44 299 ALA A N 1
ATOM 2350 C CA . ALA A 1 299 ? 5.238 8.067 -5.684 1.00 96.44 299 ALA A CA 1
ATOM 2351 C C . ALA A 1 299 ? 5.432 6.591 -6.079 1.00 96.44 299 ALA A C 1
ATOM 2353 O O . ALA A 1 299 ? 6.558 6.107 -6.158 1.00 96.44 299 ALA A O 1
ATOM 2354 N N . MET A 1 300 ? 4.346 5.869 -6.383 1.00 98.00 300 MET A N 1
ATOM 2355 C CA . MET A 1 300 ? 4.426 4.490 -6.887 1.00 98.00 300 MET A CA 1
ATOM 2356 C C . MET A 1 300 ? 5.052 4.423 -8.285 1.00 98.00 300 MET A C 1
ATOM 2358 O O . MET A 1 300 ? 5.871 3.542 -8.545 1.00 98.00 300 MET A O 1
ATOM 2362 N N . ALA A 1 301 ? 4.718 5.367 -9.169 1.00 96.12 301 ALA A N 1
ATOM 2363 C CA . ALA A 1 301 ? 5.304 5.466 -10.501 1.00 96.12 301 ALA A CA 1
ATOM 2364 C C . ALA A 1 301 ? 6.808 5.770 -10.448 1.00 96.12 301 ALA A C 1
ATOM 2366 O O . ALA A 1 301 ? 7.568 5.242 -11.250 1.00 96.12 301 ALA A O 1
ATOM 2367 N N . GLU A 1 302 ? 7.243 6.626 -9.523 1.00 94.25 302 GLU A N 1
ATOM 2368 C CA . GLU A 1 302 ? 8.658 6.927 -9.294 1.00 94.25 302 GLU A CA 1
ATOM 2369 C C . GLU A 1 302 ? 9.396 5.711 -8.736 1.00 94.25 302 GLU A C 1
ATOM 2371 O O . GLU A 1 302 ? 10.517 5.414 -9.143 1.00 94.25 302 GLU A O 1
ATOM 2376 N N . PHE A 1 303 ? 8.740 4.951 -7.861 1.00 96.25 303 PHE A N 1
ATOM 2377 C CA . PHE A 1 303 ? 9.327 3.747 -7.294 1.00 96.25 303 PHE A CA 1
ATOM 2378 C C . PHE A 1 303 ? 9.593 2.651 -8.340 1.00 96.25 303 PHE A C 1
ATOM 2380 O O . PHE A 1 303 ? 10.504 1.851 -8.146 1.00 96.25 303 PHE A O 1
ATOM 2387 N N . ASN A 1 304 ? 8.886 2.631 -9.480 1.00 95.62 304 ASN A N 1
ATOM 2388 C CA . ASN A 1 304 ? 9.242 1.740 -10.594 1.00 95.62 304 ASN A CA 1
ATOM 2389 C C . ASN A 1 304 ? 10.680 1.975 -11.080 1.00 95.62 304 ASN A C 1
ATOM 2391 O O . ASN A 1 304 ? 11.389 1.010 -11.348 1.00 95.62 304 ASN A O 1
ATOM 2395 N N . GLU A 1 305 ? 11.145 3.228 -11.113 1.00 90.88 305 GLU A N 1
ATOM 2396 C CA . GLU A 1 305 ? 12.527 3.546 -11.494 1.00 90.88 305 GLU A CA 1
ATOM 2397 C C . GLU A 1 305 ? 13.527 2.990 -10.468 1.00 90.88 305 GLU A C 1
ATOM 2399 O O . GLU A 1 305 ? 14.583 2.473 -10.833 1.00 90.88 305 GLU A O 1
ATOM 2404 N N . GLN A 1 306 ? 13.172 3.020 -9.179 1.00 93.06 306 GLN A N 1
ATOM 2405 C CA . GLN A 1 306 ? 13.981 2.405 -8.123 1.00 93.06 306 GLN A CA 1
ATOM 2406 C C . GLN A 1 306 ? 14.003 0.877 -8.234 1.00 93.06 306 GLN A C 1
ATOM 2408 O O . GLN A 1 306 ? 15.044 0.269 -8.003 1.00 93.06 306 GLN A O 1
ATOM 2413 N N . ILE A 1 307 ? 12.891 0.237 -8.617 1.00 91.81 307 ILE A N 1
ATOM 2414 C CA . ILE A 1 307 ? 12.864 -1.214 -8.848 1.00 91.81 307 ILE A CA 1
ATOM 2415 C C . ILE A 1 307 ? 13.813 -1.591 -9.992 1.00 91.81 307 ILE A C 1
ATOM 2417 O O . ILE A 1 307 ? 14.608 -2.522 -9.837 1.00 91.81 307 ILE A O 1
ATOM 2421 N N . SER A 1 308 ? 13.780 -0.848 -11.102 1.00 89.75 308 SER A N 1
ATOM 2422 C CA . SER A 1 308 ? 14.701 -1.041 -12.226 1.00 89.75 308 SER A CA 1
ATOM 2423 C C . SER A 1 308 ? 16.165 -0.877 -11.805 1.00 89.75 308 SER A C 1
ATOM 2425 O O . SER A 1 308 ? 16.999 -1.708 -12.164 1.00 89.75 308 SER A O 1
ATOM 2427 N N . GLN A 1 309 ? 16.482 0.135 -10.989 1.00 90.56 309 GLN A N 1
ATOM 2428 C CA . GLN A 1 309 ? 17.828 0.337 -10.433 1.00 90.56 309 GLN A CA 1
ATOM 2429 C C . GLN A 1 309 ? 18.261 -0.823 -9.529 1.00 90.56 309 GLN A C 1
ATOM 2431 O O . GLN A 1 309 ? 19.338 -1.379 -9.730 1.00 90.56 309 GLN A O 1
ATOM 2436 N N . ILE A 1 310 ? 17.406 -1.247 -8.590 1.00 88.62 310 ILE A N 1
ATOM 2437 C CA . ILE A 1 310 ? 17.674 -2.391 -7.707 1.00 88.62 310 ILE A CA 1
ATOM 2438 C C . ILE A 1 310 ? 18.001 -3.634 -8.536 1.00 88.62 310 ILE A C 1
ATOM 2440 O O . ILE A 1 310 ? 18.967 -4.328 -8.232 1.00 88.62 310 ILE A O 1
ATOM 2444 N N . ALA A 1 311 ? 17.224 -3.909 -9.586 1.00 88.62 311 ALA A N 1
ATOM 2445 C CA . ALA A 1 311 ? 17.428 -5.062 -10.455 1.00 88.62 311 ALA A CA 1
ATOM 2446 C C . ALA A 1 311 ? 18.742 -4.983 -11.252 1.00 88.62 311 ALA A C 1
ATOM 2448 O O . ALA A 1 311 ? 19.438 -5.992 -11.384 1.00 88.62 311 ALA A O 1
ATOM 2449 N N . GLN A 1 312 ? 19.121 -3.793 -11.728 1.00 87.62 312 GLN A N 1
ATOM 2450 C CA . GLN A 1 312 ? 20.411 -3.563 -12.385 1.00 87.62 312 GLN A CA 1
ATOM 2451 C C . GLN A 1 312 ? 21.594 -3.763 -11.426 1.00 87.62 312 GLN A C 1
ATOM 2453 O O . GLN A 1 312 ? 22.575 -4.405 -11.802 1.00 87.62 312 GLN A O 1
ATOM 2458 N N . GLU A 1 313 ? 21.505 -3.274 -10.185 1.00 90.25 313 GLU A N 1
ATOM 2459 C CA . GLU A 1 313 ? 22.555 -3.431 -9.164 1.00 90.25 313 GLU A CA 1
ATOM 2460 C C . GLU A 1 313 ? 22.850 -4.903 -8.852 1.00 90.25 313 GLU A C 1
ATOM 2462 O O . GLU A 1 313 ? 24.001 -5.278 -8.622 1.00 90.25 313 GLU A O 1
ATOM 2467 N N . ILE A 1 314 ? 21.826 -5.759 -8.905 1.00 88.25 314 ILE A N 1
ATOM 2468 C CA . ILE A 1 314 ? 21.965 -7.214 -8.741 1.00 88.25 314 ILE A CA 1
ATOM 2469 C C . ILE A 1 314 ? 22.139 -7.961 -10.075 1.00 88.25 314 ILE A C 1
ATOM 2471 O O . ILE A 1 314 ? 22.062 -9.187 -10.110 1.00 88.25 314 ILE A O 1
ATOM 2475 N N . SER A 1 315 ? 22.429 -7.235 -11.163 1.00 86.38 315 SER A N 1
ATOM 2476 C CA . SER A 1 315 ? 22.733 -7.763 -12.502 1.00 86.38 315 SER A CA 1
ATOM 2477 C C . SER A 1 315 ? 21.629 -8.638 -13.121 1.00 86.38 315 SER A C 1
ATOM 2479 O O . SER A 1 315 ? 21.921 -9.564 -13.881 1.00 86.38 315 SER A O 1
ATOM 2481 N N . LEU A 1 316 ? 20.356 -8.356 -12.818 1.00 85.00 316 LEU A N 1
ATOM 2482 C CA . LEU A 1 316 ? 19.215 -9.012 -13.462 1.00 85.00 316 LEU A CA 1
ATOM 2483 C C . LEU A 1 316 ? 18.905 -8.383 -14.826 1.00 85.00 316 LEU A C 1
ATOM 2485 O O . LEU A 1 316 ? 19.062 -7.181 -15.039 1.00 85.00 316 LEU A O 1
ATOM 2489 N N . ASN A 1 317 ? 18.420 -9.204 -15.760 1.00 81.25 317 ASN A N 1
ATOM 2490 C CA . ASN A 1 317 ? 17.863 -8.704 -17.012 1.00 81.25 317 ASN A CA 1
ATOM 2491 C C . ASN A 1 317 ? 16.505 -8.054 -16.730 1.00 81.25 317 ASN A C 1
ATOM 2493 O O . ASN A 1 317 ? 15.570 -8.723 -16.302 1.00 81.25 317 ASN A O 1
ATOM 2497 N N . ILE A 1 318 ? 16.409 -6.757 -17.003 1.00 84.00 318 ILE A N 1
ATOM 2498 C CA . ILE A 1 318 ? 15.213 -5.950 -16.750 1.00 84.00 318 ILE A CA 1
ATOM 2499 C C . ILE A 1 318 ? 14.301 -5.808 -17.970 1.00 84.00 318 ILE A C 1
ATOM 2501 O O . ILE A 1 318 ? 13.314 -5.098 -17.887 1.00 84.00 318 ILE A O 1
ATOM 2505 N N . THR A 1 319 ? 14.595 -6.450 -19.105 1.00 85.19 319 THR A N 1
ATOM 2506 C CA . THR A 1 319 ? 13.834 -6.223 -20.354 1.00 85.19 319 THR A CA 1
ATOM 2507 C C . THR A 1 319 ? 12.334 -6.470 -20.167 1.00 85.19 319 THR A C 1
ATOM 2509 O O . THR A 1 319 ? 11.540 -5.606 -20.516 1.00 85.19 319 THR A O 1
ATOM 2512 N N . GLU A 1 320 ? 11.962 -7.592 -19.542 1.00 85.25 320 GLU A N 1
ATOM 2513 C CA . GLU A 1 320 ? 10.564 -7.920 -19.216 1.00 85.25 320 GLU A CA 1
ATOM 2514 C C . GLU A 1 320 ? 9.942 -6.892 -18.256 1.00 85.25 320 GLU A C 1
ATOM 2516 O O . GLU A 1 320 ? 8.804 -6.472 -18.431 1.00 85.25 320 GLU A O 1
ATOM 2521 N N . VAL A 1 321 ? 10.706 -6.427 -17.265 1.00 88.06 321 VAL A N 1
ATOM 2522 C CA . VAL A 1 321 ? 10.260 -5.412 -16.299 1.00 88.06 321 VAL A CA 1
ATOM 2523 C C . VAL A 1 321 ? 9.981 -4.073 -16.984 1.00 88.06 321 VAL A C 1
ATOM 2525 O O . VAL A 1 321 ? 8.935 -3.470 -16.754 1.00 88.06 321 VAL A O 1
ATOM 2528 N N . GLU A 1 322 ? 10.893 -3.616 -17.840 1.00 88.31 322 GLU A N 1
ATOM 2529 C CA . GLU A 1 322 ? 10.732 -2.370 -18.590 1.00 88.31 322 GLU A CA 1
ATOM 2530 C C . GLU A 1 322 ? 9.550 -2.453 -19.566 1.00 88.31 322 GLU A C 1
ATOM 2532 O O . GLU A 1 322 ? 8.799 -1.490 -19.700 1.00 88.31 322 GLU A O 1
ATOM 2537 N N . GLU A 1 323 ? 9.339 -3.603 -20.211 1.00 85.69 323 GLU A N 1
ATOM 2538 C CA . GLU A 1 323 ? 8.187 -3.833 -21.088 1.00 85.69 323 GLU A CA 1
ATOM 2539 C C . GLU A 1 323 ? 6.862 -3.763 -20.313 1.00 85.69 323 GLU A C 1
ATOM 2541 O O . GLU A 1 323 ? 5.972 -3.001 -20.698 1.00 85.69 323 GLU A O 1
ATOM 2546 N N . LEU A 1 324 ? 6.768 -4.448 -19.165 1.00 90.31 324 LEU A N 1
ATOM 2547 C CA . LEU A 1 324 ? 5.592 -4.407 -18.287 1.00 90.31 324 LEU A CA 1
ATOM 2548 C C . LEU A 1 324 ? 5.270 -2.983 -17.812 1.00 90.31 324 LEU A C 1
ATOM 2550 O O . LEU A 1 324 ? 4.107 -2.569 -17.808 1.00 90.31 324 LEU A O 1
ATOM 2554 N N . ILE A 1 325 ? 6.288 -2.208 -17.420 1.00 92.00 325 ILE A N 1
ATOM 2555 C CA . ILE A 1 325 ? 6.094 -0.818 -16.984 1.00 92.00 325 ILE A CA 1
ATOM 2556 C C . ILE A 1 325 ? 5.634 0.056 -18.157 1.00 92.00 325 ILE A C 1
ATOM 2558 O O . ILE A 1 325 ? 4.746 0.893 -17.974 1.00 92.00 325 ILE A O 1
ATOM 2562 N N . ALA A 1 326 ? 6.202 -0.115 -19.355 1.00 88.94 326 ALA A N 1
ATOM 2563 C CA . ALA A 1 326 ? 5.815 0.654 -20.538 1.00 88.94 326 ALA A CA 1
ATOM 2564 C C . ALA A 1 326 ? 4.361 0.368 -20.962 1.00 88.94 326 ALA A C 1
ATOM 2566 O O . ALA A 1 326 ? 3.585 1.305 -21.187 1.00 88.94 326 ALA A O 1
ATOM 2567 N N . GLU A 1 327 ? 3.956 -0.906 -20.982 1.00 88.50 327 GLU A N 1
ATOM 2568 C CA . GLU A 1 327 ? 2.577 -1.315 -21.271 1.00 88.50 327 GLU A CA 1
ATOM 2569 C C . GLU A 1 327 ? 1.593 -0.714 -20.255 1.00 88.50 327 GLU A C 1
ATOM 2571 O O . GLU A 1 327 ? 0.608 -0.060 -20.622 1.00 88.50 327 GLU A O 1
ATOM 2576 N N . ALA A 1 328 ? 1.886 -0.856 -18.960 1.00 92.56 328 ALA A N 1
ATOM 2577 C CA . ALA A 1 328 ? 1.029 -0.320 -17.910 1.00 92.56 328 ALA A CA 1
ATOM 2578 C C . ALA A 1 328 ? 0.974 1.213 -17.919 1.00 92.56 328 ALA A C 1
ATOM 2580 O O . ALA A 1 328 ? -0.098 1.783 -17.718 1.00 92.56 328 ALA A O 1
ATOM 2581 N N . THR A 1 329 ? 2.080 1.890 -18.239 1.00 92.00 329 THR A N 1
ATOM 2582 C CA . THR A 1 329 ? 2.109 3.354 -18.387 1.00 92.00 329 THR A CA 1
ATOM 2583 C C . THR A 1 329 ? 1.127 3.818 -19.460 1.00 92.00 329 THR A C 1
ATOM 2585 O O . THR A 1 329 ? 0.395 4.788 -19.255 1.00 92.00 329 THR A O 1
ATOM 2588 N N . SER A 1 330 ? 1.036 3.091 -20.575 1.00 88.50 330 SER A N 1
ATOM 2589 C CA . SER A 1 330 ? 0.072 3.398 -21.634 1.00 88.50 330 SER A CA 1
ATOM 2590 C C . SER A 1 330 ? -1.377 3.263 -21.154 1.00 88.50 330 SER A C 1
ATOM 2592 O O . SER A 1 330 ? -2.219 4.126 -21.423 1.00 88.50 330 SER A O 1
ATOM 2594 N N . LYS A 1 331 ? -1.674 2.229 -20.361 1.00 91.25 331 LYS A N 1
ATOM 2595 C CA . LYS A 1 331 ? -2.980 2.058 -19.706 1.00 91.25 331 LYS A CA 1
ATOM 2596 C C . LYS A 1 331 ? -3.270 3.179 -18.695 1.00 91.25 331 LYS A C 1
ATOM 2598 O O . LYS A 1 331 ? -4.384 3.704 -18.667 1.00 91.25 331 LYS A O 1
ATOM 2603 N N . HIS A 1 332 ? -2.287 3.574 -17.884 1.00 94.81 332 HIS A N 1
ATOM 2604 C CA . HIS A 1 332 ? -2.416 4.650 -16.892 1.00 94.81 332 HIS A CA 1
ATOM 2605 C C . HIS A 1 332 ? -2.686 6.006 -17.542 1.00 94.81 332 HIS A C 1
ATOM 2607 O O . HIS A 1 332 ? -3.598 6.709 -17.109 1.00 94.81 332 HIS A O 1
ATOM 2613 N N . LEU A 1 333 ? -1.976 6.336 -18.624 1.00 93.94 333 LEU A N 1
ATOM 2614 C CA . LEU A 1 333 ? -2.205 7.553 -19.406 1.00 93.94 333 LEU A CA 1
ATOM 2615 C C . LEU A 1 333 ? -3.630 7.604 -19.981 1.00 93.94 333 LEU A C 1
ATOM 2617 O O . LEU A 1 333 ? -4.290 8.637 -19.876 1.00 93.94 333 LEU A O 1
ATOM 2621 N N . ASN A 1 334 ? -4.147 6.488 -20.510 1.00 91.69 334 ASN A N 1
ATOM 2622 C CA . ASN A 1 334 ? -5.541 6.404 -20.964 1.00 91.69 334 ASN A CA 1
ATOM 2623 C C . ASN A 1 334 ? -6.536 6.688 -19.831 1.00 91.69 334 ASN A C 1
ATOM 2625 O O . ASN A 1 334 ? -7.447 7.501 -19.987 1.00 91.69 334 ASN A O 1
ATOM 2629 N N . MET A 1 335 ? -6.341 6.070 -18.664 1.00 94.06 335 MET A N 1
ATOM 2630 C CA . MET A 1 335 ? -7.201 6.314 -17.504 1.00 94.06 335 MET A CA 1
ATOM 2631 C C . MET A 1 335 ? -7.124 7.768 -17.012 1.00 94.06 335 MET A C 1
ATOM 2633 O O . MET A 1 335 ? -8.145 8.317 -16.599 1.00 94.06 335 MET A O 1
ATOM 2637 N N . MET A 1 336 ? -5.955 8.415 -17.086 1.00 95.25 336 MET A N 1
ATOM 2638 C CA . MET A 1 336 ? -5.803 9.840 -16.765 1.00 95.25 336 MET A CA 1
ATOM 2639 C C . MET A 1 336 ? -6.562 10.739 -17.750 1.00 95.25 336 MET A C 1
ATOM 2641 O O . MET A 1 336 ? -7.247 11.670 -17.323 1.00 95.25 336 MET A O 1
ATOM 2645 N N . VAL A 1 337 ? -6.524 10.426 -19.050 1.00 93.75 337 VAL A N 1
ATOM 2646 C CA . VAL A 1 337 ? -7.328 11.119 -20.071 1.00 93.75 337 VAL A CA 1
ATOM 2647 C C . VAL A 1 337 ? -8.826 10.992 -19.772 1.00 93.75 337 VAL A C 1
ATOM 2649 O O . VAL A 1 337 ? -9.546 11.989 -19.824 1.00 93.75 337 VAL A O 1
ATOM 2652 N N . GLU A 1 338 ? -9.306 9.802 -19.397 1.00 92.38 338 GLU A N 1
ATOM 2653 C CA . GLU A 1 338 ? -10.725 9.568 -19.078 1.00 92.38 338 GLU A CA 1
ATOM 2654 C C . GLU A 1 338 ? -11.252 10.417 -17.912 1.00 92.38 338 GLU A C 1
ATOM 2656 O O . GLU A 1 338 ? -12.451 10.729 -17.865 1.00 92.38 338 GLU A O 1
ATOM 2661 N N . VAL A 1 339 ? -10.393 10.732 -16.936 1.00 94.38 339 VAL A N 1
ATOM 2662 C CA . VAL A 1 339 ? -10.769 11.521 -15.753 1.00 94.38 339 VAL A CA 1
ATOM 2663 C C . VAL A 1 339 ? -10.501 13.017 -15.929 1.00 94.38 339 VAL A C 1
ATOM 2665 O O . VAL A 1 339 ? -11.145 13.812 -15.250 1.00 94.38 339 VAL A O 1
ATOM 2668 N N . TYR A 1 340 ? -9.632 13.420 -16.863 1.00 94.31 340 TYR A N 1
ATOM 2669 C CA . TYR A 1 340 ? -9.175 14.805 -17.034 1.00 94.31 340 TYR A CA 1
ATOM 2670 C C . TYR A 1 340 ? -10.309 15.832 -17.196 1.00 94.31 340 TYR A C 1
ATOM 2672 O O . TYR A 1 340 ? -10.343 16.855 -16.509 1.00 94.31 340 TYR A O 1
ATOM 2680 N N . ASP A 1 341 ? -11.274 15.566 -18.081 1.00 90.75 341 ASP A N 1
ATOM 2681 C CA . ASP A 1 341 ? -12.390 16.497 -18.306 1.00 90.75 341 ASP A CA 1
ATOM 2682 C C . ASP A 1 341 ? -13.465 16.414 -17.205 1.00 90.75 341 ASP A C 1
ATOM 2684 O O . ASP A 1 341 ? -14.316 17.299 -17.113 1.00 90.75 341 ASP A O 1
ATOM 2688 N N . LYS A 1 342 ? -13.423 15.378 -16.357 1.00 94.88 342 LYS A N 1
ATOM 2689 C CA . LYS A 1 342 ? -14.418 15.116 -15.305 1.00 94.88 342 LYS A CA 1
ATOM 2690 C C . LYS A 1 342 ? -14.007 15.646 -13.929 1.00 94.88 342 LYS A C 1
ATOM 2692 O O . LYS A 1 342 ? -14.881 15.835 -13.082 1.00 94.88 342 LYS A O 1
ATOM 2697 N N . VAL A 1 343 ? -12.711 15.857 -13.691 1.00 95.19 343 VAL A N 1
ATOM 2698 C CA . VAL A 1 343 ? -12.224 16.468 -12.447 1.00 95.19 343 VAL A CA 1
ATOM 2699 C C . VAL A 1 343 ? -12.470 17.984 -12.423 1.00 95.19 343 VAL A C 1
ATOM 2701 O O . VAL A 1 343 ? -12.529 18.619 -13.483 1.00 95.19 343 VAL A O 1
ATOM 2704 N N . PRO A 1 344 ? -12.566 18.599 -11.227 1.00 94.12 344 PRO A N 1
ATOM 2705 C CA . PRO A 1 344 ? -12.583 20.047 -11.075 1.00 94.12 344 PRO A CA 1
ATOM 2706 C C . PRO A 1 344 ? -11.399 20.714 -11.777 1.00 94.12 344 PRO A C 1
ATOM 2708 O O . PRO A 1 344 ? -10.284 20.189 -11.782 1.00 94.12 344 PRO A O 1
ATOM 2711 N N . GLU A 1 345 ? -11.609 21.916 -12.317 1.00 92.12 345 GLU A N 1
ATOM 2712 C CA . GLU A 1 345 ? -10.561 22.632 -13.058 1.00 92.12 345 GLU A CA 1
ATOM 2713 C C . GLU A 1 345 ? -9.301 22.867 -12.219 1.00 92.12 345 GLU A C 1
ATOM 2715 O O . GLU A 1 345 ? -8.195 22.857 -12.750 1.00 92.12 345 GLU A O 1
ATOM 2720 N N . GLN A 1 346 ? -9.454 23.008 -10.899 1.00 91.25 346 GLN A N 1
ATOM 2721 C CA . GLN A 1 346 ? -8.338 23.202 -9.974 1.00 91.25 346 GLN A CA 1
ATOM 2722 C C . GLN A 1 346 ? -7.471 21.946 -9.791 1.00 91.25 346 GLN A C 1
ATOM 2724 O O . GLN A 1 346 ? -6.359 22.066 -9.285 1.00 91.25 346 GLN A O 1
ATOM 2729 N N . ALA A 1 347 ? -7.967 20.759 -10.159 1.00 92.25 347 ALA A N 1
ATOM 2730 C CA . ALA A 1 347 ? -7.232 19.495 -10.085 1.00 92.25 347 ALA A CA 1
ATOM 2731 C C . ALA A 1 347 ? -6.551 19.121 -11.415 1.00 92.25 347 ALA A C 1
ATOM 2733 O O . ALA A 1 347 ? -5.623 18.315 -11.421 1.00 92.25 347 ALA A O 1
ATOM 2734 N N . ARG A 1 348 ? -6.960 19.730 -12.540 1.00 93.81 348 ARG A N 1
ATOM 2735 C CA . ARG A 1 348 ? -6.367 19.470 -13.865 1.00 93.81 348 ARG A CA 1
ATOM 2736 C C . ARG A 1 348 ? -4.846 19.677 -13.916 1.00 93.81 348 ARG A C 1
ATOM 2738 O O . ARG A 1 348 ? -4.194 18.802 -14.476 1.00 93.81 348 ARG A O 1
ATOM 2745 N N . PRO A 1 349 ? -4.253 20.736 -13.320 1.00 93.25 349 PRO A N 1
ATOM 2746 C CA . PRO A 1 349 ? -2.804 20.932 -13.367 1.00 93.25 349 PRO A CA 1
ATOM 2747 C C . PRO A 1 349 ? -2.003 19.764 -12.789 1.00 93.25 349 PRO A C 1
ATOM 2749 O O . PRO A 1 349 ? -0.965 19.427 -13.342 1.00 93.25 349 PRO A O 1
ATOM 2752 N N . ALA A 1 350 ? -2.502 19.136 -11.721 1.00 92.88 350 ALA A N 1
ATOM 2753 C CA . ALA A 1 350 ? -1.843 17.990 -11.106 1.00 92.88 350 ALA A CA 1
ATOM 2754 C C . ALA A 1 350 ? -1.902 16.759 -12.030 1.00 92.88 350 ALA A C 1
ATOM 2756 O O . ALA A 1 350 ? -0.920 16.043 -12.180 1.00 92.88 350 ALA A O 1
ATOM 2757 N N . ILE A 1 351 ? -3.027 16.539 -12.723 1.00 94.94 351 ILE A N 1
ATOM 2758 C CA . ILE A 1 351 ? -3.132 15.456 -13.717 1.00 94.94 351 ILE A CA 1
ATOM 2759 C C . ILE A 1 351 ? -2.191 15.709 -14.899 1.00 94.94 351 ILE A C 1
ATOM 2761 O O . ILE A 1 351 ? -1.542 14.779 -15.364 1.00 94.94 351 ILE A O 1
ATOM 2765 N N . GLU A 1 352 ? -2.090 16.953 -15.375 1.00 95.19 352 GLU A N 1
ATOM 2766 C CA . GLU A 1 352 ? -1.158 17.324 -16.453 1.00 95.19 352 GLU A CA 1
ATOM 2767 C C . GLU A 1 352 ? 0.293 17.031 -16.067 1.00 95.19 352 GLU A C 1
ATOM 2769 O O . GLU A 1 352 ? 1.050 16.521 -16.890 1.00 95.19 352 GLU A O 1
ATOM 2774 N N . GLU A 1 353 ? 0.668 17.336 -14.825 1.00 94.38 353 GLU A N 1
ATOM 2775 C CA . GLU A 1 353 ? 1.992 17.058 -14.269 1.00 94.38 353 GLU A CA 1
ATOM 2776 C C . GLU A 1 353 ? 2.268 15.552 -14.185 1.00 94.38 353 GLU A C 1
ATOM 2778 O O . GLU A 1 353 ? 3.272 15.084 -14.725 1.00 94.38 353 GLU A O 1
ATOM 2783 N N . ALA A 1 354 ? 1.336 14.771 -13.637 1.00 95.56 354 ALA A N 1
ATOM 2784 C CA . ALA A 1 354 ? 1.472 13.319 -13.561 1.00 95.56 354 ALA A CA 1
ATOM 2785 C C . ALA A 1 354 ? 1.567 12.664 -14.949 1.00 95.56 354 ALA A C 1
ATOM 2787 O O . ALA A 1 354 ? 2.396 11.779 -15.170 1.00 95.56 354 ALA A O 1
ATOM 2788 N N . MET A 1 355 ? 0.764 13.124 -15.916 1.00 95.56 355 MET A N 1
ATOM 2789 C CA . MET A 1 355 ? 0.842 12.664 -17.305 1.00 95.56 355 MET A CA 1
ATOM 2790 C C . MET A 1 355 ? 2.187 13.021 -17.948 1.00 95.56 355 MET A C 1
ATOM 2792 O O . MET A 1 355 ? 2.763 12.186 -18.643 1.00 95.56 355 MET A O 1
ATOM 2796 N N . ALA A 1 356 ? 2.712 14.225 -17.703 1.00 94.62 356 ALA A N 1
ATOM 2797 C CA . ALA A 1 356 ? 4.018 14.643 -18.212 1.00 94.62 356 ALA A CA 1
ATOM 2798 C C . ALA A 1 356 ? 5.147 13.775 -17.641 1.00 94.62 356 ALA A C 1
ATOM 2800 O O . ALA A 1 356 ? 5.969 13.265 -18.404 1.00 94.62 356 ALA A O 1
ATOM 2801 N N . ASN A 1 357 ? 5.128 13.530 -16.328 1.00 93.38 357 ASN A N 1
ATOM 2802 C CA . ASN A 1 357 ? 6.081 12.662 -15.637 1.00 93.38 357 ASN A CA 1
ATOM 2803 C C . ASN A 1 357 ? 6.078 11.240 -16.224 1.00 93.38 357 ASN A C 1
ATOM 2805 O O . ASN A 1 357 ? 7.137 10.682 -16.522 1.00 93.38 357 ASN A O 1
ATOM 2809 N N . LEU A 1 358 ? 4.891 10.661 -16.442 1.00 93.38 358 LEU A N 1
ATOM 2810 C CA . LEU A 1 358 ? 4.744 9.348 -17.077 1.00 93.38 358 LEU A CA 1
ATOM 2811 C C . LEU A 1 358 ? 5.265 9.336 -18.518 1.00 93.38 358 LEU A C 1
ATOM 2813 O O . LEU A 1 358 ? 5.981 8.411 -18.893 1.00 93.38 358 LEU A O 1
ATOM 2817 N N . MET A 1 359 ? 4.939 10.354 -19.321 1.00 91.81 359 MET A N 1
ATOM 2818 C CA . MET A 1 359 ? 5.399 10.443 -20.710 1.00 91.81 359 MET A CA 1
ATOM 2819 C C . MET A 1 359 ? 6.921 10.557 -20.808 1.00 91.81 359 MET A C 1
ATOM 2821 O O . MET A 1 359 ? 7.517 9.878 -21.642 1.00 91.81 359 MET A O 1
ATOM 2825 N N . ILE A 1 360 ? 7.557 11.362 -19.951 1.00 90.06 360 ILE A N 1
ATOM 2826 C CA . ILE A 1 360 ? 9.022 11.485 -19.900 1.00 90.06 360 ILE A CA 1
ATOM 2827 C C . ILE A 1 360 ? 9.653 10.126 -19.581 1.00 90.06 360 ILE A C 1
ATOM 2829 O O . ILE A 1 360 ? 10.513 9.659 -20.327 1.00 90.06 360 ILE A O 1
ATOM 2833 N N . ARG A 1 361 ? 9.188 9.455 -18.519 1.00 89.25 361 ARG A N 1
ATOM 2834 C CA . ARG A 1 361 ? 9.710 8.139 -18.111 1.00 89.25 361 ARG A CA 1
ATOM 2835 C C . ARG A 1 361 ? 9.493 7.080 -19.192 1.00 89.25 361 ARG A C 1
ATOM 2837 O O . ARG A 1 361 ? 10.397 6.300 -19.479 1.00 89.25 361 ARG A O 1
ATOM 2844 N N . HIS A 1 362 ? 8.326 7.078 -19.837 1.00 88.88 362 HIS A N 1
ATOM 2845 C CA . HIS A 1 362 ? 8.029 6.185 -20.955 1.00 88.88 362 HIS A CA 1
ATOM 2846 C C . HIS A 1 362 ? 8.983 6.414 -22.133 1.00 88.88 362 HIS A C 1
ATOM 2848 O O . HIS A 1 362 ? 9.553 5.455 -22.642 1.00 88.88 362 HIS A O 1
ATOM 2854 N N . GLN A 1 363 ? 9.207 7.671 -22.538 1.00 87.50 363 GLN A N 1
ATOM 2855 C CA . GLN A 1 363 ? 10.143 8.011 -23.616 1.00 87.50 363 GLN A CA 1
ATOM 2856 C C . GLN A 1 363 ? 11.559 7.511 -23.320 1.00 87.50 363 GLN A C 1
ATOM 2858 O O . GLN A 1 363 ? 12.187 6.920 -24.192 1.00 87.50 363 GLN A O 1
ATOM 2863 N N . THR A 1 364 ? 12.056 7.697 -22.097 1.00 86.06 364 THR A N 1
ATOM 2864 C CA . THR A 1 364 ? 13.370 7.176 -21.693 1.00 86.06 364 THR A CA 1
ATOM 2865 C C . THR A 1 364 ? 13.429 5.648 -21.773 1.00 86.06 364 THR A C 1
ATOM 2867 O O . THR A 1 364 ? 14.414 5.089 -22.254 1.00 86.06 364 THR A O 1
ATOM 2870 N N . ARG A 1 365 ? 12.362 4.969 -21.348 1.00 86.88 365 ARG A N 1
ATOM 2871 C CA . ARG A 1 365 ? 12.262 3.506 -21.281 1.00 86.88 365 ARG A CA 1
ATOM 2872 C C . ARG A 1 365 ? 12.229 2.833 -22.659 1.00 86.88 365 ARG A C 1
ATOM 2874 O O . ARG A 1 365 ? 12.870 1.800 -22.845 1.00 86.88 365 ARG A O 1
ATOM 2881 N N . VAL A 1 366 ? 11.551 3.431 -23.642 1.00 83.94 366 VAL A N 1
ATOM 2882 C CA . VAL A 1 366 ? 11.416 2.855 -24.997 1.00 83.94 366 VAL A CA 1
ATOM 2883 C C . VAL A 1 366 ? 12.602 3.132 -25.929 1.00 83.94 366 VAL A C 1
ATOM 2885 O O . VAL A 1 366 ? 12.808 2.384 -26.883 1.00 83.94 366 VAL A O 1
ATOM 2888 N N . GLN A 1 367 ? 13.456 4.114 -25.617 1.00 82.25 367 GLN A N 1
ATOM 2889 C CA . GLN A 1 367 ? 14.623 4.461 -26.445 1.00 82.25 367 GLN A CA 1
ATOM 2890 C C . GLN A 1 367 ? 15.591 3.288 -26.664 1.00 82.25 367 GLN A C 1
ATOM 2892 O O . GLN A 1 367 ? 16.055 3.058 -27.781 1.00 82.25 367 GLN A O 1
ATOM 2897 N N . ALA A 1 368 ? 15.929 2.541 -25.609 1.00 75.56 368 ALA A N 1
ATOM 2898 C CA . ALA A 1 368 ? 16.905 1.455 -25.705 1.00 75.56 368 ALA A CA 1
ATOM 2899 C C . ALA A 1 368 ? 16.383 0.216 -26.472 1.00 75.56 368 ALA A C 1
ATOM 2901 O O . ALA A 1 368 ? 17.155 -0.384 -27.226 1.00 75.56 368 ALA A O 1
ATOM 2902 N N . PRO A 1 369 ? 15.119 -0.224 -26.305 1.00 74.69 369 PRO A N 1
ATOM 2903 C CA . PRO A 1 369 ? 14.488 -1.200 -27.200 1.00 74.69 369 PRO A CA 1
ATOM 2904 C C . PRO A 1 369 ? 14.446 -0.751 -28.670 1.00 74.69 369 PRO A C 1
ATOM 2906 O O . PRO A 1 369 ? 14.887 -1.505 -29.539 1.00 74.69 369 PRO A O 1
ATOM 2909 N N . GLU A 1 370 ? 14.019 0.485 -28.949 1.00 81.31 370 GLU A N 1
ATOM 2910 C CA . GLU A 1 370 ? 13.896 1.014 -30.317 1.00 81.31 370 GLU A CA 1
ATOM 2911 C C . GLU A 1 370 ? 15.246 1.070 -31.045 1.00 81.31 370 GLU A C 1
ATOM 2913 O O . GLU A 1 370 ? 15.357 0.654 -32.199 1.00 81.31 370 GLU A O 1
ATOM 2918 N N . GLN A 1 371 ? 16.313 1.496 -30.357 1.00 80.81 371 GLN A N 1
ATOM 2919 C CA . GLN A 1 371 ? 17.680 1.481 -30.902 1.00 80.81 371 GLN A CA 1
ATOM 2920 C C . GLN A 1 371 ? 18.176 0.070 -31.251 1.00 80.81 371 GLN A C 1
ATOM 2922 O O . GLN A 1 371 ? 19.056 -0.086 -32.098 1.00 80.81 371 GLN A O 1
ATOM 2927 N N . ARG A 1 372 ? 17.616 -0.964 -30.614 1.00 79.19 372 ARG A N 1
ATOM 2928 C CA . ARG A 1 372 ? 17.907 -2.377 -30.896 1.00 79.19 372 ARG A CA 1
ATOM 2929 C C . ARG A 1 372 ? 16.979 -2.976 -31.959 1.00 79.19 372 ARG A C 1
ATOM 2931 O O . ARG A 1 372 ? 17.084 -4.169 -32.231 1.00 79.19 372 ARG A O 1
ATOM 2938 N N . GLY A 1 373 ? 16.100 -2.175 -32.567 1.00 77.50 373 GLY A N 1
ATOM 2939 C CA . GLY A 1 373 ? 15.131 -2.626 -33.568 1.00 77.50 373 GLY A CA 1
ATOM 2940 C C . GLY A 1 373 ? 13.986 -3.459 -32.987 1.00 77.50 373 GLY A C 1
ATOM 2941 O O . GLY A 1 373 ? 13.326 -4.176 -33.735 1.00 77.50 373 GLY A O 1
ATOM 2942 N N . VAL A 1 374 ? 13.772 -3.398 -31.670 1.00 78.50 374 VAL A N 1
ATOM 2943 C CA . VAL A 1 374 ? 12.629 -4.026 -31.000 1.00 78.50 374 VAL A CA 1
ATOM 2944 C C . VAL A 1 374 ? 11.471 -3.035 -31.020 1.00 78.50 374 VAL A C 1
ATOM 2946 O O . VAL A 1 374 ? 11.646 -1.875 -30.646 1.00 78.50 374 VAL A O 1
ATOM 2949 N N . GLU A 1 375 ? 10.300 -3.484 -31.466 1.00 77.12 375 GLU A N 1
ATOM 2950 C CA . GLU A 1 375 ? 9.080 -2.679 -31.414 1.00 77.12 375 GLU A CA 1
ATOM 2951 C C . GLU A 1 375 ? 8.713 -2.425 -29.948 1.00 77.12 375 GLU A C 1
ATOM 2953 O O . GLU A 1 375 ? 8.474 -3.361 -29.187 1.00 77.12 375 GLU A O 1
ATOM 2958 N N . ALA A 1 376 ? 8.732 -1.158 -29.539 1.00 72.00 376 ALA A N 1
ATOM 2959 C CA . ALA A 1 376 ? 8.397 -0.760 -28.181 1.00 72.00 376 ALA A CA 1
ATOM 2960 C C . ALA A 1 376 ? 6.906 -0.401 -28.066 1.00 72.00 376 ALA A C 1
ATOM 2962 O O . ALA A 1 376 ? 6.332 0.120 -29.033 1.00 72.00 376 ALA A O 1
ATOM 2963 N N . PRO A 1 377 ? 6.280 -0.613 -26.890 1.00 74.88 377 PRO A N 1
ATOM 2964 C CA . PRO A 1 377 ? 4.924 -0.145 -26.632 1.00 74.88 377 PRO A CA 1
ATOM 2965 C C . PRO A 1 377 ? 4.804 1.349 -26.946 1.00 74.88 377 PRO A C 1
ATOM 2967 O O . PRO A 1 377 ? 5.593 2.158 -26.464 1.00 74.88 377 PRO A O 1
ATOM 2970 N N . GLN A 1 378 ? 3.837 1.718 -27.784 1.00 76.00 378 GLN A N 1
ATOM 2971 C CA . GLN A 1 378 ? 3.596 3.116 -28.139 1.00 76.00 378 GLN A CA 1
ATOM 2972 C C . GLN A 1 378 ? 2.705 3.779 -27.082 1.00 76.00 378 GLN A C 1
ATOM 2974 O O . GLN A 1 378 ? 1.737 3.154 -26.635 1.00 76.00 378 GLN A O 1
ATOM 2979 N N . PRO A 1 379 ? 2.966 5.047 -26.712 1.00 74.81 379 PRO A N 1
ATOM 2980 C CA . PRO A 1 379 ? 2.079 5.765 -25.811 1.00 74.81 379 PRO A CA 1
ATOM 2981 C C . PRO A 1 379 ? 0.692 5.921 -26.454 1.00 74.81 379 PRO A C 1
ATOM 2983 O O . PRO A 1 379 ? 0.568 5.972 -27.684 1.00 74.81 379 PRO A O 1
ATOM 2986 N N . PRO A 1 380 ? -0.376 6.033 -25.650 1.00 78.00 380 PRO A N 1
ATOM 2987 C CA . PRO A 1 380 ? -1.715 6.187 -26.186 1.00 78.00 380 PRO A CA 1
ATOM 2988 C C . PRO A 1 380 ? -1.881 7.509 -26.934 1.00 78.00 380 PRO A C 1
ATOM 2990 O O . PRO A 1 380 ? -1.200 8.504 -26.672 1.00 78.00 380 PRO A O 1
ATOM 2993 N N . VAL A 1 381 ? -2.868 7.540 -27.829 1.00 81.69 381 VAL A N 1
ATOM 2994 C CA . VAL A 1 381 ? -3.267 8.770 -28.514 1.00 81.69 381 VAL A CA 1
ATOM 2995 C C . VAL A 1 381 ? -3.985 9.684 -27.520 1.00 81.69 381 VAL A C 1
ATOM 2997 O O . VAL A 1 381 ? -5.167 9.513 -27.228 1.00 81.69 381 VAL A O 1
ATOM 3000 N N . ILE A 1 382 ? -3.259 10.672 -27.003 1.00 85.38 382 ILE A N 1
ATOM 3001 C CA . ILE A 1 382 ? -3.808 11.705 -26.121 1.00 85.38 382 ILE A CA 1
ATOM 3002 C C . ILE A 1 382 ? -4.531 12.764 -26.978 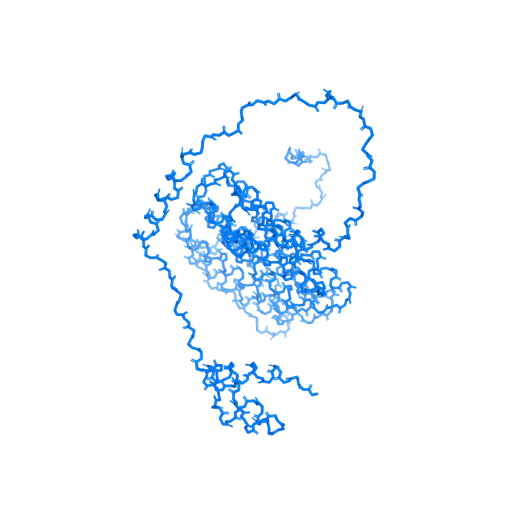1.00 85.38 382 ILE A C 1
ATOM 3004 O O . ILE A 1 382 ? -3.941 13.256 -27.945 1.00 85.38 382 ILE A O 1
ATOM 3008 N N . PRO A 1 383 ? -5.778 13.159 -26.639 1.00 90.19 383 PRO A N 1
ATOM 3009 C CA . PRO A 1 383 ? -6.488 14.228 -27.340 1.00 90.19 383 PRO A CA 1
ATOM 3010 C C . PRO A 1 383 ? -5.675 15.526 -27.407 1.00 90.19 383 PRO A C 1
ATOM 3012 O O . PRO A 1 383 ? -5.098 15.936 -26.401 1.00 90.19 383 PRO A O 1
ATOM 3015 N N . GLU A 1 384 ? -5.698 16.215 -28.555 1.00 89.12 384 GLU A N 1
ATOM 3016 C CA . GLU A 1 384 ? -4.867 17.403 -28.841 1.00 89.12 384 GLU A CA 1
ATOM 3017 C C . GLU A 1 384 ? -4.854 18.428 -27.700 1.00 89.12 384 GLU A C 1
ATOM 3019 O O . GLU A 1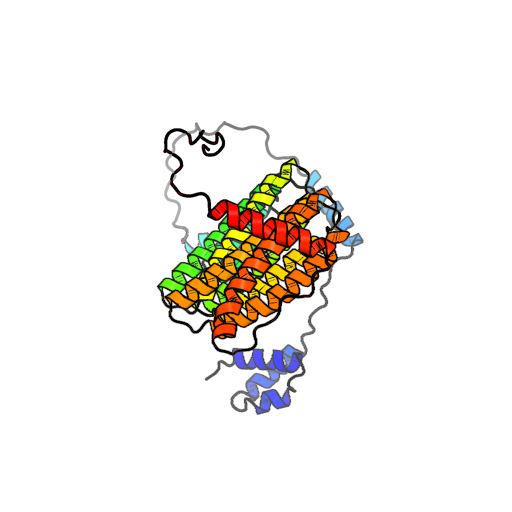 384 ? -3.803 18.824 -27.204 1.00 89.12 384 GLU A O 1
ATOM 3024 N N . LYS A 1 385 ? -6.049 18.782 -27.216 1.00 88.94 385 LYS A N 1
ATOM 3025 C CA . LYS A 1 385 ? -6.263 19.750 -26.132 1.00 88.94 385 LYS A CA 1
ATOM 3026 C C . LYS A 1 385 ? -5.488 19.400 -24.854 1.00 88.94 385 LYS A C 1
ATOM 3028 O O . LYS A 1 385 ? -5.068 20.301 -24.130 1.00 88.94 385 LYS A O 1
ATOM 3033 N N . ILE A 1 386 ? -5.368 18.110 -24.540 1.00 91.50 386 ILE A N 1
ATOM 3034 C CA . ILE A 1 386 ? -4.645 17.612 -23.363 1.00 91.50 386 ILE A CA 1
ATOM 3035 C C . ILE A 1 386 ? -3.158 17.504 -23.703 1.00 91.50 386 ILE A C 1
ATOM 3037 O O . ILE A 1 386 ? -2.320 17.947 -22.919 1.00 91.50 386 ILE A O 1
ATOM 3041 N N . ARG A 1 387 ? -2.835 16.990 -24.895 1.00 91.94 387 ARG A N 1
ATOM 3042 C CA . ARG A 1 387 ? -1.462 16.811 -25.374 1.00 91.94 387 ARG A CA 1
ATOM 3043 C C . ARG A 1 387 ? -0.662 18.109 -25.324 1.00 91.94 387 ARG A C 1
ATOM 3045 O O . ARG A 1 387 ? 0.407 18.118 -24.728 1.00 91.94 387 ARG A O 1
ATOM 3052 N N . GLU A 1 388 ? -1.195 19.216 -25.841 1.00 92.88 388 GLU A N 1
ATOM 3053 C CA . GLU A 1 388 ? -0.506 20.517 -25.820 1.00 92.88 388 GLU A CA 1
ATOM 3054 C C . GLU A 1 388 ? -0.122 20.965 -24.398 1.00 92.88 388 GLU A C 1
ATOM 3056 O O . GLU A 1 388 ? 0.949 21.542 -24.178 1.00 92.88 388 GLU A O 1
ATOM 3061 N N . ARG A 1 389 ? -0.990 20.693 -23.413 1.00 94.44 389 ARG A N 1
ATOM 3062 C CA . ARG A 1 389 ? -0.761 21.047 -22.003 1.00 94.44 389 ARG A CA 1
ATOM 3063 C C . ARG A 1 389 ? 0.286 20.152 -21.364 1.00 94.44 389 ARG A C 1
ATOM 3065 O O . ARG A 1 389 ? 1.184 20.662 -20.700 1.00 94.44 389 ARG A O 1
ATOM 3072 N N . VAL A 1 390 ? 0.199 18.848 -21.604 1.00 92.81 390 VAL A N 1
ATOM 3073 C CA . VAL A 1 390 ? 1.175 17.873 -21.108 1.00 92.81 390 VAL A CA 1
ATOM 3074 C C . VAL A 1 390 ? 2.556 18.147 -21.706 1.00 92.81 390 VAL A C 1
ATOM 3076 O O . VAL A 1 390 ? 3.528 18.267 -20.970 1.00 92.81 390 VAL A O 1
ATOM 3079 N N . GLU A 1 391 ? 2.656 18.383 -23.014 1.00 92.69 391 GLU A N 1
ATOM 3080 C CA . GLU A 1 391 ? 3.920 18.755 -23.659 1.00 92.69 391 GLU A CA 1
ATOM 3081 C C . GLU A 1 391 ? 4.493 20.068 -23.117 1.00 92.69 391 GLU A C 1
ATOM 3083 O O . GLU A 1 391 ? 5.710 20.218 -22.987 1.00 92.69 391 GLU A O 1
ATOM 3088 N N . LYS A 1 392 ? 3.633 21.040 -22.787 1.00 93.38 392 LYS A N 1
ATOM 3089 C CA . LYS A 1 392 ? 4.075 22.268 -22.121 1.00 93.38 392 LYS A CA 1
ATOM 3090 C C . LYS A 1 392 ? 4.713 21.951 -20.766 1.00 93.38 392 LYS A C 1
ATOM 3092 O O . LYS A 1 392 ? 5.799 22.462 -20.508 1.00 93.38 392 LYS A O 1
ATOM 3097 N N . ARG A 1 393 ? 4.093 21.092 -19.949 1.00 93.38 393 ARG A N 1
ATOM 3098 C CA . ARG A 1 393 ? 4.659 20.637 -18.666 1.00 93.38 393 ARG A CA 1
ATOM 3099 C C . ARG A 1 393 ? 5.984 19.901 -18.843 1.00 93.38 393 ARG A C 1
ATOM 3101 O O . ARG A 1 393 ? 6.937 20.210 -18.137 1.00 93.38 393 ARG A O 1
ATOM 3108 N N . MET A 1 394 ? 6.082 19.015 -19.834 1.00 91.62 394 MET A N 1
ATOM 3109 C CA . MET A 1 394 ? 7.337 18.319 -20.140 1.00 91.62 394 MET A CA 1
ATOM 3110 C C . MET A 1 394 ? 8.471 19.305 -20.465 1.00 91.62 394 MET A C 1
ATOM 3112 O O . MET A 1 394 ? 9.587 19.156 -19.971 1.00 91.62 394 MET A O 1
ATOM 3116 N N . ARG A 1 395 ? 8.183 20.348 -21.259 1.00 91.62 395 ARG A N 1
ATOM 3117 C CA . ARG A 1 395 ? 9.156 21.411 -21.571 1.00 91.62 395 ARG A CA 1
ATOM 3118 C C . ARG A 1 395 ? 9.553 22.224 -20.337 1.00 91.62 395 ARG A C 1
ATOM 3120 O O . ARG A 1 395 ? 10.726 22.552 -20.195 1.00 91.62 395 ARG A O 1
ATOM 3127 N N . GLU A 1 396 ? 8.601 22.562 -19.466 1.00 89.19 396 GLU A N 1
ATOM 3128 C CA . GLU A 1 396 ? 8.866 23.281 -18.207 1.00 89.19 396 GLU A CA 1
ATOM 3129 C C . GLU A 1 396 ? 9.843 22.497 -17.314 1.00 89.19 396 GLU A C 1
ATOM 3131 O O . GLU A 1 396 ? 10.844 23.059 -16.874 1.00 89.19 396 GLU A O 1
ATOM 3136 N N . GLN A 1 397 ? 9.628 21.190 -17.145 1.00 80.69 397 GLN A N 1
ATOM 3137 C CA . GLN A 1 397 ? 10.497 20.328 -16.335 1.00 80.69 397 GLN A CA 1
ATOM 3138 C C . GLN A 1 397 ? 11.899 20.151 -16.937 1.00 80.69 397 GLN A C 1
ATOM 3140 O O . GLN A 1 397 ? 12.901 20.184 -16.222 1.00 80.69 397 GLN A O 1
ATOM 3145 N N . GLN A 1 398 ? 12.000 20.017 -18.263 1.00 76.00 398 GLN A N 1
ATOM 3146 C CA . GLN A 1 398 ? 13.299 19.984 -18.945 1.00 76.00 398 GLN A CA 1
ATOM 3147 C C . GLN A 1 398 ? 14.069 21.302 -18.776 1.00 76.00 398 GLN A C 1
ATOM 3149 O O . GLN A 1 398 ? 15.291 21.285 -18.629 1.00 76.00 398 GLN A O 1
ATOM 3154 N N . MET A 1 399 ? 13.367 22.442 -18.765 1.00 68.75 399 MET A N 1
ATOM 3155 C CA . MET A 1 399 ? 13.979 23.751 -18.534 1.00 68.75 399 MET A CA 1
ATOM 3156 C C . MET A 1 399 ? 14.460 23.926 -17.090 1.00 68.75 399 MET A C 1
ATOM 3158 O O . MET A 1 399 ? 15.556 24.447 -16.881 1.00 68.75 399 MET A O 1
ATOM 3162 N N . GLU A 1 400 ? 13.697 23.443 -16.110 1.00 57.91 400 GLU A N 1
ATOM 3163 C CA . GLU A 1 400 ? 14.049 23.484 -14.685 1.00 57.91 400 GLU A CA 1
ATOM 3164 C C . GLU A 1 400 ? 15.333 22.691 -14.376 1.00 57.91 400 GLU A C 1
ATOM 3166 O O . GLU A 1 400 ? 16.152 23.123 -13.567 1.00 57.91 400 GLU A O 1
ATOM 3171 N N . TRP A 1 401 ? 15.582 21.604 -15.114 1.00 46.41 401 TRP A N 1
ATOM 3172 C CA . TRP A 1 401 ? 16.815 20.810 -15.028 1.00 46.41 401 TRP A CA 1
ATOM 3173 C C . TRP A 1 401 ? 18.006 21.395 -15.816 1.00 46.41 401 TRP A C 1
ATOM 3175 O O . TRP A 1 401 ? 19.145 20.967 -15.642 1.00 46.41 401 TRP A O 1
ATOM 3185 N N . SER A 1 402 ? 17.763 22.393 -16.674 1.00 44.59 402 SER A N 1
ATOM 3186 C CA . SER A 1 402 ? 18.778 23.027 -17.533 1.00 44.59 402 SER A CA 1
ATOM 3187 C C . SER A 1 402 ? 19.315 24.367 -17.011 1.00 44.59 402 SER A C 1
ATOM 3189 O O . SER A 1 402 ? 20.151 24.989 -17.670 1.00 44.59 402 SER A O 1
ATOM 3191 N N . VAL A 1 403 ? 18.885 24.815 -15.822 1.00 40.00 403 VAL A N 1
ATOM 3192 C CA . VAL A 1 403 ? 19.517 25.947 -15.125 1.00 40.00 403 VAL A CA 1
ATOM 3193 C C . VAL A 1 403 ? 20.920 25.509 -14.676 1.00 40.00 403 VAL A C 1
ATOM 3195 O O . VAL A 1 403 ? 21.027 24.622 -13.831 1.00 40.00 403 VAL A O 1
ATOM 3198 N N . PRO A 1 404 ? 22.013 26.090 -15.208 1.00 42.56 404 PRO A N 1
ATOM 3199 C CA . PRO A 1 404 ? 23.360 25.664 -14.841 1.00 42.56 404 PRO A CA 1
ATOM 3200 C C . PRO A 1 404 ? 23.660 25.991 -13.371 1.00 42.56 404 PRO A C 1
ATOM 3202 O O . PRO A 1 404 ? 23.230 27.030 -12.866 1.00 42.56 404 PRO A O 1
ATOM 3205 N N . ASP A 1 405 ? 24.521 25.193 -12.729 1.00 49.66 405 ASP A N 1
ATOM 3206 C CA . ASP A 1 405 ? 25.117 25.431 -11.395 1.00 49.66 405 ASP A CA 1
ATOM 3207 C C . ASP A 1 405 ? 25.875 26.778 -11.251 1.00 49.66 405 ASP A C 1
ATOM 3209 O O . ASP A 1 405 ? 26.493 27.064 -10.225 1.00 49.66 405 ASP A O 1
ATOM 3213 N N . SER A 1 406 ? 25.838 27.653 -12.259 1.00 47.38 406 SER A N 1
ATOM 3214 C CA . SER A 1 406 ? 26.505 28.953 -12.285 1.00 47.38 406 SER A CA 1
ATOM 3215 C C . SER A 1 406 ? 25.727 30.088 -11.608 1.00 47.38 406 SER A C 1
ATOM 3217 O O . SER A 1 406 ? 26.076 31.251 -11.810 1.00 47.38 406 SER A O 1
ATOM 3219 N N . VAL A 1 407 ? 24.698 29.811 -10.799 1.00 42.62 407 VAL A N 1
ATOM 3220 C CA . VAL A 1 407 ? 24.141 30.836 -9.899 1.00 42.62 407 VAL A CA 1
ATOM 3221 C C . VAL A 1 407 ? 25.124 31.030 -8.734 1.00 42.62 407 VAL A C 1
ATOM 3223 O O . VAL A 1 407 ? 25.338 30.091 -7.963 1.00 42.62 407 VAL A O 1
ATOM 3226 N N . PRO A 1 408 ? 25.740 32.217 -8.560 1.00 44.62 408 PRO A N 1
ATOM 3227 C CA . PRO A 1 408 ? 26.686 32.448 -7.474 1.00 44.62 408 PRO A CA 1
ATOM 3228 C C . PRO A 1 408 ? 26.025 32.166 -6.120 1.00 44.62 408 PRO A C 1
ATOM 3230 O O . PRO A 1 408 ? 24.910 32.625 -5.863 1.00 44.62 408 PRO A O 1
ATOM 3233 N N . GLN A 1 409 ? 26.727 31.463 -5.224 1.00 48.00 409 GLN A N 1
ATOM 3234 C CA . GLN A 1 409 ? 26.243 31.011 -3.905 1.00 48.00 409 GLN A CA 1
ATOM 3235 C C . GLN A 1 409 ? 25.714 32.122 -2.960 1.00 48.00 409 GLN A C 1
ATOM 3237 O O . GLN A 1 409 ? 25.250 31.821 -1.865 1.00 48.00 409 GLN A O 1
ATOM 3242 N N . GLY A 1 410 ? 25.735 33.396 -3.364 1.00 44.44 410 GLY A N 1
ATOM 3243 C CA . GLY A 1 410 ? 25.283 34.550 -2.581 1.00 44.44 410 GLY A CA 1
ATOM 3244 C C . GLY A 1 410 ? 23.815 34.968 -2.748 1.00 44.44 410 GLY A C 1
ATOM 3245 O O . GLY A 1 410 ? 23.409 35.929 -2.102 1.00 44.44 410 GLY A O 1
ATOM 3246 N N . GLN A 1 411 ? 23.011 34.301 -3.587 1.00 41.12 411 GLN A N 1
ATOM 3247 C CA . GLN A 1 411 ? 21.580 34.628 -3.763 1.00 41.12 411 GLN A CA 1
ATOM 3248 C C . GLN A 1 411 ? 20.630 33.435 -3.588 1.00 41.12 411 GLN A C 1
ATOM 3250 O O . GLN A 1 411 ? 19.478 33.484 -4.016 1.00 41.12 411 GLN A O 1
ATOM 3255 N N . ARG A 1 412 ? 21.054 32.382 -2.875 1.00 40.47 412 ARG A N 1
ATOM 3256 C CA . ARG A 1 412 ? 20.085 31.455 -2.276 1.00 40.47 412 ARG A CA 1
ATOM 3257 C C . ARG A 1 412 ? 19.378 32.198 -1.144 1.00 40.47 412 ARG A C 1
ATOM 3259 O O . ARG A 1 412 ? 19.831 32.168 -0.003 1.00 40.47 412 ARG A O 1
ATOM 3266 N N . GLN A 1 413 ? 18.290 32.901 -1.461 1.00 38.75 413 GLN A N 1
ATOM 3267 C CA . GLN A 1 413 ? 17.324 33.270 -0.436 1.00 38.75 413 GLN A CA 1
ATOM 3268 C C . GLN A 1 413 ? 16.878 31.971 0.230 1.00 38.75 413 GLN A C 1
ATOM 3270 O O . GLN A 1 413 ? 16.306 31.078 -0.390 1.00 38.75 413 GLN A O 1
ATOM 3275 N N . THR A 1 414 ? 17.246 31.851 1.496 1.00 36.75 414 THR A N 1
ATOM 3276 C CA . THR A 1 414 ? 16.833 30.795 2.405 1.00 36.75 414 THR A CA 1
ATOM 3277 C C . THR A 1 414 ? 15.316 30.649 2.341 1.00 36.75 414 THR A C 1
ATOM 3279 O O . THR A 1 414 ? 14.596 31.558 2.755 1.00 36.75 414 THR A O 1
ATOM 3282 N N . CYS A 1 415 ? 14.828 29.515 1.836 1.00 34.03 415 CYS A N 1
ATOM 3283 C CA . CYS A 1 415 ? 13.434 29.131 1.999 1.00 34.03 415 CYS A CA 1
ATOM 3284 C C . CYS A 1 415 ? 13.159 28.999 3.514 1.00 34.03 415 CYS A C 1
ATOM 3286 O O . CYS A 1 415 ? 13.817 28.180 4.164 1.00 34.03 415 CYS A O 1
ATOM 3288 N N . PRO A 1 416 ? 12.242 29.781 4.117 1.00 36.62 416 PRO A N 1
ATOM 3289 C CA . PRO A 1 416 ? 12.037 29.773 5.568 1.00 36.62 416 PRO A CA 1
ATOM 3290 C C . PRO A 1 416 ? 11.366 28.501 6.112 1.00 36.62 416 PRO A C 1
ATOM 3292 O O . PRO A 1 416 ? 11.183 28.397 7.320 1.00 36.62 416 PRO A O 1
ATOM 3295 N N . ALA A 1 417 ? 10.990 27.541 5.261 1.00 37.78 417 ALA A N 1
ATOM 3296 C CA . ALA A 1 417 ? 10.201 26.373 5.662 1.00 37.78 417 ALA A CA 1
ATOM 3297 C C . ALA A 1 417 ? 11.021 25.095 5.926 1.00 37.78 417 ALA A C 1
ATOM 3299 O O . ALA A 1 417 ? 10.482 24.127 6.443 1.00 37.78 417 ALA A O 1
ATOM 3300 N N . CYS A 1 418 ? 12.329 25.074 5.654 1.00 38.81 418 CYS A N 1
ATOM 3301 C CA . CYS A 1 418 ? 13.193 23.939 6.010 1.00 38.81 418 CYS A CA 1
ATOM 3302 C C . CYS A 1 418 ? 13.873 24.154 7.372 1.00 38.81 418 CYS A C 1
ATOM 3304 O O . CYS A 1 418 ? 15.097 24.156 7.464 1.00 38.81 418 CYS A O 1
ATOM 3306 N N . ARG A 1 419 ? 13.087 24.393 8.429 1.00 36.09 419 ARG A N 1
ATOM 3307 C CA . ARG A 1 419 ? 13.498 24.246 9.839 1.00 36.09 419 ARG A CA 1
ATOM 3308 C C . ARG A 1 419 ? 12.261 24.063 10.725 1.00 36.09 419 ARG A C 1
ATOM 3310 O O . ARG A 1 419 ? 11.841 25.006 11.393 1.00 36.09 419 ARG A O 1
ATOM 3317 N N . ARG A 1 420 ? 11.727 22.846 10.754 1.00 34.62 420 ARG A N 1
ATOM 3318 C CA . ARG A 1 420 ? 11.448 22.027 11.949 1.00 34.62 420 ARG A CA 1
ATOM 3319 C C . ARG A 1 420 ? 10.609 20.826 11.568 1.00 34.62 420 ARG A C 1
ATOM 3321 O O . ARG A 1 420 ? 9.683 21.022 10.758 1.00 34.62 420 ARG A O 1
#

Sequence (420 aa):
MEKFEDILVQCIDDVKAGSYSIEECLDRYPSVREQLEPLLRIALEIRETSDIKPSLSFKIKARAWLMDQIHERQPVTKWPWSRYYNQVRPTPSIRRFSMANIVIVIILTLSAIGGGTVYAAQDSLPGDTLYPVKLGTEEIRMMLPGDDVAKAERALSFAGRRIEEIEALAENGRLQDIDSGMQGYENALNMTLARIERAGNKGLSIGNVTARVVETTTRHLSVLDTVYDMVPLEAKEAIAHARNVSQTGYFHALAALAKNNTVRAVEINLAAMDGRLNRIRARIQDREAVQIALQQFEAMAEFNEQISQIAQEISLNITEVEELIAEATSKHLNMMVEVYDKVPEQARPAIEEAMANLMIRHQTRVQAPEQRGVEAPQPPVIPEKIRERVEKRMREQQMEWSVPDSVPQGQRQTCPACRR

Secondary structure (DSSP, 8-state):
---HHHHHHHHHHHHHTTSS-HHHHHHH-TTTHHHHHHHHHHHHHS------PPPHHHHHHHHHHHHHHHHTS----------S-----PPP------HHHHHHHHHHHHHHHTTHHHHHHHTPPTTSTTHHHHHHHHHHHHHSS--HHHHHHHHHHHHHHHHHHHHHHHHTT-GGGHHHHHHHHHHHHHHHHHHHHHHHHTT---HHHHHHHHHHHHHHHHHHHHHHHHS-HHHHHHHHHHHHHHHHHHHHHHHHHHTT-HHHHHHHHHHHHHHHHHHHHHTTT-HHHHHHHHHHHHHHHHHHHHHHHHHHHTT---HHHHHHHHHHHHHHHHHHHHHHTTS-TTTHHHHHHHHHHHHHHHHHHHHHHHHTTPPPPPPP---HHHHHHHHHHHHHHHHHTTS-TTS-TT-----TTS--

Foldseek 3Di:
DDDPVVLLVVLLVCVVVVVDDLVRSLVVCVVCNVVNNVSSVVSNPPDPDDPDDDDPVVVVVVVVVVVVVVVVDDDPDDDDDPDPDDDDDDDDDDDDPDVVVVVVVVVVVCVVVPDVLQVVLLPDAQVDPSVVVPVVVLVVVLVDDDALLVNLVSLLVQLLSLLVRLLVCLVVVVLVRNLVSLVSNLVSLVSNLVSLVVCVVVVHDSLVSLLVLLLSLLVSLVSLLVSLVRDDPVNNVSSVVSNVSSLVSNLSSLLVNLLVPLQSSLVSLLVSLVVLLVQCVVPQAPLVSNLVSLVSSLVSLVVLVVSVVSCVVVPHDCLVVLQSSLVSLLVSLVSLLVSLVVHDPVNNLSSLLSNLVSVVSNVVSCVVCVVVVHDGDDRDDRPPVSVVSSVVNNVVVVVVVVPDPPPPPPPPPDPPPPDD

Radius of gyration: 30.71 Å; chains: 1; bounding box: 63×86×98 Å